Protein AF-A0AAD2CCS3-F1 (afdb_monomer)

Mean predicted aligned error: 13.21 Å

Foldseek 3Di:
DDDDDDDDDDDDDDDDDDDDDDDDDFDPDPPPPPQDFDDLPAFPQRRFADPDPDADDPLSVVSVVDDCVQGGHGDHLVNLLLVLLLCCQVVDDLQPPDQFFFPFAEAEEEAEFQQLCRVVQVVVCVVVCLQVFNAEGEQELVVQLQSDLCLLVNCVPPQACSCVSSVRVSVVSSSSSVVVCVVVNGHYYYYDLLPPLVVVVVVLVVCCVVPVRYAYEYEYRYEPPVSSVVSNVVCCVVVVHDDDPVSRVVSVVVRVVSCVSCVVRHPYYWYWYQYPVGIDTDPDDSVVSSVVNDTDTPDDPPPPDDDDPDDDPVVSVVVVVVVVVVVPPPQQRNDLVAAPQVNFADPDLDADDPLSVVSVVDDCVQHGHGDSSVNSSLVSLLVVLLVQAWDQAPVRFIDLAFPFAEEEEEAAFQQLCSVVQVVLCVVVLLAPCSQASEQDLVVLLVSNPCLSVNLSVAQQCSCVSHVRVSVVSSSSSVVVCVVVNGHYYYYDNLLDLVVVVVVLVVCCVVRVRYFYEYEYRGEDLVSSVVSQVVCCVVPVHHDDPVSRVSSNPRSVVSCVNCHVSGPYYWYWYDYPPDPHIDTPPPPPDDSVNSSVVNRTDHDHDPPCVVVSVVVVVVVVVSVVVPPPPDDDDDDDDDDDDDDD

Secondary structure (DSSP, 8-state):
--------------PPPPP-----PPP--------PPP-SSS-HHHHHEESS----STTHHHHTTS-TTTSPEE-HHHHHHHHHHHHHHHH--SS-SS---BSS-EEEEEE--TTS-HHHHHHHHHHTTSS--SSEEEEEHHHHHTTSTTHHHHHHH-TTTHHHHHHHHHHHHHHHHHHHHHHTT-EEEEE-----HHHHHHHHHHHHHH-TT-EEEEEEEE--HHHHHHHHHHHHHHHT----HHHHHHHHHHHHHHHHHHGGG-SEEEEEEEETTEEEEESS-HHHHHHHT---B---TTS---------HHHHHHHHHHHHHHTTS--PPP-TTS-HHHHHB-SS----STTHHHHTTS-TTTSPPB-HHHHHHHHHHHHHHHHT--EE-TT--EESSBSS-EEEEEE--TTS-HHHHHHHHHHTTSS-GGGEEEE-HHHHHHTSTTHHHHHHHHTTTHHHHTHHHHHHHHHHHHHHHHHTT-EEEE------HHHHHHHHHHHHHH-TT-EEEEEEEE--HHHHHHHHHHHHHHHS----HHHHHHHHHHHHHHHHHHGGGSSEEEEEE--SS-SS-EEEESTT--HHHHHHHT---B---GGGHHHHHHHHHHHTTTTTTTSS----------------

Organism: NCBI:txid2856

Structure (mmCIF, N/CA/C/O backbone):
data_AF-A0AAD2CCS3-F1
#
_entry.id   AF-A0AAD2CCS3-F1
#
loop_
_atom_site.group_PDB
_atom_site.id
_atom_site.type_symbol
_atom_site.label_atom_id
_atom_site.label_alt_id
_atom_site.label_comp_id
_atom_site.label_asym_id
_atom_site.label_entity_id
_atom_site.label_seq_id
_atom_site.pdbx_PDB_ins_code
_atom_site.Cartn_x
_atom_site.Cartn_y
_atom_site.Cartn_z
_atom_site.occupancy
_atom_site.B_iso_or_equiv
_atom_site.auth_seq_id
_atom_site.auth_comp_id
_atom_site.auth_asym_id
_atom_site.auth_atom_id
_atom_site.pdbx_PDB_model_num
ATOM 1 N N . MET A 1 1 ? -11.783 67.778 26.529 1.00 27.78 1 MET A N 1
ATOM 2 C CA . MET A 1 1 ? -10.781 68.841 26.749 1.00 27.78 1 MET A CA 1
ATOM 3 C C . MET A 1 1 ? -10.125 68.604 28.094 1.00 27.78 1 MET A C 1
ATOM 5 O O . MET A 1 1 ? -10.849 68.499 29.067 1.00 27.78 1 MET A O 1
ATOM 9 N N . VAL A 1 2 ? -8.789 68.573 28.091 1.00 26.02 2 VAL A N 1
ATOM 10 C CA . VAL A 1 2 ? -7.902 69.050 29.168 1.00 26.02 2 VAL A CA 1
ATOM 11 C C . VAL A 1 2 ? -7.857 68.248 30.484 1.00 26.02 2 VAL A C 1
ATOM 13 O O . VAL A 1 2 ? -8.748 68.350 31.313 1.00 26.02 2 VAL A O 1
ATOM 16 N N . PHE A 1 3 ? -6.720 67.546 30.626 1.00 23.75 3 PHE A N 1
ATOM 17 C CA . PHE A 1 3 ? -5.848 67.363 31.806 1.00 23.75 3 PHE A CA 1
ATOM 18 C C . PHE A 1 3 ? -6.456 66.784 33.100 1.00 23.75 3 PHE A C 1
ATOM 20 O O . PHE A 1 3 ? -7.376 67.328 33.691 1.00 23.75 3 PHE A O 1
ATOM 27 N N . ASP A 1 4 ? -6.012 65.592 33.516 1.00 27.92 4 ASP A N 1
ATOM 28 C CA . ASP A 1 4 ? -4.771 65.338 34.287 1.00 27.92 4 ASP A CA 1
ATOM 29 C C . ASP A 1 4 ? -4.898 65.829 35.733 1.00 27.92 4 ASP A C 1
ATOM 31 O O . ASP A 1 4 ? -5.044 67.019 35.994 1.00 27.92 4 ASP A O 1
ATOM 35 N N . THR A 1 5 ? -4.789 64.918 36.696 1.00 25.09 5 THR A N 1
ATOM 36 C CA . THR A 1 5 ? -3.601 64.846 37.560 1.00 25.09 5 THR A CA 1
ATOM 37 C C . THR A 1 5 ? -3.782 63.811 38.663 1.00 25.09 5 THR A C 1
ATOM 39 O O . THR A 1 5 ? -4.655 63.946 39.505 1.00 25.09 5 THR A O 1
ATOM 42 N N . LYS A 1 6 ? -2.855 62.836 38.660 1.00 25.84 6 LYS A N 1
ATOM 43 C CA . LYS A 1 6 ? -2.025 62.395 39.805 1.00 25.84 6 LYS A CA 1
ATOM 44 C C . LYS A 1 6 ? -2.807 61.933 41.059 1.00 25.84 6 LYS A C 1
ATOM 46 O O . LYS A 1 6 ? -3.579 62.674 41.639 1.00 25.84 6 LYS A O 1
ATOM 51 N N . LYS A 1 7 ? -2.507 60.794 41.691 1.00 27.53 7 LYS A N 1
ATOM 52 C CA . LYS A 1 7 ? -1.239 60.511 42.397 1.00 27.53 7 LYS A CA 1
ATOM 53 C C . LYS A 1 7 ? -1.412 59.233 43.253 1.00 27.53 7 LYS A C 1
ATOM 55 O O . LYS A 1 7 ? -2.505 59.016 43.755 1.00 27.53 7 LYS A O 1
ATOM 60 N N . PHE A 1 8 ? -0.289 58.561 43.558 1.00 25.22 8 PHE A N 1
ATOM 61 C CA . PHE A 1 8 ? -0.045 57.696 44.740 1.00 25.22 8 PHE A CA 1
ATOM 62 C C . PHE A 1 8 ? -0.770 56.327 44.805 1.00 25.22 8 PHE A C 1
ATOM 64 O O . PHE A 1 8 ? -1.910 56.213 44.405 1.00 25.22 8 PHE A O 1
ATOM 71 N N . PHE A 1 9 ? -0.210 55.218 45.310 1.00 26.47 9 PHE A N 1
ATOM 72 C CA . PHE A 1 9 ? 1.055 54.916 45.992 1.00 26.47 9 PHE A CA 1
ATOM 73 C C . PHE A 1 9 ? 1.313 53.384 45.917 1.00 26.47 9 PHE A C 1
ATOM 75 O O . PHE A 1 9 ? 0.383 52.600 46.030 1.00 26.47 9 PHE A O 1
ATOM 82 N N . ARG A 1 10 ? 2.599 53.013 45.817 1.00 28.19 10 ARG A N 1
ATOM 83 C CA . ARG A 1 10 ? 3.311 51.861 46.427 1.00 28.19 10 ARG A CA 1
ATOM 84 C C . ARG A 1 10 ? 2.839 50.401 46.245 1.00 28.19 10 ARG A C 1
ATOM 86 O O . ARG A 1 10 ? 1.794 49.969 46.707 1.00 28.19 10 ARG A O 1
ATOM 93 N N . ARG A 1 11 ? 3.805 49.633 45.723 1.00 29.78 11 ARG A N 1
ATOM 94 C CA . ARG A 1 11 ? 3.998 48.178 45.799 1.00 29.78 11 ARG A CA 1
ATOM 95 C C . ARG A 1 11 ? 4.156 47.673 47.241 1.00 29.78 11 ARG A C 1
ATOM 97 O O . ARG A 1 11 ? 4.836 48.321 48.038 1.00 29.78 11 ARG A O 1
ATOM 104 N N . SER A 1 12 ? 3.690 46.449 47.477 1.00 26.36 12 SER A N 1
ATOM 105 C CA . SER A 1 12 ? 4.281 45.490 48.414 1.00 26.36 12 SER A CA 1
ATOM 106 C C . SER A 1 12 ? 4.504 44.151 47.699 1.00 26.36 12 SER A C 1
ATOM 108 O O . SER A 1 12 ? 3.702 43.717 46.873 1.00 26.36 12 SER A O 1
ATOM 110 N N . GLU A 1 13 ? 5.664 43.564 47.969 1.00 36.75 13 GLU A N 1
ATOM 111 C CA . GLU A 1 13 ? 6.181 42.300 47.447 1.00 36.75 13 GLU A CA 1
ATOM 112 C C . GLU A 1 13 ? 5.541 41.097 48.159 1.00 36.75 13 GLU A C 1
ATOM 114 O O . GLU A 1 13 ? 5.237 41.181 49.349 1.00 36.75 13 GLU A O 1
ATOM 119 N N . ALA A 1 14 ? 5.415 39.956 47.470 1.00 29.08 14 ALA A N 1
ATOM 120 C CA . ALA A 1 14 ? 5.261 38.654 48.120 1.00 29.08 14 ALA A CA 1
ATOM 121 C C . ALA A 1 14 ? 5.781 37.496 47.244 1.00 29.08 14 ALA A C 1
ATOM 123 O O . ALA A 1 14 ? 5.632 37.485 46.024 1.00 29.08 14 ALA A O 1
ATOM 124 N N . GLN A 1 15 ? 6.420 36.552 47.934 1.00 31.67 15 GLN A N 1
ATOM 125 C CA . GLN A 1 15 ? 7.234 35.406 47.507 1.00 31.67 15 GLN A CA 1
ATOM 126 C C . GLN A 1 15 ? 6.461 34.246 46.834 1.00 31.67 15 GLN A C 1
ATOM 128 O O . GLN A 1 15 ? 5.241 34.161 46.974 1.00 31.67 15 GLN A O 1
ATOM 133 N N . PRO A 1 16 ? 7.153 33.297 46.160 1.00 33.16 16 PRO A N 1
ATOM 134 C CA . PRO A 1 16 ? 6.516 32.166 45.485 1.00 33.16 16 PRO A CA 1
ATOM 135 C C . PRO A 1 16 ? 6.366 30.936 46.404 1.00 33.16 16 PRO A C 1
ATOM 137 O O . PRO A 1 16 ? 7.231 30.709 47.255 1.00 33.16 16 PRO A O 1
ATOM 140 N N . PRO A 1 17 ? 5.346 30.074 46.208 1.00 33.62 17 PRO A N 1
ATOM 141 C CA . PRO A 1 17 ? 5.274 28.791 46.885 1.00 33.62 17 PRO A CA 1
ATOM 142 C C . PRO A 1 17 ? 5.803 27.627 46.033 1.00 33.62 17 PRO A C 1
ATOM 144 O O . PRO A 1 17 ? 6.084 27.717 44.839 1.00 33.62 17 PRO A O 1
ATOM 147 N N . SER A 1 18 ? 5.970 26.528 46.752 1.00 31.41 18 SER A N 1
ATOM 148 C CA . SER A 1 18 ? 6.831 25.377 46.547 1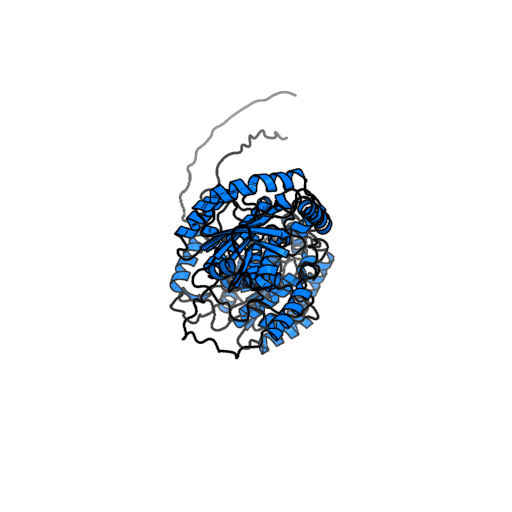.00 31.41 18 SER A CA 1
ATOM 149 C C . SER A 1 18 ? 6.299 24.283 45.611 1.00 31.41 18 SER A C 1
ATOM 151 O O . SER A 1 18 ? 5.122 24.187 45.270 1.00 31.41 18 SER A O 1
ATOM 153 N N . LYS A 1 19 ? 7.249 23.426 45.218 1.00 35.84 19 LYS A N 1
ATOM 154 C CA . LYS A 1 19 ? 7.142 22.267 44.324 1.00 35.84 19 LYS A CA 1
ATOM 155 C C . LYS A 1 19 ? 6.185 21.188 44.856 1.00 35.84 19 LYS A C 1
ATOM 157 O O . LYS A 1 19 ? 6.353 20.724 45.980 1.00 35.84 19 LYS A O 1
ATOM 162 N N . SER A 1 20 ? 5.300 20.684 43.993 1.00 29.77 20 SER A N 1
ATOM 163 C CA . SER A 1 20 ? 4.650 19.374 44.146 1.00 29.77 20 SER A CA 1
ATOM 164 C C . SER A 1 20 ? 4.849 18.518 42.889 1.00 29.77 20 SER A C 1
ATOM 166 O O . SER A 1 20 ? 4.808 18.994 41.752 1.00 29.77 20 SER A O 1
ATOM 168 N N . SER A 1 21 ? 5.157 17.243 43.113 1.00 34.06 21 SER A N 1
ATOM 169 C CA . SER A 1 21 ? 5.528 16.234 42.123 1.00 34.06 21 SER A CA 1
ATOM 170 C C . SER A 1 21 ? 4.305 15.710 41.364 1.00 34.06 21 SER A C 1
ATOM 172 O O . SER A 1 21 ? 3.445 15.034 41.922 1.00 34.06 21 SER A O 1
ATOM 174 N N . LYS A 1 22 ? 4.240 15.979 40.054 1.00 30.20 22 LYS A N 1
ATOM 175 C CA . LYS A 1 22 ? 3.242 15.398 39.143 1.00 30.20 22 LYS A CA 1
ATOM 176 C C . LYS A 1 22 ? 3.871 14.268 38.326 1.00 30.20 22 LYS A C 1
ATOM 178 O O . LYS A 1 22 ? 4.759 14.512 37.514 1.00 30.20 22 LYS A O 1
ATOM 183 N N . LYS A 1 23 ? 3.376 13.038 38.511 1.00 33.81 23 LYS A N 1
ATOM 184 C CA . LYS A 1 23 ? 3.539 11.946 37.538 1.00 33.81 23 LYS A CA 1
ATOM 185 C C . LYS A 1 23 ? 2.789 12.346 36.261 1.00 33.81 23 LYS A C 1
ATOM 187 O O . LYS A 1 23 ? 1.587 12.592 36.315 1.00 33.81 23 LYS A O 1
ATOM 192 N N . ARG A 1 24 ? 3.507 12.473 35.142 1.00 30.11 24 ARG A N 1
ATOM 193 C CA . ARG A 1 24 ? 2.941 12.786 33.822 1.00 30.11 24 ARG A CA 1
ATOM 194 C C . ARG A 1 24 ? 2.599 11.481 33.099 1.00 30.11 24 ARG A C 1
ATOM 196 O O . ARG A 1 24 ? 3.499 10.706 32.790 1.00 30.11 24 ARG A O 1
ATOM 203 N N . ASN A 1 25 ? 1.311 11.266 32.836 1.00 31.33 25 ASN A N 1
ATOM 204 C CA . ASN A 1 25 ? 0.832 10.298 31.850 1.00 31.33 25 ASN A CA 1
ATOM 205 C C . ASN A 1 25 ? 0.989 10.912 30.454 1.00 31.33 25 ASN A C 1
ATOM 207 O O . ASN A 1 25 ? 0.709 12.095 30.255 1.00 31.33 25 ASN A O 1
ATOM 211 N N . ILE A 1 26 ? 1.506 10.120 29.518 1.00 31.86 26 ILE A N 1
ATOM 212 C CA . ILE A 1 26 ? 2.006 10.590 28.226 1.00 31.86 26 ILE A CA 1
ATOM 213 C C . ILE A 1 26 ? 0.972 10.307 27.145 1.00 31.86 26 ILE A C 1
ATOM 215 O O . ILE A 1 26 ? 0.501 9.187 26.982 1.00 31.86 26 ILE A O 1
ATOM 219 N N . ILE A 1 27 ? 0.624 11.383 26.448 1.00 36.44 27 ILE A N 1
ATOM 220 C CA . ILE A 1 27 ? -0.432 11.511 25.450 1.00 36.44 27 ILE A CA 1
ATOM 221 C C . ILE A 1 27 ? 0.054 10.924 24.119 1.00 36.44 27 ILE A C 1
ATOM 223 O O . ILE A 1 27 ? 1.043 11.397 23.561 1.00 36.44 27 ILE A O 1
ATOM 227 N N . PHE A 1 28 ? -0.676 9.961 23.554 1.00 32.06 28 PHE A N 1
ATOM 228 C CA . PHE A 1 28 ? -0.529 9.577 22.148 1.00 32.06 28 PHE A CA 1
ATOM 229 C C . PHE A 1 28 ? -1.432 10.459 21.281 1.00 32.06 28 PHE A C 1
ATOM 231 O O . PHE A 1 28 ? -2.556 10.098 20.950 1.00 32.06 28 PHE A O 1
ATOM 238 N N . ARG A 1 29 ? -0.937 11.633 20.879 1.00 34.06 29 ARG A N 1
ATOM 239 C CA . ARG A 1 29 ? -1.519 12.367 19.748 1.00 34.06 29 ARG A CA 1
ATOM 240 C C . ARG A 1 29 ? -0.923 11.787 18.468 1.00 34.06 29 ARG A C 1
ATOM 242 O O . ARG A 1 29 ? 0.229 12.067 18.149 1.00 34.06 29 ARG A O 1
ATOM 249 N N . ARG A 1 30 ? -1.701 11.014 17.703 1.00 38.31 30 ARG A N 1
ATOM 250 C CA . ARG A 1 30 ? -1.418 10.855 16.268 1.00 38.31 30 ARG A CA 1
ATOM 251 C C . ARG A 1 30 ? -1.505 12.263 15.666 1.00 38.31 30 ARG A C 1
ATOM 253 O O . ARG A 1 30 ? -2.586 12.850 15.669 1.00 38.31 30 ARG A O 1
ATOM 260 N N . LYS A 1 31 ? -0.372 12.841 15.236 1.00 35.69 31 LYS A N 1
ATOM 261 C CA . LYS A 1 31 ? -0.379 14.068 14.422 1.00 35.69 31 LYS A CA 1
ATOM 262 C C . LYS A 1 31 ? -1.334 13.799 13.259 1.00 35.69 31 LYS A C 1
ATOM 264 O O . LYS A 1 31 ? -1.187 12.772 12.595 1.00 35.69 31 LYS A O 1
ATOM 269 N N . SER A 1 32 ? -2.328 14.662 13.047 1.00 39.47 32 SER A N 1
ATOM 270 C CA . SER A 1 32 ? -3.077 14.615 11.795 1.00 39.47 32 SER A CA 1
ATOM 271 C C . SER A 1 32 ? -2.041 14.744 10.688 1.00 39.47 32 SER A C 1
ATOM 273 O O . SER A 1 32 ? -1.272 15.706 10.692 1.00 39.47 32 SER A O 1
ATOM 275 N N . LEU A 1 33 ? -1.950 13.738 9.819 1.00 46.22 33 LEU A N 1
ATOM 276 C CA . LEU A 1 33 ? -1.114 13.817 8.631 1.00 46.22 33 LEU A CA 1
ATOM 277 C C . LEU A 1 33 ? -1.570 15.064 7.879 1.00 46.22 33 LEU A C 1
ATOM 279 O O . LEU A 1 33 ? -2.712 15.124 7.424 1.00 46.22 33 LEU A O 1
ATOM 283 N N . ASP A 1 34 ? -0.713 16.081 7.842 1.00 47.78 34 ASP A N 1
ATOM 284 C CA . ASP A 1 34 ? -0.967 17.299 7.090 1.00 47.78 34 ASP A CA 1
ATOM 285 C C . ASP A 1 34 ? -0.856 16.906 5.616 1.00 47.78 34 ASP A C 1
ATOM 287 O O . ASP A 1 34 ? 0.227 16.794 5.035 1.00 47.78 34 ASP A O 1
ATOM 291 N N . HIS A 1 35 ? -1.984 16.474 5.058 1.00 52.47 35 HIS A N 1
ATOM 292 C CA . HIS A 1 35 ? -2.035 15.968 3.703 1.00 52.47 35 HIS A CA 1
ATOM 293 C C . HIS A 1 35 ? -1.822 17.162 2.774 1.00 52.47 35 HIS A C 1
ATOM 295 O O . HIS A 1 35 ? -2.712 17.997 2.613 1.00 52.47 35 HIS A O 1
ATOM 301 N N . LYS A 1 36 ? -0.633 17.238 2.156 1.00 61.44 36 LYS A N 1
ATOM 302 C CA . LYS A 1 36 ? -0.366 18.185 1.066 1.00 61.44 36 LYS A CA 1
ATOM 303 C C . LYS A 1 36 ? -1.512 18.093 0.051 1.00 61.44 36 LYS A C 1
ATOM 305 O O . LYS A 1 36 ? -2.014 17.005 -0.223 1.00 61.44 36 LYS A O 1
ATOM 310 N N . LYS A 1 37 ? -1.947 19.221 -0.509 1.00 63.69 37 LYS A N 1
ATOM 311 C CA . LYS A 1 37 ? -2.908 19.186 -1.617 1.00 63.69 37 LYS A CA 1
ATOM 312 C C . LYS A 1 37 ? -2.216 18.638 -2.861 1.00 63.69 37 LYS A C 1
ATOM 314 O O . LYS A 1 37 ? -1.112 19.086 -3.174 1.00 63.69 37 LYS A O 1
ATOM 319 N N . PHE A 1 38 ? -2.840 17.676 -3.544 1.00 74.50 38 PHE A N 1
ATOM 320 C CA . PHE A 1 38 ? -2.354 17.140 -4.811 1.00 74.50 38 PHE A CA 1
ATOM 321 C C . PHE A 1 38 ? -2.103 18.306 -5.758 1.00 74.50 38 PHE A C 1
ATOM 323 O O . PHE A 1 38 ? -2.939 19.198 -5.902 1.00 74.50 38 PHE A O 1
ATOM 330 N N . SER A 1 39 ? -0.930 18.295 -6.374 1.00 76.69 39 SER A N 1
ATOM 331 C CA . SER A 1 39 ? -0.510 19.317 -7.309 1.00 76.69 39 SER A CA 1
ATOM 332 C C . SER A 1 39 ? -0.054 18.629 -8.577 1.00 76.69 39 SER A C 1
ATOM 334 O O . SER A 1 39 ? 0.851 17.798 -8.552 1.00 76.69 39 SER A O 1
ATOM 336 N N . ASP A 1 40 ? -0.657 19.017 -9.693 1.00 80.12 40 ASP A N 1
ATOM 337 C CA . ASP A 1 40 ? -0.217 18.608 -11.022 1.00 80.12 40 ASP A CA 1
ATOM 338 C C . ASP A 1 40 ? 1.101 19.299 -11.442 1.00 80.12 40 ASP A C 1
ATOM 340 O O . ASP A 1 40 ? 1.641 19.022 -12.513 1.00 80.12 40 ASP A O 1
ATOM 344 N N . VAL A 1 41 ? 1.615 20.200 -10.594 1.00 84.06 41 VAL A N 1
ATOM 345 C CA . VAL A 1 41 ? 2.869 20.944 -10.761 1.00 84.06 41 VAL A CA 1
ATOM 346 C C . VAL A 1 41 ? 4.029 20.267 -10.043 1.00 84.06 41 VAL A C 1
ATOM 348 O O . VAL A 1 41 ? 5.142 20.268 -10.564 1.00 84.06 41 VAL A O 1
ATOM 351 N N . LEU A 1 42 ? 3.777 19.723 -8.851 1.00 90.44 42 LEU A N 1
ATOM 352 C CA . LEU A 1 42 ? 4.791 19.036 -8.056 1.00 90.44 42 LEU A CA 1
ATOM 353 C C . LEU A 1 42 ? 5.051 17.647 -8.632 1.00 90.44 42 LEU A C 1
ATOM 355 O O . LEU A 1 42 ? 4.124 16.960 -9.058 1.00 90.44 42 LEU A O 1
ATOM 359 N N . SER A 1 43 ? 6.307 17.218 -8.609 1.00 93.06 43 SER A N 1
ATOM 360 C CA . SER A 1 43 ? 6.680 15.837 -8.915 1.00 93.06 43 SER A CA 1
ATOM 361 C C . SER A 1 43 ? 6.128 14.860 -7.871 1.00 93.06 43 SER A C 1
ATOM 363 O O . SER A 1 43 ? 5.837 15.238 -6.730 1.00 93.06 43 SER A O 1
ATOM 365 N N . THR A 1 44 ? 6.036 13.573 -8.223 1.00 92.50 44 THR A N 1
ATOM 366 C CA . THR A 1 44 ? 5.611 12.544 -7.260 1.00 92.50 44 THR A CA 1
ATOM 367 C C . THR A 1 44 ? 6.548 12.464 -6.058 1.00 92.50 44 THR A C 1
ATOM 369 O O . THR A 1 44 ? 6.086 12.181 -4.952 1.00 92.50 44 THR A O 1
ATOM 372 N N . GLU A 1 45 ? 7.837 12.758 -6.259 1.00 94.06 45 GLU A N 1
ATOM 373 C CA . GLU A 1 45 ? 8.838 12.867 -5.201 1.00 94.06 45 GLU A CA 1
ATOM 374 C C . GLU A 1 45 ? 8.522 14.030 -4.255 1.00 94.06 45 GLU A C 1
ATOM 376 O O . GLU A 1 45 ? 8.295 13.796 -3.074 1.00 94.06 45 GLU A O 1
ATOM 381 N N . GLU A 1 46 ? 8.441 15.269 -4.748 1.00 92.38 46 GLU A N 1
ATOM 382 C CA . GLU A 1 46 ? 8.174 16.458 -3.913 1.00 92.38 46 GLU A CA 1
ATOM 383 C C . GLU A 1 46 ? 6.860 16.341 -3.135 1.00 92.38 46 GLU A C 1
ATOM 385 O O . GLU A 1 46 ? 6.735 16.789 -1.985 1.00 92.38 46 GLU A O 1
ATOM 390 N N . TYR A 1 47 ? 5.876 15.716 -3.774 1.00 89.62 47 TYR A N 1
ATOM 391 C CA . TYR A 1 47 ? 4.558 15.534 -3.215 1.00 89.62 47 TYR A CA 1
ATOM 392 C C . TYR A 1 47 ? 4.523 14.464 -2.111 1.00 89.62 47 TYR A C 1
ATOM 394 O O . TYR A 1 47 ? 3.949 14.695 -1.046 1.00 89.62 47 TYR A O 1
ATOM 402 N N . ASN A 1 48 ? 5.163 13.310 -2.327 1.00 91.81 48 ASN A N 1
ATOM 403 C CA . ASN A 1 48 ? 5.129 12.187 -1.385 1.00 91.81 48 ASN A CA 1
ATOM 404 C C . ASN A 1 48 ? 6.320 12.143 -0.409 1.00 91.81 48 ASN A C 1
ATOM 406 O O . ASN A 1 48 ? 6.342 11.270 0.468 1.00 91.81 48 ASN A O 1
ATOM 410 N N . ALA A 1 49 ? 7.296 13.043 -0.553 1.00 92.25 49 ALA A N 1
ATOM 411 C CA . ALA A 1 49 ? 8.479 13.081 0.292 1.00 92.25 49 ALA A CA 1
ATOM 412 C C . ALA A 1 49 ? 8.176 13.531 1.727 1.00 92.25 49 ALA A C 1
ATOM 414 O O . ALA A 1 49 ? 7.345 14.414 1.967 1.00 92.25 49 ALA A O 1
ATOM 415 N N . VAL A 1 50 ? 8.915 12.936 2.662 1.00 92.69 50 VAL A N 1
ATOM 416 C CA . VAL A 1 50 ? 8.978 13.281 4.084 1.00 92.69 50 VAL A CA 1
ATOM 417 C C . VAL A 1 50 ? 10.431 13.550 4.473 1.00 92.69 50 VAL A C 1
ATOM 419 O O . VAL A 1 50 ? 11.345 12.960 3.900 1.00 92.69 50 VAL A O 1
ATOM 422 N N . ASP A 1 51 ? 10.648 14.437 5.443 1.00 90.25 51 ASP A N 1
ATOM 423 C CA . ASP A 1 51 ? 12.006 14.796 5.877 1.00 90.25 51 ASP A CA 1
ATOM 424 C C . ASP A 1 51 ? 12.624 13.733 6.795 1.00 90.25 51 ASP A C 1
ATOM 426 O O . ASP A 1 51 ? 13.841 13.554 6.825 1.00 90.25 51 ASP A O 1
ATOM 430 N N . GLU A 1 52 ? 11.793 12.991 7.531 1.00 89.69 52 GLU A N 1
ATOM 431 C CA . GLU A 1 52 ? 12.269 11.976 8.465 1.00 89.69 52 GLU A CA 1
ATOM 432 C C . GLU A 1 52 ? 12.599 10.648 7.757 1.00 89.69 52 GLU A C 1
ATOM 434 O O . GLU A 1 52 ? 11.737 10.080 7.075 1.00 89.69 52 GLU A O 1
ATOM 439 N N . PRO A 1 53 ? 13.806 10.083 7.968 1.00 91.19 53 PRO A N 1
ATOM 440 C CA . PRO A 1 53 ? 14.206 8.807 7.388 1.00 91.19 53 PRO A CA 1
ATOM 441 C C . PRO A 1 53 ? 13.467 7.650 8.065 1.00 91.19 53 PRO A C 1
ATOM 443 O O . PRO A 1 53 ? 13.931 7.056 9.042 1.00 91.19 53 PRO A O 1
ATOM 446 N N . GLN A 1 54 ? 12.298 7.312 7.529 1.00 92.81 54 GLN A N 1
ATOM 447 C CA . GLN A 1 54 ? 11.505 6.166 7.955 1.00 92.81 54 GLN A CA 1
ATOM 448 C C . GLN A 1 54 ? 11.361 5.177 6.795 1.00 92.81 54 GLN A C 1
ATOM 450 O O . GLN A 1 54 ? 11.078 5.558 5.661 1.00 92.81 54 GLN A O 1
ATOM 455 N N . TYR A 1 55 ? 11.567 3.890 7.078 1.00 94.12 55 TYR A N 1
ATOM 456 C CA . TYR A 1 55 ? 11.564 2.824 6.075 1.00 94.12 55 TYR A CA 1
ATOM 457 C C . TYR A 1 55 ? 10.549 1.758 6.463 1.00 94.12 55 TYR A C 1
ATOM 459 O O . TYR A 1 55 ? 10.629 1.189 7.556 1.00 94.12 55 TYR A O 1
ATOM 467 N N . PHE A 1 56 ? 9.615 1.485 5.563 1.00 91.38 56 PHE A N 1
ATOM 468 C CA . PHE A 1 56 ? 8.480 0.602 5.776 1.00 91.38 56 PHE A CA 1
ATOM 469 C C . PHE A 1 56 ? 8.443 -0.504 4.721 1.00 91.38 56 PHE A C 1
ATOM 471 O O . PHE A 1 56 ? 9.045 -0.387 3.653 1.00 91.38 56 PHE A O 1
ATOM 478 N N . GLY A 1 57 ? 7.724 -1.580 5.051 1.00 87.88 57 GLY A N 1
ATOM 479 C CA . GLY A 1 57 ? 7.452 -2.674 4.123 1.00 87.88 57 GLY A CA 1
ATOM 480 C C . GLY A 1 57 ? 8.563 -3.724 3.983 1.00 87.88 57 GLY A C 1
ATOM 481 O O . GLY A 1 57 ? 9.583 -3.637 4.674 1.00 87.88 57 GLY A O 1
ATOM 482 N N . PRO A 1 58 ? 8.352 -4.752 3.135 1.00 85.38 58 PRO A N 1
ATOM 483 C CA . PRO A 1 58 ? 9.304 -5.846 2.912 1.00 85.38 58 PRO A CA 1
ATOM 484 C C . PRO A 1 58 ? 10.667 -5.375 2.395 1.00 85.38 58 PRO A C 1
ATOM 486 O O . PRO A 1 58 ? 11.676 -5.988 2.721 1.00 85.38 58 PRO A O 1
ATOM 489 N N . TYR A 1 59 ? 10.717 -4.252 1.675 1.00 95.00 59 TYR A N 1
ATOM 490 C CA . TYR A 1 59 ? 11.953 -3.694 1.119 1.00 95.00 59 TYR A CA 1
ATOM 491 C C . TYR A 1 59 ? 12.571 -2.586 1.984 1.00 95.00 59 TYR A C 1
ATOM 493 O O . TYR A 1 59 ? 13.446 -1.845 1.531 1.00 95.00 59 TYR A O 1
ATOM 501 N N . ALA A 1 60 ? 12.156 -2.459 3.251 1.00 93.94 60 ALA A N 1
ATOM 502 C CA . ALA A 1 60 ? 12.703 -1.463 4.172 1.00 93.94 60 ALA A CA 1
ATOM 503 C C . ALA A 1 60 ? 14.219 -1.615 4.393 1.00 93.94 60 ALA A C 1
ATOM 505 O O . ALA A 1 60 ? 14.904 -0.617 4.619 1.00 93.94 60 ALA A O 1
ATOM 506 N N . HIS A 1 61 ? 14.759 -2.840 4.358 1.00 94.38 61 HIS A N 1
ATOM 507 C CA . HIS A 1 61 ? 16.203 -3.079 4.475 1.00 94.38 61 HIS A CA 1
ATOM 508 C C . HIS A 1 61 ? 16.963 -2.617 3.233 1.00 94.38 61 HIS A C 1
ATOM 510 O O . HIS A 1 61 ? 18.007 -1.996 3.395 1.00 94.38 61 HIS A O 1
ATOM 516 N N . ILE A 1 62 ? 16.414 -2.832 2.033 1.00 95.81 62 ILE A N 1
ATOM 517 C CA . ILE A 1 62 ? 16.989 -2.317 0.781 1.00 95.81 62 ILE A CA 1
ATOM 518 C C . ILE A 1 62 ? 16.967 -0.794 0.797 1.00 95.81 62 ILE A C 1
ATOM 520 O O . ILE A 1 62 ? 18.000 -0.162 0.601 1.00 95.81 62 ILE A O 1
ATOM 524 N N . ARG A 1 63 ? 15.817 -0.187 1.127 1.00 96.81 63 ARG A N 1
ATOM 525 C CA . ARG A 1 63 ? 15.687 1.273 1.216 1.00 96.81 63 ARG A CA 1
ATOM 526 C C . ARG A 1 63 ? 16.729 1.897 2.138 1.00 96.81 63 ARG A C 1
ATOM 528 O O . ARG A 1 63 ? 17.221 2.961 1.800 1.00 96.81 63 ARG A O 1
ATOM 535 N N . LYS A 1 64 ? 17.096 1.261 3.256 1.00 95.44 64 LYS A N 1
ATOM 536 C CA . LYS A 1 64 ? 18.137 1.762 4.180 1.00 95.44 64 LYS A CA 1
ATOM 537 C C . LYS A 1 64 ? 19.538 1.840 3.571 1.00 95.44 64 LYS A C 1
ATOM 539 O O . LYS A 1 64 ? 20.373 2.552 4.116 1.00 95.44 64 LYS A O 1
ATOM 544 N N . GLN A 1 65 ? 19.801 1.084 2.510 1.00 92.81 65 GLN A N 1
ATOM 545 C CA . GLN A 1 65 ? 21.110 0.981 1.859 1.00 92.81 65 GLN A CA 1
ATOM 546 C C . GLN A 1 65 ? 21.245 1.919 0.649 1.00 92.81 65 GLN A C 1
ATOM 548 O O . GLN A 1 65 ? 22.316 1.995 0.046 1.00 92.81 65 GLN A O 1
ATOM 553 N N . LEU A 1 66 ? 20.166 2.608 0.264 1.00 92.19 66 LEU A N 1
ATOM 554 C CA . LEU A 1 66 ? 20.151 3.487 -0.903 1.00 92.19 66 LEU A CA 1
ATOM 555 C C . LEU A 1 66 ? 20.775 4.854 -0.619 1.00 92.19 66 LEU A C 1
ATOM 557 O O . LEU A 1 66 ? 20.817 5.324 0.518 1.00 92.19 66 LEU A O 1
ATOM 561 N N . ASP A 1 67 ? 21.215 5.509 -1.691 1.00 89.31 67 ASP A N 1
ATOM 562 C CA . ASP A 1 67 ? 21.784 6.852 -1.648 1.00 89.31 67 ASP A CA 1
ATOM 563 C C . ASP A 1 67 ? 20.689 7.939 -1.676 1.00 89.31 67 ASP A C 1
ATOM 565 O O . ASP A 1 67 ? 20.120 8.272 -2.721 1.00 89.31 67 ASP A O 1
ATOM 569 N N . TYR A 1 68 ? 20.415 8.530 -0.510 1.00 91.44 68 TYR A N 1
ATOM 570 C CA . TYR A 1 68 ? 19.456 9.633 -0.351 1.00 91.44 68 TYR A CA 1
ATOM 571 C C . TYR A 1 68 ? 20.047 11.024 -0.623 1.00 91.44 68 TYR A C 1
ATOM 573 O O . TYR A 1 68 ? 19.368 12.029 -0.427 1.00 91.44 68 TYR A O 1
ATOM 581 N N . THR A 1 69 ? 21.286 11.124 -1.120 1.00 88.00 69 THR A N 1
ATOM 582 C CA . THR A 1 69 ? 21.733 12.376 -1.758 1.00 88.00 69 THR A CA 1
ATOM 583 C C . THR A 1 69 ? 21.023 12.587 -3.096 1.00 88.00 69 THR A C 1
ATOM 585 O O . THR A 1 69 ? 20.820 13.722 -3.531 1.00 88.00 69 THR A O 1
ATOM 588 N N . TYR A 1 70 ? 20.593 11.492 -3.733 1.00 85.25 70 TYR A N 1
ATOM 589 C CA . TYR A 1 70 ? 19.844 11.512 -4.981 1.00 85.25 70 TYR A CA 1
ATOM 590 C C . TYR A 1 70 ? 18.338 11.284 -4.793 1.00 85.25 70 TYR A C 1
ATOM 592 O O . TYR A 1 70 ? 17.553 11.911 -5.515 1.00 85.25 70 TYR A O 1
ATOM 600 N N . HIS A 1 71 ? 17.947 10.400 -3.871 1.00 92.06 71 HIS A N 1
ATOM 601 C CA . HIS A 1 71 ? 16.550 10.041 -3.590 1.00 92.06 71 HIS A CA 1
ATOM 602 C C . HIS A 1 71 ? 15.992 10.772 -2.363 1.00 92.06 71 HIS A C 1
ATOM 604 O O . HIS A 1 71 ? 16.737 11.162 -1.470 1.00 92.06 71 HIS A O 1
ATOM 610 N N . ARG A 1 72 ? 14.666 10.895 -2.261 1.00 94.88 72 ARG A N 1
ATOM 611 C CA . ARG A 1 72 ? 13.976 11.329 -1.029 1.00 94.88 72 ARG A CA 1
ATOM 612 C C . ARG A 1 72 ? 13.397 10.158 -0.233 1.00 94.88 72 ARG A C 1
ATOM 614 O O . ARG A 1 72 ? 13.150 9.082 -0.774 1.00 94.88 72 ARG A O 1
ATOM 621 N N . HIS A 1 73 ? 13.133 10.379 1.055 1.00 95.25 73 HIS A N 1
ATOM 622 C CA . HIS A 1 73 ? 12.309 9.471 1.856 1.00 95.25 73 HIS A CA 1
ATOM 623 C C . HIS A 1 73 ? 10.836 9.702 1.535 1.00 95.25 73 HIS A C 1
ATOM 625 O O . HIS A 1 73 ? 10.401 10.842 1.434 1.00 95.25 73 HIS A O 1
ATOM 631 N N . TYR A 1 74 ? 10.066 8.628 1.385 1.00 95.19 74 TYR A N 1
ATOM 632 C CA . TYR A 1 74 ? 8.646 8.690 1.033 1.00 95.19 74 TYR A CA 1
ATOM 633 C C . TYR A 1 74 ? 7.778 8.346 2.241 1.00 95.19 74 TYR A C 1
ATOM 635 O O . TYR A 1 74 ? 8.180 7.544 3.086 1.00 95.19 74 TYR A O 1
ATOM 643 N N . ARG A 1 75 ? 6.565 8.899 2.315 1.00 92.31 75 ARG A N 1
ATOM 644 C CA . ARG A 1 75 ? 5.578 8.499 3.334 1.00 92.31 75 ARG A CA 1
ATOM 645 C C . ARG A 1 75 ? 5.240 7.004 3.268 1.00 92.31 75 ARG A C 1
ATOM 647 O O . ARG A 1 75 ? 5.383 6.361 2.225 1.00 92.31 75 ARG A O 1
ATOM 654 N N . LYS A 1 76 ? 4.762 6.462 4.388 1.00 89.62 76 LYS A N 1
ATOM 655 C CA . LYS A 1 76 ? 4.502 5.029 4.599 1.00 89.62 76 LYS A CA 1
ATOM 656 C C . LYS A 1 76 ? 3.602 4.415 3.523 1.00 89.62 76 LYS A C 1
ATOM 658 O O . LYS A 1 76 ? 3.964 3.404 2.929 1.00 89.62 76 LYS A O 1
ATOM 663 N N . GLU A 1 77 ? 2.486 5.066 3.218 1.00 87.69 77 GLU A N 1
ATOM 664 C CA . GLU A 1 77 ? 1.495 4.614 2.233 1.00 87.69 77 GLU A CA 1
ATOM 665 C C . GLU A 1 77 ? 2.102 4.557 0.828 1.00 87.69 77 GLU A C 1
ATOM 667 O O . GLU A 1 77 ? 1.815 3.659 0.035 1.00 87.69 77 GLU A O 1
ATOM 672 N N . ARG A 1 78 ? 3.001 5.503 0.523 1.00 93.62 78 ARG A N 1
ATOM 673 C CA . ARG A 1 78 ? 3.681 5.543 -0.768 1.00 93.62 78 ARG A CA 1
ATOM 674 C C . ARG A 1 78 ? 4.729 4.443 -0.892 1.00 93.62 78 ARG A C 1
ATOM 676 O O . ARG A 1 78 ? 4.822 3.832 -1.951 1.00 93.62 78 ARG A O 1
ATOM 683 N N . GLN A 1 79 ? 5.460 4.136 0.181 1.00 95.31 79 GLN A N 1
ATOM 684 C CA . GLN A 1 79 ? 6.370 2.986 0.195 1.00 95.31 79 GLN A CA 1
ATOM 685 C C . GLN A 1 79 ? 5.619 1.666 -0.029 1.00 95.31 79 GLN A C 1
ATOM 687 O O . GLN A 1 79 ? 6.114 0.817 -0.759 1.00 95.31 79 GLN A O 1
ATOM 692 N N . TRP A 1 80 ? 4.401 1.509 0.497 1.00 90.00 80 TRP A N 1
ATOM 693 C CA . TRP A 1 80 ? 3.585 0.316 0.232 1.00 90.00 80 TRP A CA 1
ATOM 694 C C . TRP A 1 80 ? 3.143 0.174 -1.217 1.00 90.00 80 TRP A C 1
ATOM 696 O O . TRP A 1 80 ? 3.156 -0.934 -1.745 1.00 90.00 80 TRP A O 1
ATOM 706 N N . LEU A 1 81 ? 2.780 1.277 -1.874 1.00 91.81 81 LEU A N 1
ATOM 707 C CA . LEU A 1 81 ? 2.513 1.255 -3.311 1.00 91.81 81 LEU A CA 1
ATOM 708 C C . LEU A 1 81 ? 3.760 0.821 -4.092 1.00 91.81 81 LEU A C 1
ATOM 710 O O . LEU A 1 81 ? 3.663 -0.025 -4.976 1.00 91.81 81 LEU A O 1
ATOM 714 N N . GLN A 1 82 ? 4.924 1.387 -3.761 1.00 95.12 82 GLN A N 1
ATOM 715 C CA . GLN A 1 82 ? 6.192 1.003 -4.384 1.00 95.12 82 GLN A CA 1
ATOM 716 C C . GLN A 1 82 ? 6.468 -0.494 -4.186 1.00 95.12 82 GLN A C 1
ATOM 718 O O . GLN A 1 82 ? 6.824 -1.169 -5.144 1.00 95.12 82 GLN A O 1
ATOM 723 N N . ASP A 1 83 ? 6.251 -1.016 -2.975 1.00 92.69 83 ASP A N 1
ATOM 724 C CA . ASP A 1 83 ? 6.422 -2.439 -2.670 1.00 92.69 83 ASP A CA 1
ATOM 725 C C . ASP A 1 83 ? 5.462 -3.308 -3.485 1.00 92.69 83 ASP A C 1
ATOM 727 O O . ASP A 1 83 ? 5.900 -4.280 -4.078 1.00 92.69 83 ASP A O 1
ATOM 731 N N . SER A 1 84 ? 4.183 -2.932 -3.589 1.00 87.19 84 SER A N 1
ATOM 732 C CA . SER A 1 84 ? 3.198 -3.637 -4.425 1.00 87.19 84 SER A CA 1
ATOM 733 C C . SER A 1 84 ? 3.616 -3.675 -5.902 1.00 87.19 84 SER A C 1
ATOM 735 O O . SER A 1 84 ? 3.504 -4.716 -6.545 1.00 87.19 84 SER A O 1
ATOM 737 N N . ILE A 1 85 ? 4.166 -2.576 -6.434 1.00 88.69 85 ILE A N 1
ATOM 738 C CA . ILE A 1 85 ? 4.706 -2.532 -7.801 1.00 88.69 85 ILE A CA 1
ATOM 739 C C . ILE A 1 85 ? 5.899 -3.483 -7.965 1.00 88.69 85 ILE A C 1
ATOM 741 O O . ILE A 1 85 ? 6.035 -4.108 -9.016 1.00 88.69 85 ILE A O 1
ATOM 745 N N . ILE A 1 86 ? 6.774 -3.557 -6.960 1.00 92.19 86 ILE A N 1
ATOM 746 C CA . ILE A 1 86 ? 7.961 -4.419 -6.972 1.00 92.19 86 ILE A CA 1
ATOM 747 C C . ILE A 1 86 ? 7.548 -5.886 -6.905 1.00 92.19 86 ILE A C 1
ATOM 749 O O . ILE A 1 86 ? 7.966 -6.648 -7.770 1.00 92.19 86 ILE A O 1
ATOM 753 N N . GLU A 1 87 ? 6.698 -6.256 -5.942 1.00 88.12 87 GLU A N 1
ATOM 754 C CA . GLU A 1 87 ? 6.164 -7.618 -5.812 1.00 88.12 87 GLU A CA 1
ATOM 755 C C . GLU A 1 87 ? 5.469 -8.046 -7.101 1.00 88.12 87 GLU A C 1
ATOM 757 O O . GLU A 1 87 ? 5.754 -9.117 -7.609 1.00 88.12 87 GLU A O 1
ATOM 762 N N . ASP A 1 88 ? 4.650 -7.182 -7.712 1.00 83.94 88 ASP A N 1
ATOM 763 C CA . ASP A 1 88 ? 4.013 -7.507 -8.989 1.00 83.94 88 ASP A CA 1
ATOM 764 C C . ASP A 1 88 ? 5.009 -7.849 -10.086 1.00 83.94 88 ASP A C 1
ATOM 766 O O . ASP A 1 88 ? 4.738 -8.744 -10.869 1.00 83.94 88 ASP A O 1
ATOM 770 N N . ILE A 1 89 ? 6.157 -7.177 -10.152 1.00 87.25 89 ILE A N 1
ATOM 771 C CA . ILE A 1 89 ? 7.163 -7.459 -11.181 1.00 87.25 89 ILE A CA 1
ATOM 772 C C . ILE A 1 89 ? 8.019 -8.678 -10.821 1.00 87.25 89 ILE A C 1
ATOM 774 O O . ILE A 1 89 ? 8.512 -9.347 -11.723 1.00 87.25 89 ILE A O 1
ATOM 778 N N . LEU A 1 90 ? 8.208 -8.967 -9.534 1.00 86.25 90 LEU A N 1
ATOM 779 C CA . LEU A 1 90 ? 8.926 -10.159 -9.086 1.00 86.25 90 LEU A CA 1
ATOM 780 C C . LEU A 1 90 ? 8.072 -11.430 -9.180 1.00 86.25 90 LEU A C 1
ATOM 782 O O . LEU A 1 90 ? 8.632 -12.496 -9.434 1.00 86.25 90 LEU A O 1
ATOM 786 N N . ASP A 1 91 ? 6.756 -11.303 -8.990 1.00 79.12 91 ASP A N 1
ATOM 787 C CA . ASP A 1 91 ? 5.775 -12.390 -9.020 1.00 79.12 91 ASP A CA 1
ATOM 788 C C . ASP A 1 91 ? 5.155 -12.589 -10.414 1.00 79.12 91 ASP A C 1
ATOM 790 O O . ASP A 1 91 ? 4.728 -13.701 -10.743 1.00 79.12 91 ASP A O 1
ATOM 794 N N . HIS A 1 92 ? 5.087 -11.546 -11.256 1.00 69.94 92 HIS A N 1
ATOM 795 C CA . HIS A 1 92 ? 4.708 -11.709 -12.660 1.00 69.94 92 HIS A CA 1
ATOM 796 C C . HIS A 1 92 ? 5.828 -12.400 -13.404 1.00 69.94 92 HIS A C 1
ATOM 798 O O . HIS A 1 92 ? 6.694 -11.731 -13.962 1.00 69.94 92 HIS A O 1
ATOM 804 N N . ASP A 1 93 ? 5.735 -13.717 -13.546 1.00 51.62 93 ASP A N 1
ATOM 805 C CA . ASP A 1 93 ? 6.575 -14.381 -14.516 1.00 51.62 93 ASP A CA 1
ATOM 806 C C . ASP A 1 93 ? 5.901 -15.525 -15.258 1.00 51.62 93 ASP A C 1
ATOM 808 O O . ASP A 1 93 ? 5.302 -16.446 -14.712 1.00 51.62 93 ASP A O 1
ATOM 812 N N . GLY A 1 94 ? 6.134 -15.499 -16.569 1.00 50.53 94 GLY A N 1
ATOM 813 C CA . GLY A 1 94 ? 6.175 -16.689 -17.406 1.00 50.53 94 GLY A CA 1
ATOM 814 C C . GLY A 1 94 ? 7.405 -17.567 -17.129 1.00 50.53 94 GLY A C 1
ATOM 815 O O . GLY A 1 94 ? 7.839 -18.270 -18.049 1.00 50.53 94 GLY A O 1
ATOM 816 N N . ASP A 1 95 ? 7.949 -17.495 -15.915 1.00 48.47 95 ASP A N 1
ATOM 817 C CA . ASP A 1 95 ? 8.792 -18.483 -15.262 1.00 48.47 95 ASP A CA 1
ATOM 818 C C . ASP A 1 95 ? 7.805 -19.517 -14.710 1.00 48.47 95 ASP A C 1
ATOM 820 O O . ASP A 1 95 ? 6.767 -19.175 -14.149 1.00 48.47 95 ASP A O 1
ATOM 824 N N . GLY A 1 96 ? 8.029 -20.801 -14.970 1.00 51.66 96 GLY A N 1
ATOM 825 C CA . GLY A 1 96 ? 7.117 -21.836 -14.484 1.00 51.66 96 GLY A CA 1
ATOM 826 C C . GLY A 1 96 ? 6.941 -21.785 -12.959 1.00 51.66 96 GLY A C 1
ATOM 827 O O . GLY A 1 96 ? 7.620 -21.054 -12.254 1.00 51.66 96 GLY A O 1
ATOM 828 N N . VAL A 1 97 ? 6.066 -22.646 -12.438 1.00 50.31 97 VAL A N 1
ATOM 829 C CA . VAL A 1 97 ? 5.713 -22.785 -11.005 1.00 50.31 97 VAL A CA 1
ATOM 830 C C . VAL A 1 97 ? 6.927 -22.967 -10.053 1.00 50.31 97 VAL A C 1
ATOM 832 O O . VAL A 1 97 ? 6.758 -22.959 -8.839 1.00 50.31 97 VAL A O 1
ATOM 835 N N . GLU A 1 98 ? 8.152 -23.095 -10.569 1.00 58.88 98 GLU A N 1
ATOM 836 C CA . GLU A 1 98 ? 9.396 -23.153 -9.804 1.00 58.88 98 GLU A CA 1
ATOM 837 C C . GLU A 1 98 ? 10.389 -22.096 -10.322 1.00 58.88 98 GLU A C 1
ATOM 839 O O . GLU A 1 98 ? 10.903 -22.201 -11.438 1.00 58.88 98 GLU A O 1
ATOM 844 N N . CYS A 1 99 ? 10.672 -21.079 -9.501 1.00 62.22 99 CYS A N 1
ATOM 845 C CA . CYS A 1 99 ? 11.746 -20.119 -9.753 1.00 62.22 99 CYS A CA 1
ATOM 846 C C . CYS A 1 99 ? 13.094 -20.846 -9.655 1.00 62.22 99 CYS A C 1
ATOM 848 O O . CYS A 1 99 ? 13.510 -21.274 -8.575 1.00 62.22 99 CYS A O 1
ATOM 850 N N . VAL A 1 100 ? 13.768 -21.014 -10.792 1.00 73.94 100 VAL A N 1
ATOM 851 C CA . VAL A 1 100 ? 15.099 -21.620 -10.852 1.00 73.94 100 VAL A CA 1
ATOM 852 C C . VAL A 1 100 ? 16.145 -20.511 -10.770 1.00 73.94 100 VAL A C 1
ATOM 854 O O . VAL A 1 100 ? 16.270 -19.692 -11.683 1.00 73.94 100 VAL A O 1
ATOM 857 N N . THR A 1 101 ? 16.918 -20.490 -9.688 1.00 82.12 101 THR A N 1
ATOM 858 C CA . THR A 1 101 ? 17.986 -19.503 -9.500 1.00 82.12 101 THR A CA 1
ATOM 859 C C . THR A 1 101 ? 19.292 -19.976 -10.154 1.00 82.12 101 THR A C 1
ATOM 861 O O . THR A 1 101 ? 19.689 -21.134 -9.968 1.00 82.12 101 THR A O 1
ATOM 864 N N . PRO A 1 102 ? 19.972 -19.136 -10.956 1.00 87.62 102 PRO A N 1
ATOM 865 C CA . PRO A 1 102 ? 21.311 -19.431 -11.459 1.00 87.62 102 PRO A CA 1
ATOM 866 C C . PRO A 1 102 ? 22.373 -19.407 -10.351 1.00 87.62 102 PRO A C 1
ATOM 868 O O . PRO A 1 102 ? 22.279 -18.643 -9.394 1.00 87.62 102 PRO A O 1
ATOM 871 N N . THR A 1 103 ? 23.439 -20.195 -10.512 1.00 87.25 103 THR A N 1
ATOM 872 C CA . THR A 1 103 ? 24.635 -20.115 -9.647 1.00 87.25 103 THR A CA 1
ATOM 873 C C . THR A 1 103 ? 25.409 -18.807 -9.823 1.00 87.25 103 THR A C 1
ATOM 875 O O . THR A 1 103 ? 26.051 -18.341 -8.885 1.00 87.25 103 THR A O 1
ATOM 878 N N . GLN A 1 104 ? 25.347 -18.217 -11.019 1.00 92.06 104 GLN A N 1
ATOM 879 C CA . GLN A 1 104 ? 25.954 -16.934 -11.372 1.00 92.06 104 GLN A CA 1
ATOM 880 C C . GLN A 1 104 ? 24.904 -16.071 -12.087 1.00 92.06 104 GLN A C 1
ATOM 882 O O . GLN A 1 104 ? 24.723 -16.210 -13.304 1.00 92.06 104 GLN A O 1
ATOM 887 N N . PRO A 1 105 ? 24.142 -15.245 -11.346 1.00 95.44 105 PRO A N 1
ATOM 888 C CA . PRO A 1 105 ? 23.179 -14.339 -11.952 1.00 95.44 105 PRO A CA 1
ATOM 889 C C . PRO A 1 105 ? 23.888 -13.253 -12.769 1.00 95.44 105 PRO A C 1
ATOM 891 O O . PRO A 1 105 ? 25.019 -12.867 -12.476 1.00 95.44 105 PRO A O 1
ATOM 894 N N . TRP A 1 106 ? 23.194 -12.736 -13.775 1.00 97.62 106 TRP A N 1
ATOM 895 C CA . TRP A 1 106 ? 23.620 -11.624 -14.614 1.00 97.62 106 TRP A CA 1
ATOM 896 C C . TRP A 1 106 ? 22.804 -10.373 -14.312 1.00 97.62 106 TRP A C 1
ATOM 898 O O . TRP A 1 106 ? 21.577 -10.433 -14.263 1.00 97.62 106 TRP A O 1
ATOM 908 N N . LEU A 1 107 ? 23.472 -9.227 -14.213 1.00 97.69 107 LEU A N 1
ATOM 909 C CA . LEU A 1 107 ? 22.877 -7.906 -14.369 1.00 97.69 107 LEU A CA 1
ATOM 910 C C . LEU A 1 107 ? 23.272 -7.352 -15.740 1.00 97.69 107 LEU A C 1
ATOM 912 O O . LEU A 1 107 ? 24.432 -7.027 -15.988 1.00 97.69 107 LEU A O 1
ATOM 916 N N . ILE A 1 108 ? 22.303 -7.263 -16.645 1.00 97.62 108 ILE A N 1
ATOM 917 C CA . ILE A 1 108 ? 22.505 -6.865 -18.038 1.00 97.62 108 ILE A CA 1
ATOM 918 C C . ILE A 1 108 ? 21.921 -5.472 -18.251 1.00 97.62 108 ILE A C 1
ATOM 920 O O . ILE A 1 108 ? 20.711 -5.273 -18.155 1.00 97.62 108 ILE A O 1
ATOM 924 N N . PHE A 1 109 ? 22.768 -4.507 -18.594 1.00 97.25 109 PHE A N 1
ATOM 925 C CA . PHE A 1 109 ? 22.341 -3.189 -19.044 1.00 97.25 109 PHE A CA 1
ATOM 926 C C . PHE A 1 109 ? 21.986 -3.248 -20.526 1.00 97.25 109 PHE A C 1
ATOM 928 O O . PHE A 1 109 ? 22.841 -3.530 -21.366 1.00 97.25 109 PHE A O 1
ATOM 935 N N . THR A 1 110 ? 20.743 -2.933 -20.877 1.00 96.00 110 THR A N 1
ATOM 936 C CA . THR A 1 110 ? 20.349 -2.796 -22.285 1.00 96.00 110 THR A CA 1
ATOM 937 C C . THR A 1 110 ? 20.363 -1.332 -22.656 1.00 96.00 110 THR A C 1
ATOM 939 O O . THR A 1 110 ? 19.640 -0.524 -22.069 1.00 96.00 110 THR A O 1
ATOM 942 N N . VAL A 1 111 ? 21.196 -0.994 -23.631 1.00 94.88 111 VAL A N 1
ATOM 943 C CA . VAL A 1 111 ? 21.570 0.384 -23.941 1.00 94.88 111 VAL A CA 1
ATOM 944 C C . VAL A 1 111 ? 21.375 0.622 -25.427 1.00 94.88 111 VAL A C 1
ATOM 946 O O . VAL A 1 111 ? 21.319 -0.311 -26.220 1.00 94.88 111 VAL A O 1
ATOM 949 N N . GLY A 1 112 ? 21.126 1.866 -25.808 1.00 91.88 112 GLY A N 1
ATOM 950 C CA . GLY A 1 112 ? 20.805 2.205 -27.191 1.00 91.88 112 GLY A CA 1
ATOM 951 C C . GLY A 1 112 ? 19.831 3.377 -27.289 1.00 91.88 112 GLY A C 1
ATOM 952 O O . GLY A 1 112 ? 19.070 3.648 -26.345 1.00 91.88 112 GLY A O 1
ATOM 953 N N . PRO A 1 113 ? 19.812 4.078 -28.433 1.00 89.38 113 PRO A N 1
ATOM 954 C CA . PRO A 1 113 ? 18.984 5.259 -28.619 1.00 89.38 113 PRO A CA 1
ATOM 955 C C . PRO A 1 113 ? 17.490 4.931 -28.490 1.00 89.38 113 PRO A C 1
ATOM 957 O O . PRO A 1 113 ? 17.026 3.810 -28.743 1.00 89.38 113 PRO A O 1
ATOM 960 N N . ARG A 1 114 ? 16.692 5.927 -28.088 1.00 86.56 114 ARG A N 1
ATOM 961 C CA . ARG A 1 114 ? 15.227 5.788 -28.035 1.00 86.56 114 ARG A CA 1
ATOM 962 C C . ARG A 1 114 ? 14.704 5.421 -29.424 1.00 86.56 114 ARG A C 1
ATOM 964 O O . ARG A 1 114 ? 14.943 6.141 -30.383 1.00 86.56 114 ARG A O 1
ATOM 971 N N . GLY A 1 115 ? 13.986 4.302 -29.525 1.00 86.25 115 GLY A N 1
ATOM 972 C CA . GLY A 1 115 ? 13.503 3.766 -30.803 1.00 86.25 115 GLY A CA 1
ATOM 973 C C . GLY A 1 115 ? 14.363 2.652 -31.416 1.00 86.25 115 GLY A C 1
ATOM 974 O O . GLY A 1 115 ? 13.924 2.057 -32.396 1.00 86.25 115 GLY A O 1
ATOM 975 N N . ALA A 1 116 ? 15.514 2.297 -30.827 1.00 90.69 116 ALA A N 1
ATOM 976 C CA . ALA A 1 116 ? 16.338 1.164 -31.282 1.00 90.69 116 ALA A CA 1
ATOM 977 C C . ALA A 1 116 ? 15.663 -0.212 -31.108 1.00 90.69 116 ALA A C 1
ATOM 979 O O . ALA A 1 116 ? 16.039 -1.185 -31.754 1.00 90.69 116 ALA A O 1
ATOM 980 N N . GLY A 1 117 ? 14.629 -0.297 -30.263 1.00 89.62 117 GLY A N 1
ATOM 981 C CA . GLY A 1 117 ? 13.875 -1.531 -30.035 1.00 89.62 117 GLY A CA 1
ATOM 982 C C . GLY A 1 117 ? 14.463 -2.448 -28.961 1.00 89.62 117 GLY A C 1
ATOM 983 O O . GLY A 1 117 ? 14.186 -3.636 -29.009 1.00 89.62 117 GLY A O 1
ATOM 984 N N . LYS A 1 118 ? 15.213 -1.909 -27.990 1.00 91.56 118 LYS A N 1
ATOM 985 C CA . LYS A 1 118 ? 15.857 -2.641 -26.879 1.00 91.56 118 LYS A CA 1
ATOM 986 C C . LYS A 1 118 ? 14.994 -3.754 -26.283 1.00 91.56 118 LYS A C 1
ATOM 988 O O . LYS A 1 118 ? 15.298 -4.927 -26.458 1.00 91.56 118 LYS A O 1
ATOM 993 N N . ARG A 1 119 ? 13.851 -3.389 -25.695 1.00 88.44 119 ARG A N 1
ATOM 994 C CA . ARG A 1 119 ? 12.908 -4.344 -25.095 1.00 88.44 119 ARG A CA 1
ATOM 995 C C . ARG A 1 119 ? 12.434 -5.433 -26.068 1.00 88.44 119 ARG A C 1
ATOM 997 O O . ARG A 1 119 ? 12.276 -6.581 -25.673 1.00 88.44 119 ARG A O 1
ATOM 1004 N N . GLN A 1 120 ? 12.214 -5.075 -27.335 1.00 89.81 120 GLN A N 1
ATOM 1005 C CA . GLN A 1 120 ? 11.804 -6.028 -28.370 1.00 89.81 120 GLN A CA 1
ATOM 1006 C C . GLN A 1 120 ? 12.921 -7.027 -28.679 1.00 89.81 120 GLN A C 1
ATOM 1008 O O . GLN A 1 120 ? 12.645 -8.212 -28.780 1.00 89.81 120 GLN A O 1
ATOM 1013 N N . VAL A 1 121 ? 14.163 -6.549 -28.805 1.00 93.69 121 VAL A N 1
ATOM 1014 C CA . VAL A 1 121 ? 15.334 -7.396 -29.065 1.00 93.69 121 VAL A CA 1
ATOM 1015 C C . VAL A 1 121 ? 15.501 -8.417 -27.949 1.00 93.69 121 VAL A C 1
ATOM 1017 O O . VAL A 1 121 ? 15.554 -9.604 -28.235 1.00 93.69 121 VAL A O 1
ATOM 1020 N N . ILE A 1 122 ? 15.508 -7.980 -26.686 1.00 93.31 122 ILE A N 1
ATOM 1021 C CA . ILE A 1 122 ? 15.650 -8.893 -25.543 1.00 93.31 122 ILE A CA 1
ATOM 1022 C C . ILE A 1 122 ? 14.559 -9.949 -25.535 1.00 93.31 122 ILE A C 1
ATOM 1024 O O . ILE A 1 122 ? 14.862 -11.133 -25.436 1.00 93.31 122 ILE A O 1
ATOM 1028 N N . ARG A 1 123 ? 13.298 -9.528 -25.684 1.00 89.12 123 ARG A N 1
ATOM 1029 C CA . ARG A 1 123 ? 12.173 -10.460 -25.710 1.00 89.12 123 ARG A CA 1
ATOM 1030 C C . ARG A 1 123 ? 12.362 -11.516 -26.793 1.00 89.12 123 ARG A C 1
ATOM 1032 O O . ARG A 1 123 ? 12.250 -12.701 -26.505 1.00 89.12 123 ARG A O 1
ATOM 1039 N N . ASP A 1 124 ? 12.678 -11.089 -28.008 1.00 91.81 124 ASP A N 1
ATOM 1040 C CA . ASP A 1 124 ? 12.779 -11.994 -29.146 1.00 91.81 124 ASP A CA 1
ATOM 1041 C C . ASP A 1 124 ? 13.998 -12.925 -29.009 1.00 91.81 124 ASP A C 1
ATOM 1043 O O . ASP A 1 124 ? 13.907 -14.097 -29.370 1.00 91.81 124 ASP A O 1
ATOM 1047 N N . LEU A 1 125 ? 15.113 -12.461 -28.425 1.00 92.56 125 LEU A N 1
ATOM 1048 C CA . LEU A 1 125 ? 16.264 -13.315 -28.108 1.00 92.56 125 LEU A CA 1
ATOM 1049 C C . LEU A 1 125 ? 15.929 -14.362 -27.041 1.00 92.56 125 LEU A C 1
ATOM 1051 O O . LEU A 1 125 ? 16.303 -15.525 -27.196 1.00 92.56 125 LEU A O 1
ATOM 1055 N N . THR A 1 126 ? 15.198 -13.985 -25.994 1.00 89.19 126 THR A N 1
ATOM 1056 C CA . THR A 1 126 ? 14.742 -14.919 -24.958 1.00 89.19 126 THR A CA 1
ATOM 1057 C C . THR A 1 126 ? 13.743 -15.933 -25.529 1.00 89.19 126 THR A C 1
ATOM 1059 O O . THR A 1 126 ? 13.881 -17.134 -25.306 1.00 89.19 126 THR A O 1
ATOM 1062 N N . GLU A 1 127 ? 12.763 -15.490 -26.323 1.00 85.88 127 GLU A N 1
ATOM 1063 C CA . GLU A 1 127 ? 11.753 -16.359 -26.951 1.00 85.88 127 GLU A CA 1
ATOM 1064 C C . GLU A 1 127 ? 12.365 -17.352 -27.948 1.00 85.88 127 GLU A C 1
ATOM 1066 O O . GLU A 1 127 ? 11.939 -18.507 -28.022 1.00 85.88 127 GLU A O 1
ATOM 1071 N N . GLN A 1 128 ? 13.396 -16.929 -28.683 1.00 89.00 128 GLN A N 1
ATOM 1072 C CA . GLN A 1 128 ? 14.143 -17.782 -29.610 1.00 89.00 128 GLN A CA 1
ATOM 1073 C C . GLN A 1 128 ? 15.156 -18.698 -28.904 1.00 89.00 128 GLN A C 1
ATOM 1075 O O . GLN A 1 128 ? 15.779 -19.527 -29.565 1.00 89.00 128 GLN A O 1
ATOM 1080 N N . GLY A 1 129 ? 15.335 -18.571 -27.584 1.00 86.19 129 GLY A N 1
ATOM 1081 C CA . GLY A 1 129 ? 16.339 -19.319 -26.822 1.00 86.19 129 GLY A CA 1
ATOM 1082 C C . GLY A 1 129 ? 17.783 -18.907 -27.130 1.00 86.19 129 GLY A C 1
ATOM 1083 O O . GLY A 1 129 ? 18.706 -19.668 -26.857 1.00 86.19 129 GLY A O 1
ATOM 1084 N N . ARG A 1 130 ? 17.987 -17.722 -27.719 1.00 90.44 130 ARG A N 1
ATOM 1085 C CA . ARG A 1 130 ? 19.313 -17.138 -27.982 1.00 90.44 130 ARG A CA 1
ATOM 1086 C C . ARG A 1 130 ? 19.919 -16.485 -26.747 1.00 90.44 130 ARG A C 1
ATOM 1088 O O . ARG A 1 130 ? 21.132 -16.438 -26.628 1.00 90.44 130 ARG A O 1
ATOM 1095 N N . LEU A 1 131 ? 19.085 -16.010 -25.825 1.00 91.94 131 LEU A N 1
ATOM 1096 C CA . LEU A 1 131 ? 19.505 -15.513 -24.517 1.00 91.94 131 LEU A CA 1
ATOM 1097 C C . LEU A 1 131 ? 19.058 -16.514 -23.441 1.00 91.94 131 LEU A C 1
ATOM 1099 O O . LEU A 1 131 ? 17.910 -16.489 -23.000 1.00 91.94 131 LEU A O 1
ATOM 1103 N N . GLY A 1 132 ? 19.952 -17.438 -23.081 1.00 85.00 132 GLY A N 1
ATOM 1104 C CA . GLY A 1 132 ? 19.680 -18.629 -22.261 1.00 85.00 132 GLY A CA 1
ATOM 1105 C C . GLY A 1 132 ? 19.531 -18.396 -20.753 1.00 85.00 132 GLY A C 1
ATOM 1106 O O . GLY A 1 132 ? 20.021 -19.202 -19.967 1.00 85.00 132 GLY A O 1
ATOM 1107 N N . LEU A 1 133 ? 18.874 -17.312 -20.333 1.00 87.62 133 LEU A N 1
ATOM 1108 C CA . LEU A 1 133 ? 18.689 -17.000 -18.912 1.00 87.62 133 LEU A CA 1
ATOM 1109 C C . LEU A 1 133 ? 17.643 -17.927 -18.274 1.00 87.62 133 LEU A C 1
ATOM 1111 O O . LEU A 1 133 ? 16.545 -18.073 -18.811 1.00 87.62 133 LEU A O 1
ATOM 1115 N N . LEU A 1 134 ? 17.959 -18.514 -17.112 1.00 84.00 134 LEU A N 1
ATOM 1116 C CA . LEU A 1 134 ? 17.035 -19.408 -16.391 1.00 84.00 134 LEU A CA 1
ATOM 1117 C C . LEU A 1 134 ? 15.765 -18.680 -15.926 1.00 84.00 134 LEU A C 1
ATOM 1119 O O . LEU A 1 134 ? 14.662 -19.155 -16.174 1.00 84.00 134 LEU A O 1
ATOM 1123 N N . THR A 1 135 ? 15.937 -17.534 -15.265 1.00 86.88 135 THR A N 1
ATOM 1124 C CA . THR A 1 135 ? 14.880 -16.617 -14.798 1.00 86.88 135 THR A CA 1
ATOM 1125 C C . THR A 1 135 ? 15.403 -15.187 -14.881 1.00 86.88 135 THR A C 1
ATOM 1127 O O . THR A 1 135 ? 16.597 -14.969 -14.668 1.00 86.88 135 THR A O 1
ATOM 1130 N N . HIS A 1 136 ? 14.576 -14.192 -15.207 1.00 91.25 136 HIS A N 1
ATOM 1131 C CA . HIS A 1 136 ? 15.052 -12.804 -15.250 1.00 91.25 136 HIS A CA 1
ATOM 1132 C C . HIS A 1 136 ? 13.963 -11.779 -14.949 1.00 91.25 136 HIS A C 1
ATOM 1134 O O . HIS A 1 136 ? 12.819 -11.941 -15.348 1.00 91.25 136 HIS A O 1
ATOM 1140 N N . VAL A 1 137 ? 14.365 -10.676 -14.320 1.00 92.56 137 VAL A N 1
ATOM 1141 C CA . VAL A 1 137 ? 13.505 -9.529 -14.026 1.00 92.56 137 VAL A CA 1
ATOM 1142 C C . VAL A 1 137 ? 13.846 -8.383 -14.969 1.00 92.56 137 VAL A C 1
ATOM 1144 O O . VAL A 1 137 ? 14.973 -7.882 -14.979 1.00 92.56 137 VAL A O 1
ATOM 1147 N N . GLY A 1 138 ? 12.870 -7.949 -15.766 1.00 93.25 138 GLY A N 1
ATOM 1148 C CA . GLY A 1 138 ? 12.993 -6.760 -16.607 1.00 93.25 138 GLY A CA 1
ATOM 1149 C C . GLY A 1 138 ? 12.715 -5.480 -15.816 1.00 93.25 138 GLY A C 1
ATOM 1150 O O . GLY A 1 138 ? 11.585 -5.244 -15.392 1.00 93.25 138 GLY A O 1
ATOM 1151 N N . VAL A 1 139 ? 13.720 -4.619 -15.667 1.00 93.75 139 VAL A N 1
ATOM 1152 C CA . VAL A 1 139 ? 13.620 -3.337 -14.960 1.00 93.75 139 VAL A CA 1
ATOM 1153 C C . VAL A 1 139 ? 13.645 -2.197 -15.971 1.00 93.75 139 VAL A C 1
ATOM 1155 O O . VAL A 1 139 ? 14.666 -1.905 -16.589 1.00 93.75 139 VAL A O 1
ATOM 1158 N N . ASP A 1 140 ? 12.505 -1.529 -16.137 1.00 90.19 140 ASP A N 1
ATOM 1159 C CA . ASP A 1 140 ? 12.339 -0.436 -17.093 1.00 90.19 140 ASP A CA 1
ATOM 1160 C C . ASP A 1 140 ? 11.629 0.752 -16.430 1.00 90.19 140 ASP A C 1
ATOM 1162 O O . ASP A 1 140 ? 10.456 0.677 -16.052 1.00 90.19 140 ASP A O 1
ATOM 1166 N N . SER A 1 141 ? 12.336 1.880 -16.326 1.00 88.75 141 SER A N 1
ATOM 1167 C CA . SER A 1 141 ? 11.827 3.097 -15.680 1.00 88.75 141 SER A CA 1
ATOM 1168 C C . SER A 1 141 ? 10.596 3.693 -16.382 1.00 88.75 141 SER A C 1
ATOM 1170 O O . SER A 1 141 ? 9.736 4.294 -15.729 1.00 88.75 141 SER A O 1
ATOM 1172 N N . ASP A 1 142 ? 10.475 3.537 -17.705 1.00 85.56 142 ASP A N 1
ATOM 1173 C CA . ASP A 1 142 ? 9.303 3.979 -18.466 1.00 85.56 142 ASP A CA 1
ATOM 1174 C C . ASP A 1 142 ? 8.095 3.069 -18.228 1.00 85.56 142 ASP A C 1
ATOM 1176 O O . ASP A 1 142 ? 6.960 3.555 -18.253 1.00 85.56 142 ASP A O 1
ATOM 1180 N N . ALA A 1 143 ? 8.312 1.768 -18.007 1.00 87.31 143 ALA A N 1
ATOM 1181 C CA . ALA A 1 143 ? 7.251 0.848 -17.598 1.00 87.31 143 ALA A CA 1
ATOM 1182 C C . ALA A 1 143 ? 6.800 1.121 -16.158 1.00 87.31 143 ALA A C 1
ATOM 1184 O O . ALA A 1 143 ? 5.600 1.197 -15.897 1.00 87.31 143 ALA A O 1
ATOM 1185 N N . LEU A 1 144 ? 7.758 1.315 -15.249 1.00 91.06 144 LEU A N 1
ATOM 1186 C CA . LEU A 1 144 ? 7.514 1.536 -13.827 1.00 91.06 144 LEU A CA 1
ATOM 1187 C C . LEU A 1 144 ? 6.734 2.819 -13.558 1.00 91.06 144 LEU A C 1
ATOM 1189 O O . LEU A 1 144 ? 5.744 2.783 -12.835 1.00 91.06 144 LEU A O 1
ATOM 1193 N N . ARG A 1 145 ? 7.089 3.942 -14.195 1.00 90.38 145 ARG A N 1
ATOM 1194 C CA . ARG A 1 145 ? 6.356 5.202 -13.975 1.00 90.38 145 ARG A CA 1
ATOM 1195 C C . ARG A 1 145 ? 4.881 5.133 -14.368 1.00 90.38 145 ARG A C 1
ATOM 1197 O O . ARG A 1 145 ? 4.070 5.803 -13.750 1.00 90.38 145 ARG A O 1
ATOM 1204 N N . ARG A 1 146 ? 4.512 4.296 -15.348 1.00 88.56 146 ARG A N 1
ATOM 1205 C CA . ARG A 1 146 ? 3.105 4.087 -15.750 1.00 88.56 146 ARG A CA 1
ATOM 1206 C C . ARG A 1 146 ? 2.287 3.338 -14.697 1.00 88.56 146 ARG A C 1
ATOM 1208 O O . ARG A 1 146 ? 1.077 3.232 -14.848 1.00 88.56 146 ARG A O 1
ATOM 1215 N N . ARG A 1 147 ? 2.939 2.780 -13.674 1.00 88.06 147 ARG A N 1
ATOM 1216 C CA . ARG A 1 147 ? 2.291 2.147 -12.520 1.00 88.06 147 ARG A CA 1
ATOM 1217 C C . ARG A 1 147 ? 2.033 3.137 -11.378 1.00 88.06 147 ARG A C 1
ATOM 1219 O O . ARG A 1 147 ? 1.423 2.753 -10.388 1.00 88.06 147 ARG A O 1
ATOM 1226 N N . LEU A 1 148 ? 2.482 4.390 -11.497 1.00 89.12 148 LEU A N 1
ATOM 1227 C CA . LEU A 1 148 ? 2.199 5.430 -10.508 1.00 89.12 148 LEU A CA 1
ATOM 1228 C C . LEU A 1 148 ? 0.795 6.023 -10.753 1.00 89.12 148 LEU A C 1
ATOM 1230 O O . LEU A 1 148 ? 0.516 6.413 -11.890 1.00 89.12 148 LEU A O 1
ATOM 1234 N N . PRO A 1 149 ? -0.064 6.152 -9.722 1.00 87.44 149 PRO A N 1
ATOM 1235 C CA . PRO A 1 149 ? -1.414 6.712 -9.842 1.00 87.44 149 PRO A CA 1
ATOM 1236 C C . PRO A 1 149 ? -1.458 8.097 -10.498 1.00 87.44 149 PRO A C 1
ATOM 1238 O O . PRO A 1 149 ? -2.362 8.404 -11.270 1.00 87.44 149 PRO A O 1
ATOM 1241 N N . GLU A 1 150 ? -0.453 8.932 -10.232 1.00 89.25 150 GLU A N 1
ATOM 1242 C CA . GLU A 1 150 ? -0.376 10.308 -10.723 1.00 89.25 150 GLU A CA 1
ATOM 1243 C C . GLU A 1 150 ? 0.013 10.405 -12.209 1.00 89.25 150 GLU A C 1
ATOM 1245 O O . GLU A 1 150 ? -0.192 11.449 -12.831 1.00 89.25 150 GLU A O 1
ATOM 1250 N N . TYR A 1 151 ? 0.572 9.336 -12.795 1.00 88.25 151 TYR A N 1
ATOM 1251 C CA . TYR A 1 151 ? 1.169 9.359 -14.135 1.00 88.25 151 TYR A CA 1
ATOM 1252 C C . TYR A 1 151 ? 0.192 9.843 -15.210 1.00 88.25 151 TYR A C 1
ATOM 1254 O O . TYR A 1 151 ? 0.539 10.686 -16.035 1.00 88.25 151 TYR A O 1
ATOM 1262 N N . GLU A 1 152 ? -1.039 9.335 -15.190 1.00 82.75 152 GLU A N 1
ATOM 1263 C CA . GLU A 1 152 ? -2.070 9.696 -16.168 1.00 82.75 152 GLU A CA 1
ATOM 1264 C C . GLU A 1 152 ? -2.537 11.144 -16.008 1.00 82.75 152 GLU A C 1
ATOM 1266 O O . GLU A 1 152 ? -2.766 11.836 -17.002 1.00 82.75 152 GLU A O 1
ATOM 1271 N N . THR A 1 153 ? -2.644 11.626 -14.769 1.00 83.12 153 THR A N 1
ATOM 1272 C CA . THR A 1 153 ? -2.997 13.021 -14.494 1.00 83.12 153 THR A CA 1
ATOM 1273 C C . THR A 1 153 ? -1.939 13.955 -15.065 1.00 83.12 153 THR A C 1
ATOM 1275 O O . THR A 1 153 ? -2.280 14.855 -15.830 1.00 83.12 153 THR A O 1
ATOM 1278 N N . TYR A 1 154 ? -0.658 13.684 -14.803 1.00 88.38 154 TYR A N 1
ATOM 1279 C CA . TYR A 1 154 ? 0.438 14.451 -15.395 1.00 88.38 154 TYR A CA 1
ATOM 1280 C C . TYR A 1 154 ? 0.503 14.319 -16.916 1.00 88.38 154 TYR A C 1
ATOM 1282 O O . TYR A 1 154 ? 0.821 15.290 -17.592 1.00 88.38 154 TYR A O 1
ATOM 1290 N N . LEU A 1 155 ? 0.199 13.147 -17.482 1.00 86.00 155 LEU A N 1
ATOM 1291 C CA . LEU A 1 155 ? 0.176 12.965 -18.934 1.00 86.00 155 LEU A CA 1
ATOM 1292 C C . LEU A 1 155 ? -0.893 13.849 -19.592 1.00 86.00 155 LEU A C 1
ATOM 1294 O O . LEU A 1 155 ? -0.655 14.388 -20.670 1.00 86.00 155 LEU A O 1
ATOM 1298 N N . LYS A 1 156 ? -2.054 14.013 -18.949 1.00 83.88 156 LYS A N 1
ATOM 1299 C CA . LYS A 1 156 ? -3.138 14.874 -19.441 1.00 83.88 156 LYS A CA 1
ATOM 1300 C C . LYS A 1 156 ? -2.835 16.358 -19.247 1.00 83.88 156 LYS A C 1
ATOM 1302 O O . LYS A 1 156 ? -3.042 17.132 -20.175 1.00 83.88 156 LYS A O 1
ATOM 1307 N N . SER A 1 157 ? -2.383 16.757 -18.057 1.00 85.69 157 SER A N 1
ATOM 1308 C CA . SER A 1 157 ? -2.177 18.174 -17.732 1.00 85.69 157 SER A CA 1
ATOM 1309 C C . SER A 1 157 ? -0.862 18.725 -18.282 1.00 85.69 157 SER A C 1
ATOM 1311 O O . SER A 1 157 ? -0.796 19.884 -18.688 1.00 85.69 157 SER A O 1
ATOM 1313 N N . ARG A 1 158 ? 0.197 17.906 -18.304 1.00 88.19 158 ARG A N 1
ATOM 1314 C CA . ARG A 1 158 ? 1.572 18.298 -18.649 1.00 88.19 158 ARG A CA 1
ATOM 1315 C C . ARG A 1 158 ? 2.311 17.187 -19.411 1.00 88.19 158 ARG A C 1
ATOM 1317 O O . ARG A 1 158 ? 3.327 16.674 -18.924 1.00 88.19 158 ARG A O 1
ATOM 1324 N N . PRO A 1 159 ? 1.869 16.835 -20.632 1.00 86.44 159 PRO A N 1
ATOM 1325 C CA . PRO A 1 159 ? 2.461 15.745 -21.416 1.00 86.44 159 PRO A CA 1
ATOM 1326 C C . PRO A 1 159 ? 3.972 15.897 -21.659 1.00 86.44 159 PRO A C 1
ATOM 1328 O O . PRO A 1 159 ? 4.685 14.896 -21.717 1.00 86.44 159 PRO A O 1
ATOM 1331 N N . ASP A 1 160 ? 4.485 17.128 -21.736 1.00 84.69 160 ASP A N 1
ATOM 1332 C CA . ASP A 1 160 ? 5.917 17.402 -21.928 1.00 84.69 160 ASP A CA 1
ATOM 1333 C C . ASP A 1 160 ? 6.754 17.261 -20.639 1.00 84.69 160 ASP A C 1
ATOM 1335 O O . ASP A 1 160 ? 7.979 17.153 -20.704 1.00 84.69 160 ASP A O 1
ATOM 1339 N N . GLN A 1 161 ? 6.122 17.250 -19.457 1.00 89.12 161 GLN A N 1
ATOM 1340 C CA . GLN A 1 161 ? 6.809 17.179 -18.157 1.00 89.12 161 GLN A CA 1
ATOM 1341 C C . GLN A 1 161 ? 6.579 15.869 -17.403 1.00 89.12 161 GLN A C 1
ATOM 1343 O O . GLN A 1 161 ? 7.314 15.605 -16.454 1.00 89.12 161 GLN A O 1
ATOM 1348 N N . VAL A 1 162 ? 5.624 15.029 -17.818 1.00 89.62 162 VAL A N 1
ATOM 1349 C CA . VAL A 1 162 ? 5.275 13.773 -17.126 1.00 89.62 162 VAL A CA 1
ATOM 1350 C C . VAL A 1 162 ? 6.491 12.894 -16.812 1.00 89.62 162 VAL A C 1
ATOM 1352 O O . VAL A 1 162 ? 6.589 12.327 -15.722 1.00 89.62 162 VAL A O 1
ATOM 1355 N N . ASP A 1 163 ? 7.453 12.817 -17.735 1.00 89.00 163 ASP A N 1
ATOM 1356 C CA . ASP A 1 163 ? 8.684 12.057 -17.534 1.00 89.00 163 ASP A CA 1
ATOM 1357 C C . ASP A 1 163 ? 9.509 12.646 -16.384 1.00 89.00 163 ASP A C 1
ATOM 1359 O O . ASP A 1 163 ? 9.947 11.895 -15.523 1.00 89.00 163 ASP A O 1
ATOM 1363 N N . ASN A 1 164 ? 9.669 13.971 -16.315 1.00 91.06 164 ASN A N 1
ATOM 1364 C CA . ASN A 1 164 ? 10.411 14.641 -15.243 1.00 91.06 164 ASN A CA 1
ATOM 1365 C C . ASN A 1 164 ? 9.679 14.561 -13.897 1.00 91.06 164 ASN A C 1
ATOM 1367 O O . ASN A 1 164 ? 10.318 14.277 -12.886 1.00 91.06 164 ASN A O 1
ATOM 1371 N N . LEU A 1 165 ? 8.353 14.735 -13.896 1.00 93.81 165 LEU A N 1
ATOM 1372 C CA . LEU A 1 165 ? 7.510 14.706 -12.693 1.00 93.81 165 LEU A CA 1
ATOM 1373 C C . LEU A 1 165 ? 7.465 13.325 -12.024 1.00 93.81 165 LEU A C 1
ATOM 1375 O O . LEU A 1 165 ? 7.177 13.232 -10.837 1.00 93.81 165 LEU A O 1
ATOM 1379 N N . THR A 1 166 ? 7.777 12.256 -12.760 1.00 94.06 166 THR A N 1
ATOM 1380 C CA . THR A 1 166 ? 7.771 10.873 -12.246 1.00 94.06 166 THR A CA 1
ATOM 1381 C C . THR A 1 166 ? 9.157 10.222 -12.205 1.00 94.06 166 THR A C 1
ATOM 1383 O O . THR A 1 166 ? 9.316 9.134 -11.649 1.00 94.06 166 THR A O 1
ATOM 1386 N N . LYS A 1 167 ? 10.185 10.877 -12.768 1.00 92.50 167 LYS A N 1
ATOM 1387 C CA . LYS A 1 167 ? 11.533 10.317 -12.976 1.00 92.50 167 LYS A CA 1
ATOM 1388 C C . LYS A 1 167 ? 12.174 9.804 -11.695 1.00 92.50 167 LYS A C 1
ATOM 1390 O O . LYS A 1 167 ? 12.738 8.714 -11.695 1.00 92.50 167 LYS A O 1
ATOM 1395 N N . LYS A 1 168 ? 12.146 10.621 -10.642 1.00 94.31 168 LYS A N 1
ATOM 1396 C CA . LYS A 1 168 ? 12.873 10.368 -9.395 1.00 94.31 168 LYS A CA 1
ATOM 1397 C C . LYS A 1 168 ? 12.324 9.154 -8.664 1.00 94.31 168 LYS A C 1
ATOM 1399 O O . LYS A 1 168 ? 13.072 8.225 -8.383 1.00 94.31 168 LYS A O 1
ATOM 1404 N N . GLU A 1 169 ? 11.011 9.105 -8.478 1.00 96.12 169 GLU A N 1
ATOM 1405 C CA . GLU A 1 169 ? 10.371 7.957 -7.848 1.00 96.12 169 GLU A CA 1
ATOM 1406 C C . GLU A 1 169 ? 10.477 6.686 -8.694 1.00 96.12 169 GLU A C 1
ATOM 1408 O O . GLU A 1 169 ? 10.791 5.624 -8.165 1.00 96.12 169 GLU A O 1
ATOM 1413 N N . ALA A 1 170 ? 10.283 6.774 -10.013 1.00 95.25 170 ALA A N 1
ATOM 1414 C CA . ALA A 1 170 ? 10.477 5.614 -10.879 1.00 95.25 170 ALA A CA 1
ATOM 1415 C C . ALA A 1 170 ? 11.925 5.098 -10.817 1.00 95.25 170 ALA A C 1
ATOM 1417 O O . ALA A 1 170 ? 12.139 3.891 -10.846 1.00 95.25 170 ALA A O 1
ATOM 1418 N N . GLY A 1 171 ? 12.909 5.997 -10.704 1.00 94.00 171 GLY A N 1
ATOM 1419 C CA . GLY A 1 171 ? 14.313 5.654 -10.483 1.00 94.00 171 GLY A CA 1
ATOM 1420 C C . GLY A 1 171 ? 14.554 4.954 -9.144 1.00 94.00 171 GLY A C 1
ATOM 1421 O O . GLY A 1 171 ? 15.254 3.945 -9.117 1.00 94.00 171 GLY A O 1
ATOM 1422 N N . LEU A 1 172 ? 13.930 5.430 -8.061 1.00 95.75 172 LEU A N 1
ATOM 1423 C CA . LEU A 1 172 ? 13.962 4.756 -6.759 1.00 95.75 172 LEU A CA 1
ATOM 1424 C C . LEU A 1 172 ? 13.399 3.332 -6.860 1.00 95.75 172 LEU A C 1
ATOM 1426 O O . LEU A 1 172 ? 14.039 2.386 -6.409 1.00 95.75 172 LEU A O 1
ATOM 1430 N N . ILE A 1 173 ? 12.229 3.166 -7.486 1.00 96.94 173 ILE A N 1
ATOM 1431 C CA . ILE A 1 173 ? 11.607 1.846 -7.657 1.00 96.94 173 ILE A CA 1
ATOM 1432 C C . ILE A 1 173 ? 12.496 0.932 -8.511 1.00 96.94 173 ILE A C 1
ATOM 1434 O O . ILE A 1 173 ? 12.653 -0.234 -8.159 1.00 96.94 173 ILE A O 1
ATOM 1438 N N . CYS A 1 174 ? 13.122 1.441 -9.584 1.00 95.44 174 CYS A N 1
ATOM 1439 C CA . CYS A 1 174 ? 14.090 0.670 -10.376 1.00 95.44 174 CYS A CA 1
ATOM 1440 C C . CYS A 1 174 ? 15.227 0.123 -9.508 1.00 95.44 174 CYS A C 1
ATOM 1442 O O . CYS A 1 174 ? 15.593 -1.043 -9.648 1.00 95.44 174 CYS A O 1
ATOM 1444 N N . GLU A 1 175 ? 15.806 0.959 -8.643 1.00 95.25 175 GLU A N 1
ATOM 1445 C CA . GLU A 1 175 ? 16.943 0.561 -7.810 1.00 95.25 175 GLU A CA 1
ATOM 1446 C C . GLU A 1 175 ? 16.528 -0.475 -6.759 1.00 95.25 175 GLU A C 1
ATOM 1448 O O . GLU A 1 175 ? 17.206 -1.493 -6.613 1.00 95.25 175 GLU A O 1
ATOM 1453 N N . ILE A 1 176 ? 15.374 -0.287 -6.102 1.00 97.06 176 ILE A N 1
ATOM 1454 C CA . ILE A 1 176 ? 14.850 -1.271 -5.143 1.00 97.06 176 ILE A CA 1
ATOM 1455 C C . ILE A 1 176 ? 14.539 -2.597 -5.847 1.00 97.06 176 ILE A C 1
ATOM 1457 O O . ILE A 1 176 ? 14.964 -3.642 -5.364 1.00 97.06 176 ILE A O 1
ATOM 1461 N N . LEU A 1 177 ? 13.848 -2.567 -6.992 1.00 96.62 177 LEU A N 1
ATOM 1462 C CA . LEU A 1 177 ? 13.509 -3.764 -7.767 1.00 96.62 177 LEU A CA 1
ATOM 1463 C C . LEU A 1 177 ? 14.763 -4.515 -8.233 1.00 96.62 177 LEU A C 1
ATOM 1465 O O . LEU A 1 177 ? 14.812 -5.738 -8.153 1.00 96.62 177 LEU A O 1
ATOM 1469 N N . THR A 1 178 ? 15.789 -3.785 -8.679 1.00 96.06 178 THR A N 1
ATOM 1470 C CA . THR A 1 178 ? 17.078 -4.364 -9.089 1.00 96.06 178 THR A CA 1
ATOM 1471 C C . THR A 1 178 ? 17.721 -5.118 -7.929 1.00 96.06 178 THR A C 1
ATOM 1473 O O . THR A 1 178 ? 18.069 -6.287 -8.071 1.00 96.06 178 THR A O 1
ATOM 1476 N N . LEU A 1 179 ? 17.836 -4.480 -6.761 1.00 96.00 179 LEU A N 1
ATOM 1477 C CA . LEU A 1 179 ? 18.432 -5.100 -5.577 1.00 96.00 179 LEU A CA 1
ATOM 1478 C C . LEU A 1 179 ? 17.589 -6.267 -5.053 1.00 96.00 179 LEU A C 1
ATOM 1480 O O . LEU A 1 179 ? 18.145 -7.299 -4.688 1.00 96.00 179 LEU A O 1
ATOM 1484 N N . ALA A 1 180 ? 16.262 -6.140 -5.062 1.00 95.06 180 ALA A N 1
ATOM 1485 C CA . ALA A 1 180 ? 15.352 -7.204 -4.654 1.00 95.06 180 ALA A CA 1
ATOM 1486 C C . ALA A 1 180 ? 15.494 -8.444 -5.551 1.00 95.06 180 ALA A C 1
ATOM 1488 O O . ALA A 1 180 ? 15.609 -9.560 -5.046 1.00 95.06 180 ALA A O 1
ATOM 1489 N N . ALA A 1 181 ? 15.571 -8.253 -6.871 1.00 93.88 181 ALA A N 1
ATOM 1490 C CA . ALA A 1 181 ? 15.777 -9.335 -7.828 1.00 93.88 181 ALA A CA 1
ATOM 1491 C C . ALA A 1 181 ? 17.142 -10.027 -7.651 1.00 93.88 181 ALA A C 1
ATOM 1493 O O . ALA A 1 181 ? 17.210 -11.257 -7.673 1.00 93.88 181 ALA A O 1
ATOM 1494 N N . ILE A 1 182 ? 18.215 -9.260 -7.407 1.00 93.75 182 ILE A N 1
ATOM 1495 C CA . ILE A 1 182 ? 19.550 -9.812 -7.112 1.00 93.75 182 ILE A CA 1
ATOM 1496 C C . ILE A 1 182 ? 19.532 -10.608 -5.800 1.00 93.75 182 ILE A C 1
ATOM 1498 O O . ILE A 1 182 ? 20.061 -11.716 -5.753 1.00 93.75 182 ILE A O 1
ATOM 1502 N N . GLN A 1 183 ? 18.900 -10.084 -4.742 1.00 92.25 183 GLN A N 1
ATOM 1503 C CA . GLN A 1 183 ? 18.759 -10.785 -3.457 1.00 92.25 183 GLN A CA 1
ATOM 1504 C C . GLN A 1 183 ? 17.936 -12.073 -3.584 1.00 92.25 183 GLN A C 1
ATOM 1506 O O . GLN A 1 183 ? 18.208 -13.044 -2.881 1.00 92.25 183 GLN A O 1
ATOM 1511 N N . ALA A 1 184 ? 16.981 -12.109 -4.516 1.00 89.19 184 ALA A N 1
ATOM 1512 C CA . ALA A 1 184 ? 16.245 -13.313 -4.894 1.00 89.19 184 ALA A CA 1
ATOM 1513 C C . ALA A 1 184 ? 17.053 -14.272 -5.798 1.00 89.19 184 ALA A C 1
ATOM 1515 O O . ALA A 1 184 ? 16.542 -15.318 -6.196 1.00 89.19 184 ALA A O 1
ATOM 1516 N N . GLY A 1 185 ? 18.304 -13.937 -6.131 1.00 89.44 185 GLY A N 1
ATOM 1517 C CA . GLY A 1 185 ? 19.192 -14.749 -6.961 1.00 89.44 185 GLY A CA 1
ATOM 1518 C C . GLY A 1 185 ? 18.810 -14.779 -8.439 1.00 89.44 185 GLY A C 1
ATOM 1519 O O . GLY A 1 185 ? 19.199 -15.712 -9.133 1.00 89.44 185 GLY A O 1
ATOM 1520 N N . ARG A 1 186 ? 18.030 -13.808 -8.927 1.00 91.94 186 ARG A N 1
ATOM 1521 C CA . ARG A 1 186 ? 17.534 -13.761 -10.311 1.00 91.94 186 ARG A CA 1
ATOM 1522 C C . ARG A 1 186 ? 18.471 -12.960 -11.212 1.00 91.94 186 ARG A C 1
ATOM 1524 O O . ARG A 1 186 ? 19.196 -12.080 -10.748 1.00 91.94 186 ARG A O 1
ATOM 1531 N N . ASN A 1 187 ? 18.421 -13.225 -12.519 1.00 95.00 187 ASN A N 1
ATOM 1532 C CA . ASN A 1 187 ? 19.030 -12.310 -13.483 1.00 95.00 187 ASN A CA 1
ATOM 1533 C C . ASN A 1 187 ? 18.226 -11.005 -13.543 1.00 95.00 187 ASN A C 1
ATOM 1535 O O . ASN A 1 187 ? 17.008 -11.007 -13.363 1.00 95.00 187 ASN A O 1
ATOM 1539 N N . VAL A 1 188 ? 18.883 -9.896 -13.856 1.00 96.25 188 VAL A N 1
ATOM 1540 C CA . VAL A 1 188 ? 18.255 -8.584 -14.008 1.00 96.25 188 VAL A CA 1
ATOM 1541 C C . VAL A 1 188 ? 18.598 -8.020 -15.376 1.00 96.25 188 VAL A C 1
ATOM 1543 O O . VAL A 1 188 ? 19.761 -7.990 -15.763 1.00 96.25 188 VAL A O 1
ATOM 1546 N N . ILE A 1 189 ? 17.591 -7.536 -16.099 1.00 95.81 189 ILE A N 1
ATOM 1547 C CA . ILE A 1 189 ? 17.772 -6.798 -17.350 1.00 95.81 189 ILE A CA 1
ATOM 1548 C C . ILE A 1 189 ? 17.324 -5.360 -17.112 1.00 95.81 189 ILE A C 1
ATOM 1550 O O . ILE A 1 189 ? 16.130 -5.094 -16.996 1.00 95.81 189 ILE A O 1
ATOM 1554 N N . LEU A 1 190 ? 18.278 -4.435 -17.029 1.00 94.88 190 LEU A N 1
ATOM 1555 C CA . LEU A 1 190 ? 18.037 -3.024 -16.744 1.00 94.88 190 LEU A CA 1
ATOM 1556 C C . LEU A 1 190 ? 18.036 -2.204 -18.044 1.00 94.88 190 LEU A C 1
ATOM 1558 O O . LEU A 1 190 ? 19.078 -2.031 -18.682 1.00 94.88 190 LEU A O 1
ATOM 1562 N N . ASP A 1 191 ? 16.873 -1.675 -18.434 1.00 90.62 191 ASP A N 1
ATOM 1563 C CA . ASP A 1 191 ? 16.747 -0.763 -19.578 1.00 90.62 191 ASP A CA 1
ATOM 1564 C C . ASP A 1 191 ? 17.131 0.666 -19.162 1.00 90.62 191 ASP A C 1
ATOM 1566 O O . ASP A 1 191 ? 16.524 1.268 -18.269 1.00 90.62 191 ASP A O 1
ATOM 1570 N N . GLY A 1 192 ? 18.162 1.215 -19.810 1.00 82.44 192 GLY A N 1
ATOM 1571 C CA . GLY A 1 192 ? 18.703 2.525 -19.481 1.00 82.44 192 GLY A CA 1
ATOM 1572 C C . GLY A 1 192 ? 19.389 3.226 -20.651 1.00 82.44 192 GLY A C 1
ATOM 1573 O O . GLY A 1 192 ? 19.629 2.670 -21.722 1.00 82.44 192 GLY A O 1
ATOM 1574 N N . SER A 1 193 ? 19.704 4.505 -20.445 1.00 77.81 193 SER A N 1
ATOM 1575 C CA . SER A 1 193 ? 20.432 5.341 -21.409 1.00 77.81 193 SER A CA 1
ATOM 1576 C C . SER A 1 193 ? 21.938 5.424 -21.150 1.00 77.81 193 SER A C 1
ATOM 1578 O O . SER A 1 193 ? 22.618 6.087 -21.924 1.00 77.81 193 SER A O 1
ATOM 1580 N N . LEU A 1 194 ? 22.443 4.849 -20.048 1.00 85.19 194 LEU A N 1
ATOM 1581 C CA . LEU A 1 194 ? 23.809 5.053 -19.524 1.00 85.19 194 LEU A CA 1
ATOM 1582 C C . LEU A 1 194 ? 24.252 6.524 -19.419 1.00 85.19 194 LEU A C 1
ATOM 1584 O O . LEU A 1 194 ? 25.437 6.826 -19.354 1.00 85.19 194 LEU A O 1
ATOM 1588 N N . SER A 1 195 ? 23.316 7.473 -19.349 1.00 84.44 195 SER A N 1
ATOM 1589 C CA . SER A 1 195 ? 23.642 8.905 -19.435 1.00 84.44 195 SER A CA 1
ATOM 1590 C C . SER A 1 195 ? 24.468 9.444 -18.259 1.00 84.44 195 SER A C 1
ATOM 1592 O O . SER A 1 195 ? 24.919 10.581 -18.309 1.00 84.44 195 SER A O 1
ATOM 1594 N N . ASN A 1 196 ? 24.628 8.668 -17.185 1.00 89.38 196 ASN A N 1
ATOM 1595 C CA . ASN A 1 196 ? 25.491 8.994 -16.054 1.00 89.38 196 ASN A CA 1
ATOM 1596 C C . ASN A 1 196 ? 26.471 7.838 -15.819 1.00 89.38 196 ASN A C 1
ATOM 1598 O O . ASN A 1 196 ? 26.188 6.935 -15.030 1.00 89.38 196 ASN A O 1
ATOM 1602 N N . VAL A 1 197 ? 27.598 7.856 -16.531 1.00 93.75 197 VAL A N 1
ATOM 1603 C CA . VAL A 1 197 ? 28.638 6.816 -16.464 1.00 93.75 197 VAL A CA 1
ATOM 1604 C C . VAL A 1 197 ? 29.147 6.632 -15.036 1.00 93.75 197 VAL A C 1
ATOM 1606 O O . VAL A 1 197 ? 29.236 5.502 -14.567 1.00 93.75 197 VAL A O 1
ATOM 1609 N N . GLN A 1 198 ? 29.393 7.726 -14.307 1.00 92.88 198 GLN A N 1
ATOM 1610 C CA . GLN A 1 198 ? 29.918 7.660 -12.942 1.00 92.88 198 GLN A CA 1
ATOM 1611 C C . GLN A 1 198 ? 28.969 6.930 -11.987 1.00 92.88 198 GLN A C 1
ATOM 1613 O O . GLN A 1 198 ? 29.410 6.127 -11.169 1.00 92.88 198 GLN A O 1
ATOM 1618 N N . TRP A 1 199 ? 27.662 7.170 -12.105 1.00 90.62 199 TRP A N 1
ATOM 1619 C CA . TRP A 1 199 ? 26.676 6.446 -11.303 1.00 90.62 199 TRP A CA 1
ATOM 1620 C C . TRP A 1 199 ? 26.693 4.941 -11.605 1.00 90.62 199 TRP A C 1
ATOM 1622 O O . TRP A 1 199 ? 26.651 4.140 -10.677 1.00 90.62 199 TRP A O 1
ATOM 1632 N N . HIS A 1 200 ? 26.827 4.549 -12.879 1.00 93.31 200 HIS A N 1
ATOM 1633 C CA . HIS A 1 200 ? 26.911 3.134 -13.262 1.00 93.31 200 HIS A CA 1
ATOM 1634 C C . HIS A 1 200 ? 28.216 2.489 -12.779 1.00 93.31 200 HIS A C 1
ATOM 1636 O O . HIS A 1 200 ? 28.166 1.381 -12.256 1.00 93.31 200 HIS A O 1
ATOM 1642 N N . LEU A 1 201 ? 29.355 3.186 -12.872 1.00 95.25 201 LEU A N 1
ATOM 1643 C CA . LEU A 1 201 ? 30.628 2.734 -12.297 1.00 95.25 201 LEU A CA 1
ATOM 1644 C C . LEU A 1 201 ? 30.484 2.460 -10.796 1.00 95.25 201 LEU A C 1
ATOM 1646 O O . LEU A 1 201 ? 30.836 1.382 -10.322 1.00 95.25 201 LEU A O 1
ATOM 1650 N N . ASN A 1 202 ? 29.913 3.413 -10.056 1.00 93.19 202 ASN A N 1
ATOM 1651 C CA . ASN A 1 202 ? 29.703 3.278 -8.616 1.00 93.19 202 ASN A CA 1
ATOM 1652 C C . ASN A 1 202 ? 28.757 2.112 -8.291 1.00 93.19 202 ASN A C 1
ATOM 1654 O O . ASN A 1 202 ? 29.036 1.336 -7.379 1.00 93.19 202 ASN A O 1
ATOM 1658 N N . LEU A 1 203 ? 27.664 1.963 -9.050 1.00 91.81 203 LEU A N 1
ATOM 1659 C CA . LEU A 1 203 ? 26.717 0.863 -8.884 1.00 91.81 203 LEU A CA 1
ATOM 1660 C C . LEU A 1 203 ? 27.385 -0.496 -9.126 1.00 91.81 203 LEU A C 1
ATOM 1662 O O . LEU A 1 203 ? 27.252 -1.383 -8.287 1.00 91.81 203 LEU A O 1
ATOM 1666 N N . ILE A 1 204 ? 28.099 -0.656 -10.244 1.00 96.12 204 ILE A N 1
ATOM 1667 C CA . ILE A 1 204 ? 28.764 -1.913 -10.616 1.00 96.12 204 ILE A CA 1
ATOM 1668 C C . ILE A 1 204 ? 29.805 -2.286 -9.563 1.00 96.12 204 ILE A C 1
ATOM 1670 O O . ILE A 1 204 ? 29.790 -3.412 -9.074 1.00 96.12 204 ILE A O 1
ATOM 1674 N N . ASN A 1 205 ? 30.659 -1.344 -9.158 1.00 96.00 205 ASN A N 1
ATOM 1675 C CA . ASN A 1 205 ? 31.695 -1.602 -8.158 1.00 96.00 205 ASN A CA 1
ATOM 1676 C C . ASN A 1 205 ? 31.090 -2.011 -6.809 1.00 96.00 205 ASN A C 1
ATOM 1678 O O . ASN A 1 205 ? 31.472 -3.044 -6.261 1.00 96.00 205 ASN A O 1
ATOM 1682 N N . ARG A 1 206 ? 30.078 -1.273 -6.324 1.00 94.56 206 ARG A N 1
ATOM 1683 C CA . ARG A 1 206 ? 29.345 -1.624 -5.096 1.00 94.56 206 ARG A CA 1
ATOM 1684 C C . ARG A 1 206 ? 28.759 -3.035 -5.180 1.00 94.56 206 ARG A C 1
ATOM 1686 O O . ARG A 1 206 ? 28.915 -3.830 -4.258 1.00 94.56 206 ARG A O 1
ATOM 1693 N N . LEU A 1 207 ? 28.098 -3.364 -6.289 1.00 95.50 207 LEU A N 1
ATOM 1694 C CA . LEU A 1 207 ? 27.451 -4.664 -6.454 1.00 95.50 207 LEU A CA 1
ATOM 1695 C C . LEU A 1 207 ? 28.454 -5.812 -6.637 1.00 95.50 207 LEU A C 1
ATOM 1697 O O . LEU A 1 207 ? 28.198 -6.893 -6.121 1.00 95.50 207 LEU A O 1
ATOM 1701 N N . LYS A 1 208 ? 29.605 -5.603 -7.293 1.00 95.69 208 LYS A N 1
ATOM 1702 C CA . LYS A 1 208 ? 30.699 -6.596 -7.340 1.00 95.69 208 LYS A CA 1
ATOM 1703 C C . LYS A 1 208 ? 31.296 -6.850 -5.956 1.00 95.69 208 LYS A C 1
ATOM 1705 O O . LYS A 1 208 ? 31.739 -7.960 -5.649 1.00 95.69 208 LYS A O 1
ATOM 1710 N N . GLU A 1 209 ? 31.330 -5.831 -5.102 1.00 95.12 209 GLU A N 1
ATOM 1711 C CA . GLU A 1 209 ? 31.775 -5.987 -3.721 1.00 95.12 209 GLU A CA 1
ATOM 1712 C C . GLU A 1 209 ? 30.796 -6.830 -2.899 1.00 95.12 209 GLU A C 1
ATOM 1714 O O . GLU A 1 209 ? 31.237 -7.772 -2.237 1.00 95.12 209 GLU A O 1
ATOM 1719 N N . GLU A 1 210 ? 29.499 -6.533 -2.996 1.00 94.50 210 GLU A N 1
ATOM 1720 C CA . GLU A 1 210 ? 28.430 -7.163 -2.212 1.00 94.50 210 GLU A CA 1
ATOM 1721 C C . GLU A 1 210 ? 28.030 -8.559 -2.734 1.00 94.50 210 GLU A C 1
ATOM 1723 O O . GLU A 1 210 ? 27.818 -9.480 -1.944 1.00 94.50 210 GLU A O 1
ATOM 1728 N N . TYR A 1 211 ? 28.001 -8.757 -4.055 1.00 95.25 211 TYR A N 1
ATOM 1729 C CA . TYR A 1 211 ? 27.525 -9.973 -4.723 1.00 95.25 211 TYR A CA 1
ATOM 1730 C C . TYR A 1 211 ? 28.626 -10.588 -5.599 1.00 95.25 211 TYR A C 1
ATOM 1732 O O . TYR A 1 211 ? 28.664 -10.412 -6.813 1.00 95.25 211 TYR A O 1
ATOM 1740 N N . LYS A 1 212 ? 29.521 -11.372 -4.983 1.00 95.31 212 LYS A N 1
ATOM 1741 C CA . LYS A 1 212 ? 30.729 -11.932 -5.634 1.00 95.31 212 LYS A CA 1
ATOM 1742 C C . LYS A 1 212 ? 30.482 -12.801 -6.871 1.00 95.31 212 LYS A C 1
ATOM 1744 O O . LYS A 1 212 ? 31.393 -12.971 -7.671 1.00 95.31 212 LYS A O 1
ATOM 1749 N N . LEU A 1 213 ? 29.291 -13.384 -6.994 1.00 94.69 213 LEU A N 1
ATOM 1750 C CA . LEU A 1 213 ? 28.913 -14.262 -8.109 1.00 94.69 213 LEU A CA 1
ATOM 1751 C C . LEU A 1 213 ? 28.097 -13.543 -9.194 1.00 94.69 213 LEU A C 1
ATOM 1753 O O . LEU A 1 213 ? 27.755 -14.169 -10.195 1.00 94.69 213 LEU A O 1
ATOM 1757 N N . LEU A 1 214 ? 27.758 -12.265 -8.990 1.00 97.19 214 LEU A N 1
ATOM 1758 C CA . LEU A 1 214 ? 26.985 -11.477 -9.944 1.00 97.19 214 LEU A CA 1
ATOM 1759 C C . LEU A 1 214 ? 27.883 -11.051 -11.110 1.00 97.19 214 LEU A C 1
ATOM 1761 O O . LEU A 1 214 ? 28.893 -10.377 -10.905 1.00 97.19 214 LEU A O 1
ATOM 1765 N N . LYS A 1 215 ? 27.488 -11.427 -12.326 1.00 97.94 215 LYS A N 1
ATOM 1766 C CA . LYS A 1 215 ? 28.118 -10.993 -13.574 1.00 97.94 215 LYS A CA 1
ATOM 1767 C C . LYS A 1 215 ? 27.419 -9.761 -14.150 1.00 97.94 215 LYS A C 1
ATOM 1769 O O . LYS A 1 215 ? 26.228 -9.552 -13.928 1.00 97.94 215 LYS A O 1
ATOM 1774 N N . PHE A 1 216 ? 28.138 -8.973 -14.939 1.00 98.12 216 PHE A N 1
ATOM 1775 C CA . PHE A 1 216 ? 27.677 -7.719 -15.528 1.00 98.12 216 PHE A CA 1
ATOM 1776 C C . PHE A 1 216 ? 27.817 -7.744 -17.046 1.00 98.12 216 PHE A C 1
ATOM 1778 O O . PHE A 1 216 ? 28.908 -7.960 -17.570 1.00 98.12 216 PHE A O 1
ATOM 1785 N N . GLY A 1 217 ? 26.718 -7.475 -17.748 1.00 97.69 217 GLY A N 1
ATOM 1786 C CA . GLY A 1 217 ? 26.673 -7.411 -19.208 1.00 97.69 217 GLY A CA 1
ATOM 1787 C C . GLY A 1 217 ? 26.207 -6.048 -19.717 1.00 97.69 217 GLY A C 1
ATOM 1788 O O . GLY A 1 217 ? 25.364 -5.411 -19.088 1.00 97.69 217 GLY A O 1
ATOM 1789 N N . ILE A 1 218 ? 26.696 -5.607 -20.876 1.00 97.75 218 ILE A N 1
ATOM 1790 C CA . ILE A 1 218 ? 26.152 -4.455 -21.612 1.00 97.75 218 ILE A CA 1
ATOM 1791 C C . ILE A 1 218 ? 25.739 -4.897 -23.013 1.00 97.75 218 ILE A C 1
ATOM 1793 O O . ILE A 1 218 ? 26.571 -5.323 -23.811 1.00 97.75 218 ILE A O 1
ATOM 1797 N N . PHE A 1 219 ? 24.452 -4.753 -23.330 1.00 97.31 219 PHE A N 1
ATOM 1798 C CA . PHE A 1 219 ? 23.897 -5.018 -24.656 1.00 97.31 219 PHE A CA 1
ATOM 1799 C C . PHE A 1 219 ? 23.596 -3.697 -25.356 1.00 97.31 219 PHE A C 1
ATOM 1801 O O . PHE A 1 219 ? 22.585 -3.047 -25.072 1.00 97.31 219 PHE A O 1
ATOM 1808 N N . ASN A 1 220 ? 24.467 -3.304 -26.283 1.00 96.69 220 ASN A N 1
ATOM 1809 C CA . ASN A 1 220 ? 24.281 -2.124 -27.116 1.00 96.69 220 ASN A CA 1
ATOM 1810 C C . ASN A 1 220 ? 23.389 -2.447 -28.314 1.00 96.69 220 ASN A C 1
ATOM 1812 O O . ASN A 1 220 ? 23.812 -3.093 -29.265 1.00 96.69 220 ASN A O 1
ATOM 1816 N N . VAL A 1 221 ? 22.140 -1.999 -28.281 1.00 95.62 221 VAL A N 1
ATOM 1817 C CA . VAL A 1 221 ? 21.188 -2.206 -29.370 1.00 95.62 221 VAL A CA 1
ATOM 1818 C C . VAL A 1 221 ? 21.205 -1.002 -30.301 1.00 95.62 221 VAL A C 1
ATOM 1820 O O . VAL A 1 221 ? 20.722 0.084 -29.959 1.00 95.62 221 VAL A O 1
ATOM 1823 N N . THR A 1 222 ? 21.689 -1.221 -31.519 1.00 95.06 222 THR A N 1
ATOM 1824 C CA . THR A 1 222 ? 21.765 -0.204 -32.570 1.00 95.06 222 THR A CA 1
ATOM 1825 C C . THR A 1 222 ? 20.762 -0.497 -33.685 1.00 95.06 222 THR A C 1
ATOM 1827 O O . THR A 1 222 ? 20.218 -1.594 -33.813 1.00 95.06 222 THR A O 1
ATOM 1830 N N . ALA A 1 223 ? 20.415 0.521 -34.471 1.00 93.88 223 ALA A N 1
ATOM 1831 C CA . ALA A 1 223 ? 19.509 0.383 -35.608 1.00 93.88 223 ALA A CA 1
ATOM 1832 C C . ALA A 1 223 ? 19.764 1.505 -36.625 1.00 93.88 223 ALA A C 1
ATOM 1834 O O . ALA A 1 223 ? 20.245 2.575 -36.245 1.00 93.88 223 ALA A O 1
ATOM 1835 N N . PRO A 1 224 ? 19.367 1.342 -37.901 1.00 93.69 224 PRO A N 1
ATOM 1836 C CA . PRO A 1 224 ? 19.473 2.421 -38.877 1.00 93.69 224 PRO A CA 1
ATOM 1837 C C . PRO A 1 224 ? 18.747 3.692 -38.406 1.00 93.69 224 PRO A C 1
ATOM 1839 O O . PRO A 1 224 ? 17.584 3.631 -37.999 1.00 93.69 224 PRO A O 1
ATOM 1842 N N . GLN A 1 225 ? 19.385 4.860 -38.535 1.00 92.31 225 GLN A N 1
ATOM 1843 C CA . GLN A 1 225 ? 18.874 6.158 -38.054 1.00 92.31 225 GLN A CA 1
ATOM 1844 C C . GLN A 1 225 ? 17.423 6.438 -38.484 1.00 92.31 225 GLN A C 1
ATOM 1846 O O . GLN A 1 225 ? 16.579 6.820 -37.671 1.00 92.31 225 GLN A O 1
ATOM 1851 N N . LYS A 1 226 ? 17.086 6.165 -39.754 1.00 90.81 226 LYS A N 1
ATOM 1852 C CA . LYS A 1 226 ? 15.716 6.318 -40.285 1.00 90.81 226 LYS A CA 1
ATOM 1853 C C . LYS A 1 226 ? 14.691 5.473 -39.515 1.00 90.81 226 LYS A C 1
ATOM 1855 O O . LYS A 1 226 ? 13.551 5.900 -39.334 1.00 90.81 226 LYS A O 1
ATOM 1860 N N . ARG A 1 227 ? 15.078 4.275 -39.064 1.00 89.81 227 ARG A N 1
ATOM 1861 C CA . ARG A 1 227 ? 14.226 3.376 -38.273 1.00 89.81 227 ARG A CA 1
ATOM 1862 C C . ARG A 1 227 ? 14.067 3.888 -36.846 1.00 89.81 227 ARG A C 1
ATOM 1864 O O . ARG A 1 227 ? 12.933 3.919 -36.378 1.00 89.81 227 ARG A O 1
ATOM 1871 N N . ILE A 1 228 ? 15.157 4.325 -36.211 1.00 90.75 228 ILE A N 1
ATOM 1872 C CA . ILE A 1 228 ? 15.148 4.909 -34.859 1.00 90.75 228 ILE A CA 1
ATOM 1873 C C . ILE A 1 228 ? 14.154 6.071 -34.804 1.00 90.75 228 ILE A C 1
ATOM 1875 O O . ILE A 1 228 ? 13.221 6.042 -34.004 1.00 90.75 228 ILE A O 1
ATOM 1879 N N . VAL A 1 229 ? 14.284 7.041 -35.717 1.00 89.50 229 VAL A N 1
ATOM 1880 C CA . VAL A 1 229 ? 13.402 8.219 -35.768 1.00 89.50 229 VAL A CA 1
ATOM 1881 C C . VAL A 1 229 ? 11.946 7.812 -36.009 1.00 89.50 229 VAL A C 1
ATOM 1883 O O . VAL A 1 229 ? 11.059 8.261 -35.286 1.00 89.50 229 VAL A O 1
ATOM 1886 N N . LYS A 1 230 ? 11.681 6.912 -36.968 1.00 89.56 230 LYS A N 1
ATOM 1887 C CA . LYS A 1 230 ? 10.318 6.434 -37.257 1.00 89.56 230 LYS A CA 1
ATOM 1888 C C . LYS A 1 230 ? 9.687 5.714 -36.059 1.00 89.56 230 LYS A C 1
ATOM 1890 O O . LYS A 1 230 ? 8.509 5.914 -35.771 1.00 89.56 230 LYS A O 1
ATOM 1895 N N . HIS A 1 231 ? 10.448 4.870 -35.363 1.00 87.50 231 HIS A N 1
ATOM 1896 C CA . HIS A 1 231 ? 9.973 4.169 -34.169 1.00 87.50 231 HIS A CA 1
ATOM 1897 C C . HIS A 1 231 ? 9.731 5.131 -33.008 1.00 87.50 231 HIS A C 1
ATOM 1899 O O . HIS A 1 231 ? 8.695 5.029 -32.356 1.00 87.50 231 HIS A O 1
ATOM 1905 N N . ALA A 1 232 ? 10.636 6.084 -32.782 1.00 86.31 232 ALA A N 1
ATOM 1906 C CA . ALA A 1 232 ? 10.470 7.106 -31.758 1.00 86.31 232 ALA A CA 1
ATOM 1907 C C . ALA A 1 232 ? 9.212 7.954 -32.008 1.00 86.31 232 ALA A C 1
ATOM 1909 O O . ALA A 1 232 ? 8.431 8.158 -31.087 1.00 86.31 232 ALA A O 1
ATOM 1910 N N . GLN A 1 233 ? 8.949 8.350 -33.259 1.00 85.75 233 GLN A N 1
ATOM 1911 C CA . GLN A 1 233 ? 7.725 9.064 -33.644 1.00 85.75 233 GLN A CA 1
ATOM 1912 C C . GLN A 1 233 ? 6.463 8.216 -33.447 1.00 85.75 233 GLN A C 1
ATOM 1914 O O . GLN A 1 233 ? 5.475 8.690 -32.893 1.00 85.75 233 GLN A O 1
ATOM 1919 N N . LYS A 1 234 ? 6.487 6.938 -33.848 1.00 86.00 234 LYS A N 1
ATOM 1920 C CA . LYS A 1 234 ? 5.359 6.025 -33.609 1.00 86.00 234 LYS A CA 1
ATOM 1921 C C . LYS A 1 234 ? 5.079 5.865 -32.111 1.00 86.00 234 LYS A C 1
ATOM 1923 O O . LYS A 1 234 ? 3.921 5.793 -31.711 1.00 86.00 234 LYS A O 1
ATOM 1928 N N . MET A 1 235 ? 6.128 5.818 -31.289 1.00 81.12 235 MET A N 1
ATOM 1929 C CA . MET A 1 235 ? 5.993 5.733 -29.837 1.00 81.12 235 MET A CA 1
ATOM 1930 C C . MET A 1 235 ? 5.523 7.038 -29.211 1.00 81.12 235 MET A C 1
ATOM 1932 O O . MET A 1 235 ? 4.688 6.976 -28.317 1.00 81.12 235 MET A O 1
ATOM 1936 N N . ALA A 1 236 ? 5.973 8.191 -29.706 1.00 81.38 236 ALA A N 1
ATOM 1937 C CA . ALA A 1 236 ? 5.454 9.496 -29.308 1.00 81.38 236 ALA A CA 1
ATOM 1938 C C . ALA A 1 236 ? 3.929 9.549 -29.483 1.00 81.38 236 ALA A C 1
ATOM 1940 O O . ALA A 1 236 ? 3.202 9.777 -28.523 1.00 81.38 236 ALA A O 1
ATOM 1941 N N . ILE A 1 237 ? 3.441 9.183 -30.675 1.00 81.38 237 ILE A N 1
ATOM 1942 C CA . ILE A 1 237 ? 2.003 9.144 -30.986 1.00 81.38 237 ILE A CA 1
ATOM 1943 C C . ILE A 1 237 ? 1.263 8.158 -30.074 1.00 81.38 237 ILE A C 1
ATOM 1945 O O . ILE A 1 237 ? 0.241 8.502 -29.493 1.00 81.38 237 ILE A O 1
ATOM 1949 N N . ALA A 1 238 ? 1.776 6.933 -29.926 1.00 78.00 238 ALA A N 1
ATOM 1950 C CA . ALA A 1 238 ? 1.104 5.900 -29.137 1.00 78.00 238 ALA A CA 1
ATOM 1951 C C . ALA A 1 238 ? 1.077 6.197 -27.628 1.00 78.00 238 ALA A C 1
ATOM 1953 O O . ALA A 1 238 ? 0.182 5.730 -26.931 1.00 78.00 238 ALA A O 1
ATOM 1954 N N . THR A 1 239 ? 2.067 6.933 -27.118 1.00 74.81 239 THR A N 1
ATOM 1955 C CA . THR A 1 239 ? 2.195 7.239 -25.684 1.00 74.81 239 THR A CA 1
ATOM 1956 C C . THR A 1 239 ? 1.714 8.640 -25.315 1.00 74.81 239 THR A C 1
ATOM 1958 O O . THR A 1 239 ? 1.639 8.941 -24.130 1.00 74.81 239 THR A O 1
ATOM 1961 N N . GLY A 1 240 ? 1.415 9.495 -26.298 1.00 75.75 240 GLY A N 1
ATOM 1962 C CA . GLY A 1 240 ? 1.120 10.913 -26.078 1.00 75.75 240 GLY A CA 1
ATOM 1963 C C . GLY A 1 240 ? 2.326 11.744 -25.621 1.00 75.75 240 GLY A C 1
ATOM 1964 O O . GLY A 1 240 ? 2.156 12.904 -25.268 1.00 75.75 240 GLY A O 1
ATOM 1965 N N . ARG A 1 241 ? 3.538 11.170 -25.608 1.00 75.06 241 ARG A N 1
ATOM 1966 C CA . ARG A 1 241 ? 4.769 11.859 -25.194 1.00 75.06 241 ARG A CA 1
ATOM 1967 C C . ARG A 1 241 ? 5.413 12.574 -26.375 1.00 75.06 241 ARG A C 1
ATOM 1969 O O . ARG A 1 241 ? 5.436 12.037 -27.480 1.00 75.06 241 ARG A O 1
ATOM 1976 N N . ASN A 1 242 ? 6.024 13.727 -26.128 1.00 74.50 242 ASN A N 1
ATOM 1977 C CA . ASN A 1 242 ? 6.808 14.438 -27.131 1.00 74.50 242 ASN A CA 1
ATOM 1978 C C . ASN A 1 242 ? 8.305 14.111 -26.991 1.00 74.50 242 ASN A C 1
ATOM 1980 O O . ASN A 1 242 ? 8.851 14.103 -25.888 1.00 74.50 242 ASN A O 1
ATOM 1984 N N . PHE A 1 243 ? 8.986 13.832 -28.105 1.00 75.75 243 PHE A N 1
ATOM 1985 C CA . PHE A 1 243 ? 10.427 13.563 -28.114 1.00 75.75 243 PHE A CA 1
ATOM 1986 C C . PHE A 1 243 ? 11.115 14.456 -29.139 1.00 75.75 243 PHE A C 1
ATOM 1988 O O . PHE A 1 243 ? 10.834 14.364 -30.336 1.00 75.75 243 PHE A O 1
ATOM 1995 N N . SER A 1 244 ? 12.062 15.277 -28.681 1.00 83.12 244 SER A N 1
ATOM 1996 C CA . SER A 1 244 ? 12.861 16.096 -29.587 1.00 83.12 244 SER A CA 1
ATOM 1997 C C . SER A 1 244 ? 13.859 15.232 -30.363 1.00 83.12 244 SER A C 1
ATOM 1999 O O . SER A 1 244 ? 14.421 14.262 -29.837 1.00 83.12 244 SER A O 1
ATOM 2001 N N . ARG A 1 245 ? 14.095 15.574 -31.634 1.00 84.81 245 ARG A N 1
ATOM 2002 C CA . ARG A 1 245 ? 15.072 14.863 -32.475 1.00 84.81 245 ARG A CA 1
ATOM 2003 C C . ARG A 1 245 ? 16.479 14.996 -31.902 1.00 84.81 245 ARG A C 1
ATOM 2005 O O . ARG A 1 245 ? 17.237 14.033 -31.900 1.00 84.81 245 ARG A O 1
ATOM 2012 N N . GLU A 1 246 ? 16.779 16.151 -31.329 1.00 85.81 246 GLU A N 1
ATOM 2013 C CA . GLU A 1 246 ? 18.041 16.478 -30.674 1.00 85.81 246 GLU A CA 1
ATOM 2014 C C . GLU A 1 246 ? 18.298 15.555 -29.476 1.00 85.81 246 GLU A C 1
ATOM 2016 O O . GLU A 1 246 ? 19.434 15.165 -29.220 1.00 85.81 246 GLU A O 1
ATOM 2021 N N . SER A 1 247 ? 17.256 15.159 -28.734 1.00 82.94 247 SER A N 1
ATOM 2022 C CA . SER A 1 247 ? 17.401 14.184 -27.647 1.00 82.94 247 SER A CA 1
ATOM 2023 C C . SER A 1 247 ? 17.726 12.781 -28.159 1.00 82.94 247 SER A C 1
ATOM 2025 O O . SER A 1 247 ? 18.411 12.036 -27.461 1.00 82.94 247 SER A O 1
ATOM 2027 N N . ILE A 1 248 ? 17.225 12.400 -29.338 1.00 85.38 248 ILE A N 1
ATOM 2028 C CA . ILE A 1 248 ? 17.513 11.094 -29.945 1.00 85.38 248 ILE A CA 1
ATOM 2029 C C . ILE A 1 248 ? 18.963 11.069 -30.436 1.00 85.38 248 ILE A C 1
ATOM 2031 O O . ILE A 1 248 ? 19.678 10.112 -30.145 1.00 85.38 248 ILE A O 1
ATOM 2035 N N . PHE A 1 249 ? 19.407 12.130 -31.117 1.00 88.69 249 PHE A N 1
ATOM 2036 C CA . PHE A 1 249 ? 20.765 12.226 -31.660 1.00 88.69 249 PHE A CA 1
ATOM 2037 C C . PHE A 1 249 ? 21.841 12.309 -30.586 1.00 88.69 249 PHE A C 1
ATOM 2039 O O . PHE A 1 249 ? 22.787 11.533 -30.644 1.00 88.69 249 PHE A O 1
ATOM 2046 N N . ARG A 1 250 ? 21.639 13.120 -29.538 1.00 86.50 250 ARG A N 1
ATOM 2047 C CA . ARG A 1 250 ? 22.559 13.136 -28.387 1.00 86.50 250 ARG A CA 1
ATOM 2048 C C . ARG A 1 250 ? 22.740 11.752 -27.766 1.00 86.50 250 ARG A C 1
ATOM 2050 O O . ARG A 1 250 ? 23.832 11.407 -27.338 1.00 86.50 250 ARG A O 1
ATOM 2057 N N . GLY A 1 251 ? 21.677 10.945 -27.737 1.00 84.19 251 GLY A N 1
ATOM 2058 C CA . GLY A 1 251 ? 21.768 9.557 -27.289 1.00 84.19 251 GLY A CA 1
ATOM 2059 C C . GLY A 1 251 ? 22.610 8.682 -28.220 1.00 84.19 251 GLY A C 1
ATOM 2060 O O . GLY A 1 251 ? 23.353 7.842 -27.740 1.00 84.19 251 GLY A O 1
ATOM 2061 N N . MET A 1 252 ? 22.521 8.872 -29.538 1.00 87.69 252 MET A N 1
ATOM 2062 C CA . MET A 1 252 ? 23.336 8.114 -30.498 1.00 87.69 252 MET A CA 1
ATOM 2063 C C . MET A 1 252 ? 24.831 8.428 -30.370 1.00 87.69 252 MET A C 1
ATOM 2065 O O . MET A 1 252 ? 25.639 7.520 -30.519 1.00 87.69 252 MET A O 1
ATOM 2069 N N . GLU A 1 253 ? 25.177 9.682 -30.077 1.00 88.81 253 GLU A N 1
ATOM 2070 C CA . GLU A 1 253 ? 26.567 10.137 -29.947 1.00 88.81 253 GLU A CA 1
ATOM 2071 C C . GLU A 1 253 ? 27.190 9.761 -28.597 1.00 88.81 253 GLU A C 1
ATOM 2073 O O . GLU A 1 253 ? 28.331 9.326 -28.559 1.00 88.81 253 GLU A O 1
ATOM 2078 N N . ALA A 1 254 ? 26.445 9.878 -27.490 1.00 90.50 254 ALA A N 1
ATOM 2079 C CA . ALA A 1 254 ? 27.007 9.692 -26.148 1.00 90.50 254 ALA A CA 1
ATOM 2080 C C . ALA A 1 254 ? 27.133 8.224 -25.695 1.00 90.50 254 ALA A C 1
ATOM 2082 O O . ALA A 1 254 ? 27.877 7.926 -24.763 1.00 90.50 254 ALA A O 1
ATOM 2083 N N . ILE A 1 255 ? 26.371 7.300 -26.292 1.00 92.81 255 ILE A N 1
ATOM 2084 C CA . ILE A 1 255 ? 26.336 5.892 -25.857 1.00 92.81 255 ILE A CA 1
ATOM 2085 C C . ILE A 1 255 ? 27.665 5.154 -26.099 1.00 92.81 255 ILE A C 1
ATOM 2087 O O . ILE A 1 255 ? 28.094 4.464 -25.175 1.00 92.81 255 ILE A O 1
ATOM 2091 N N . PRO A 1 256 ? 28.334 5.275 -27.265 1.00 93.81 256 PRO A N 1
ATOM 2092 C CA . PRO A 1 256 ? 29.626 4.625 -27.496 1.00 93.81 256 PRO A CA 1
ATOM 2093 C C . PRO A 1 256 ? 30.681 4.982 -26.442 1.00 93.81 256 PRO A C 1
ATOM 2095 O O . PRO A 1 256 ? 31.265 4.081 -25.843 1.00 93.81 256 PRO A O 1
ATOM 2098 N N . ASP A 1 257 ? 30.847 6.273 -26.138 1.00 94.06 257 ASP A N 1
ATOM 2099 C CA . ASP A 1 257 ? 31.805 6.745 -25.129 1.00 94.06 257 ASP A CA 1
ATOM 2100 C C . ASP A 1 257 ? 31.471 6.204 -23.730 1.00 94.06 257 ASP A C 1
ATOM 2102 O O . ASP A 1 257 ? 32.354 5.796 -22.973 1.00 94.06 257 ASP A O 1
ATOM 2106 N N . ALA A 1 258 ? 30.178 6.150 -23.388 1.00 95.38 258 ALA A N 1
ATOM 2107 C CA . ALA A 1 258 ? 29.717 5.594 -22.120 1.00 95.38 258 ALA A CA 1
ATOM 2108 C C . ALA A 1 258 ? 29.993 4.088 -21.999 1.00 95.38 258 ALA A C 1
ATOM 2110 O O . ALA A 1 258 ? 30.369 3.620 -20.925 1.00 95.38 258 ALA A O 1
ATOM 2111 N N . ILE A 1 259 ? 29.813 3.327 -23.084 1.00 96.00 259 ILE A N 1
ATOM 2112 C CA . ILE A 1 259 ? 30.131 1.894 -23.117 1.00 96.00 259 ILE A CA 1
ATOM 2113 C C . ILE A 1 259 ? 31.630 1.693 -22.940 1.00 96.00 259 ILE A C 1
ATOM 2115 O O . ILE A 1 259 ? 32.028 0.852 -22.139 1.00 96.00 259 ILE A O 1
ATOM 2119 N N . GLU A 1 260 ? 32.455 2.472 -23.639 1.00 96.31 260 GLU A N 1
ATOM 2120 C CA . GLU A 1 260 ? 33.907 2.330 -23.558 1.00 96.31 260 GLU A CA 1
ATOM 2121 C C . GLU A 1 260 ? 34.433 2.641 -22.155 1.00 96.31 260 GLU A C 1
ATOM 2123 O O . GLU A 1 260 ? 35.265 1.910 -21.624 1.00 96.31 260 GLU A O 1
ATOM 2128 N N . ALA A 1 261 ? 33.864 3.647 -21.488 1.00 96.62 261 ALA A N 1
ATOM 2129 C CA . ALA A 1 261 ? 34.196 3.953 -20.101 1.00 96.62 261 ALA A CA 1
ATOM 2130 C C . ALA A 1 261 ? 33.779 2.849 -19.105 1.00 96.62 261 ALA A C 1
ATOM 2132 O O . ALA A 1 261 ? 34.424 2.686 -18.069 1.00 96.62 261 ALA A O 1
ATOM 2133 N N . LEU A 1 262 ? 32.711 2.093 -19.390 1.00 97.12 262 LEU A N 1
ATOM 2134 C CA . LEU A 1 262 ? 32.234 0.994 -18.535 1.00 97.12 262 LEU A CA 1
ATOM 2135 C C . LEU A 1 262 ? 32.853 -0.364 -18.882 1.00 97.12 262 LEU A C 1
ATOM 2137 O O . LEU A 1 262 ? 32.846 -1.260 -18.037 1.00 97.12 262 LEU A O 1
ATOM 2141 N N . ARG A 1 263 ? 33.406 -0.524 -20.089 1.00 97.38 263 ARG A N 1
ATOM 2142 C CA . ARG A 1 263 ? 34.004 -1.773 -20.580 1.00 97.38 263 ARG A CA 1
ATOM 2143 C C . ARG A 1 263 ? 34.994 -2.408 -19.590 1.00 97.38 263 ARG A C 1
ATOM 2145 O O . ARG A 1 263 ? 34.896 -3.616 -19.404 1.00 97.38 263 ARG A O 1
ATOM 2152 N N . PRO A 1 264 ? 35.882 -1.662 -18.896 1.00 98.06 264 PRO A N 1
ATOM 2153 C CA . PRO A 1 264 ? 36.844 -2.265 -17.970 1.00 98.06 264 PRO A CA 1
ATOM 2154 C C . PRO A 1 264 ? 36.228 -2.871 -16.703 1.00 98.06 264 PRO A C 1
ATOM 2156 O O . PRO A 1 264 ? 36.895 -3.644 -16.019 1.00 98.06 264 PRO A O 1
ATOM 2159 N N . VAL A 1 265 ? 34.993 -2.497 -16.345 1.00 97.44 265 VAL A N 1
ATOM 2160 C CA . VAL A 1 265 ? 34.349 -2.933 -15.093 1.00 97.44 265 VAL A CA 1
ATOM 2161 C C . VAL A 1 265 ? 33.227 -3.944 -15.304 1.00 97.44 265 VAL A C 1
ATOM 2163 O O . VAL A 1 265 ? 32.695 -4.464 -14.325 1.00 97.44 265 VAL A O 1
ATOM 2166 N N . VAL A 1 266 ? 32.856 -4.254 -16.544 1.00 97.75 266 VAL A N 1
ATOM 2167 C CA . VAL A 1 266 ? 31.831 -5.258 -16.862 1.00 97.75 266 VAL A CA 1
ATOM 2168 C C . VAL A 1 266 ? 32.466 -6.542 -17.375 1.00 97.75 266 VAL A C 1
ATOM 2170 O O . VAL A 1 266 ? 33.594 -6.538 -17.853 1.00 97.75 266 VAL A O 1
ATOM 2173 N N . ASP A 1 267 ? 31.743 -7.648 -17.246 1.00 97.94 267 ASP A N 1
ATOM 2174 C CA . ASP A 1 267 ? 32.249 -8.970 -17.617 1.00 97.94 267 ASP A CA 1
ATOM 2175 C C . ASP A 1 267 ? 31.962 -9.282 -19.095 1.00 97.94 267 ASP A C 1
ATOM 2177 O O . ASP A 1 267 ? 32.675 -10.071 -19.708 1.00 97.94 267 ASP A O 1
ATOM 2181 N N . PHE A 1 268 ? 30.953 -8.632 -19.688 1.00 97.69 268 PHE A N 1
ATOM 2182 C CA . PHE A 1 268 ? 30.582 -8.831 -21.086 1.00 97.69 268 PHE A CA 1
ATOM 2183 C C . PHE A 1 268 ? 30.031 -7.561 -21.747 1.00 97.69 268 PHE A C 1
ATOM 2185 O O . PHE A 1 268 ? 29.242 -6.821 -21.155 1.00 97.69 268 PHE A O 1
ATOM 2192 N N . VAL A 1 269 ? 30.393 -7.326 -23.011 1.00 97.56 269 VAL A N 1
ATOM 2193 C CA . VAL A 1 269 ? 29.831 -6.258 -23.853 1.00 97.56 269 VAL A CA 1
ATOM 2194 C C . VAL A 1 269 ? 29.571 -6.817 -25.244 1.00 97.56 269 VAL A C 1
ATOM 2196 O O . VAL A 1 269 ? 30.485 -7.362 -25.855 1.00 97.56 269 VAL A O 1
ATOM 2199 N N . CYS A 1 270 ? 28.365 -6.623 -25.777 1.00 96.75 270 CYS A N 1
ATOM 2200 C CA . CYS A 1 270 ? 28.064 -6.932 -27.174 1.00 96.75 270 CYS A CA 1
ATOM 2201 C C . CYS A 1 270 ? 27.256 -5.819 -27.841 1.00 96.75 270 CYS A C 1
ATOM 2203 O O . CYS A 1 270 ? 26.480 -5.108 -27.192 1.00 96.75 270 CYS A O 1
ATOM 2205 N N . GLU A 1 271 ? 27.377 -5.720 -29.162 1.00 97.12 271 GLU A N 1
ATOM 2206 C CA . GLU A 1 271 ? 26.529 -4.863 -29.983 1.00 97.12 271 GLU A CA 1
ATOM 2207 C C . GLU A 1 271 ? 25.580 -5.707 -30.845 1.00 97.12 271 GLU A C 1
ATOM 2209 O O . GLU A 1 271 ? 25.988 -6.655 -31.513 1.00 97.12 271 GLU A O 1
ATOM 2214 N N . ILE A 1 272 ? 24.290 -5.361 -30.811 1.00 96.88 272 ILE A N 1
ATOM 2215 C CA . ILE A 1 272 ? 23.208 -6.053 -31.512 1.00 96.88 272 ILE A CA 1
ATOM 2216 C C . ILE A 1 272 ? 22.561 -5.078 -32.498 1.00 96.88 272 ILE A C 1
ATOM 2218 O O . ILE A 1 272 ? 21.826 -4.162 -32.116 1.00 96.88 272 ILE A O 1
ATOM 2222 N N . HIS A 1 273 ? 22.787 -5.308 -33.790 1.00 95.75 273 HIS A N 1
ATOM 2223 C CA . HIS A 1 273 ? 22.205 -4.531 -34.883 1.00 95.75 273 HIS A CA 1
ATOM 2224 C C . HIS A 1 273 ? 20.782 -5.002 -35.174 1.00 95.75 273 HIS A C 1
ATOM 2226 O O . HIS A 1 273 ? 20.548 -6.105 -35.675 1.00 95.75 273 HIS A O 1
ATOM 2232 N N . ASN A 1 274 ? 19.803 -4.142 -34.902 1.00 94.50 274 ASN A N 1
ATOM 2233 C CA . ASN A 1 274 ? 18.395 -4.375 -35.202 1.00 94.50 274 ASN A CA 1
ATOM 2234 C C . ASN A 1 274 ? 18.052 -3.944 -36.639 1.00 94.50 274 ASN A C 1
ATOM 2236 O O . ASN A 1 274 ? 17.589 -2.822 -36.905 1.00 94.50 274 ASN A O 1
ATOM 2240 N N . ASN A 1 275 ? 18.223 -4.881 -37.571 1.00 91.00 275 ASN A N 1
ATOM 2241 C CA . ASN A 1 275 ? 17.988 -4.704 -39.001 1.00 91.00 275 ASN A CA 1
ATOM 2242 C C . ASN A 1 275 ? 16.591 -5.186 -39.429 1.00 91.00 275 ASN A C 1
ATOM 2244 O O . ASN A 1 275 ? 15.816 -5.729 -38.640 1.00 91.00 275 ASN A O 1
ATOM 2248 N N . ARG A 1 276 ? 16.202 -4.914 -40.685 1.00 83.75 276 ARG A N 1
ATOM 2249 C CA . ARG A 1 276 ? 14.900 -5.367 -41.220 1.00 83.75 276 ARG A CA 1
ATOM 2250 C C . ARG A 1 276 ? 14.831 -6.888 -41.379 1.00 83.75 276 ARG A C 1
ATOM 2252 O O . ARG A 1 276 ? 13.745 -7.441 -41.273 1.00 83.75 276 ARG A O 1
ATOM 2259 N N . SER A 1 277 ? 15.969 -7.522 -41.648 1.00 86.44 277 SER A N 1
ATOM 2260 C CA . SER A 1 277 ? 16.119 -8.964 -41.860 1.00 86.44 277 SER A CA 1
ATOM 2261 C C . SER A 1 277 ? 16.271 -9.768 -40.565 1.00 86.44 277 SER A C 1
ATOM 2263 O O . SER A 1 277 ? 16.283 -10.991 -40.627 1.00 86.44 277 SER A O 1
ATOM 2265 N N . GLY A 1 278 ? 16.384 -9.109 -39.406 1.00 91.25 278 GLY A N 1
ATOM 2266 C CA . GLY A 1 278 ? 16.597 -9.755 -38.111 1.00 91.25 278 GLY A CA 1
ATOM 2267 C C . GLY A 1 278 ? 17.662 -9.048 -37.275 1.00 91.25 278 GLY A C 1
ATOM 2268 O O . GLY A 1 278 ? 17.968 -7.873 -37.503 1.00 91.25 278 GLY A O 1
ATOM 2269 N N . TYR A 1 279 ? 18.212 -9.780 -36.308 1.00 94.81 279 TYR A N 1
ATOM 2270 C CA . TYR A 1 279 ? 19.280 -9.318 -35.423 1.00 94.81 279 TYR A CA 1
ATOM 2271 C C . TYR A 1 279 ? 20.628 -9.862 -35.878 1.00 94.81 279 TYR A C 1
ATOM 2273 O O . TYR A 1 279 ? 20.737 -11.043 -36.212 1.00 94.81 279 TYR A O 1
ATOM 2281 N N . GLN A 1 280 ? 21.645 -9.009 -35.847 1.00 95.56 280 GLN A N 1
ATOM 2282 C CA . GLN A 1 280 ? 23.028 -9.371 -36.138 1.00 95.56 280 GLN A CA 1
ATOM 2283 C C . GLN A 1 280 ? 23.914 -8.938 -34.971 1.00 95.56 280 GLN A C 1
ATOM 2285 O O . GLN A 1 280 ? 23.779 -7.813 -34.496 1.00 95.56 280 GLN A O 1
ATOM 2290 N N . LEU A 1 281 ? 24.788 -9.831 -34.513 1.00 94.69 281 LEU A N 1
ATOM 2291 C CA . LEU A 1 281 ? 25.838 -9.500 -33.555 1.00 94.69 281 LEU A CA 1
ATOM 2292 C C . LEU A 1 281 ? 27.024 -8.876 -34.292 1.00 94.69 281 LEU A C 1
ATOM 2294 O O . LEU A 1 281 ? 27.323 -9.247 -35.430 1.00 94.69 281 LEU A O 1
ATOM 2298 N N . VAL A 1 282 ? 27.665 -7.907 -33.649 1.00 93.06 282 VAL A N 1
ATOM 2299 C CA . VAL A 1 282 ? 28.934 -7.332 -34.104 1.00 93.06 282 VAL A CA 1
ATOM 2300 C C . VAL A 1 282 ? 30.058 -8.065 -33.378 1.00 93.06 282 VAL A C 1
ATOM 2302 O O . VAL A 1 282 ? 29.967 -8.274 -32.170 1.00 93.06 282 VAL A O 1
ATOM 2305 N N . ASP A 1 283 ? 31.085 -8.473 -34.121 1.00 91.44 283 ASP A N 1
ATOM 2306 C CA . ASP A 1 283 ? 32.318 -9.100 -33.614 1.00 91.44 283 ASP A CA 1
ATOM 2307 C C . ASP A 1 283 ? 32.180 -10.481 -32.940 1.00 91.44 283 ASP A C 1
ATOM 2309 O O . ASP A 1 283 ? 33.149 -10.983 -32.378 1.00 91.44 283 ASP A O 1
ATOM 2313 N N . MET A 1 284 ? 31.014 -11.132 -33.027 1.00 94.88 284 MET A N 1
ATOM 2314 C CA . MET A 1 284 ? 30.803 -12.514 -32.568 1.00 94.88 284 MET A CA 1
ATOM 2315 C C . MET A 1 284 ? 29.634 -13.185 -33.295 1.00 94.88 284 MET A C 1
ATOM 2317 O O . MET A 1 284 ? 28.780 -12.505 -33.874 1.00 94.88 284 MET A O 1
ATOM 2321 N N . ASP A 1 285 ? 29.581 -14.515 -33.252 1.00 95.38 285 ASP A N 1
ATOM 2322 C CA . ASP A 1 285 ? 28.430 -15.279 -33.723 1.00 95.38 285 ASP A CA 1
ATOM 2323 C C . ASP A 1 285 ? 27.436 -15.608 -32.591 1.00 95.38 285 ASP A C 1
ATOM 2325 O O . ASP A 1 285 ? 27.628 -15.271 -31.420 1.00 95.38 285 ASP A O 1
ATOM 2329 N N . TRP A 1 286 ? 26.295 -16.192 -32.966 1.00 93.62 286 TRP A N 1
ATOM 2330 C CA . TRP A 1 286 ? 25.230 -16.513 -32.014 1.00 93.62 286 TRP A CA 1
ATOM 2331 C C . TRP A 1 286 ? 25.554 -17.711 -31.121 1.00 93.62 286 TRP A C 1
ATOM 2333 O O . TRP A 1 286 ? 24.985 -17.783 -30.032 1.00 93.62 286 TRP A O 1
ATOM 2343 N N . ASP A 1 287 ? 26.425 -18.618 -31.564 1.00 92.50 287 ASP A N 1
ATOM 2344 C CA . ASP A 1 287 ? 26.775 -19.816 -30.805 1.00 92.50 287 ASP A CA 1
ATOM 2345 C C . ASP A 1 287 ? 27.685 -19.416 -29.636 1.00 92.50 287 ASP A C 1
ATOM 2347 O O . ASP A 1 287 ? 27.389 -19.751 -28.486 1.00 92.50 287 ASP A O 1
ATOM 2351 N N . ASP A 1 288 ? 28.697 -18.583 -29.897 1.00 92.50 288 ASP A N 1
ATOM 2352 C CA . ASP A 1 288 ? 29.562 -17.992 -28.869 1.00 92.50 288 ASP A CA 1
ATOM 2353 C C . ASP A 1 288 ? 28.756 -17.153 -27.866 1.00 92.50 288 ASP A C 1
ATOM 2355 O O . ASP A 1 288 ? 28.915 -17.286 -26.648 1.00 92.50 288 ASP A O 1
ATOM 2359 N N . PHE A 1 289 ? 27.826 -16.328 -28.364 1.00 94.44 289 PHE A N 1
ATOM 2360 C CA . PHE A 1 289 ? 26.926 -15.550 -27.511 1.00 94.44 289 PHE A CA 1
ATOM 2361 C C . PHE A 1 289 ? 26.084 -16.454 -26.605 1.00 94.44 289 PHE A C 1
ATOM 2363 O O . PHE A 1 289 ? 25.953 -16.191 -25.411 1.00 94.44 289 PHE A O 1
ATOM 2370 N N . GLN A 1 290 ? 25.507 -17.531 -27.144 1.00 92.25 290 GLN A N 1
ATOM 2371 C CA . GLN A 1 290 ? 24.702 -18.458 -26.353 1.00 92.25 290 GLN A CA 1
ATOM 2372 C C . GLN A 1 290 ? 25.527 -19.143 -25.266 1.00 92.25 290 GLN A C 1
ATOM 2374 O O . GLN A 1 290 ? 25.038 -19.256 -24.142 1.00 92.25 290 GLN A O 1
ATOM 2379 N N . VAL A 1 291 ? 26.755 -19.566 -25.586 1.00 90.19 291 VAL A N 1
ATOM 2380 C CA . VAL A 1 291 ? 27.662 -20.231 -24.642 1.00 90.19 291 VAL A CA 1
ATOM 2381 C C . VAL A 1 291 ? 27.958 -19.345 -23.430 1.00 90.19 291 VAL A C 1
ATOM 2383 O O . VAL A 1 291 ? 27.900 -19.845 -22.307 1.00 90.19 291 VAL A O 1
ATOM 2386 N N . GLU A 1 292 ? 28.180 -18.040 -23.618 1.00 93.44 292 GLU A N 1
ATOM 2387 C CA . GLU A 1 292 ? 28.448 -17.110 -22.506 1.00 93.44 292 GLU A CA 1
ATOM 2388 C C . GLU A 1 292 ? 27.273 -17.004 -21.515 1.00 93.44 292 GLU A C 1
ATOM 2390 O O . GLU A 1 292 ? 27.467 -16.866 -20.303 1.00 93.44 292 GLU A O 1
ATOM 2395 N N . PHE A 1 293 ? 26.037 -17.111 -22.014 1.00 92.75 293 PHE A N 1
ATOM 2396 C CA . PHE A 1 293 ? 24.821 -17.004 -21.203 1.00 92.75 293 PHE A CA 1
ATOM 2397 C C . PHE A 1 293 ? 24.244 -18.353 -20.759 1.00 92.75 293 PHE A C 1
ATOM 2399 O O . PHE A 1 293 ? 23.157 -18.378 -20.178 1.00 92.75 293 PHE A O 1
ATOM 2406 N N . LEU A 1 294 ? 24.944 -19.472 -20.976 1.00 87.31 294 LEU A N 1
ATOM 2407 C CA . LEU A 1 294 ? 24.537 -20.760 -20.414 1.00 87.31 294 LEU A CA 1
ATOM 2408 C C . LEU A 1 294 ? 24.651 -20.731 -18.886 1.00 87.31 294 LEU A C 1
ATOM 2410 O O . LEU A 1 294 ? 25.720 -20.506 -18.321 1.00 87.31 294 LEU A O 1
ATOM 2414 N N . GLN A 1 295 ? 23.538 -20.996 -18.201 1.00 85.75 295 GLN A N 1
ATOM 2415 C CA . GLN A 1 295 ? 23.476 -20.962 -16.742 1.00 85.75 295 GLN A CA 1
ATOM 2416 C C . GLN A 1 295 ? 23.226 -22.340 -16.141 1.00 85.75 295 GLN A C 1
ATOM 2418 O O . GLN A 1 295 ? 22.352 -23.093 -16.575 1.00 85.75 295 GLN A O 1
ATOM 2423 N N . MET A 1 296 ? 23.963 -22.637 -15.072 1.00 83.75 296 MET A N 1
ATOM 2424 C CA . MET A 1 296 ? 23.678 -23.770 -14.202 1.00 83.75 296 MET A CA 1
ATOM 2425 C C . MET A 1 296 ? 22.688 -23.352 -13.118 1.00 83.75 296 MET A C 1
ATOM 2427 O O . MET A 1 296 ? 22.807 -22.272 -12.536 1.00 83.75 296 MET A O 1
ATOM 2431 N N . SER A 1 297 ? 21.725 -24.222 -12.822 1.00 78.88 297 SER A N 1
ATOM 2432 C CA . SER A 1 297 ? 20.840 -24.033 -11.676 1.00 78.88 297 SER A CA 1
ATOM 2433 C C . SER A 1 297 ? 21.610 -24.236 -10.371 1.00 78.88 297 SER A C 1
ATOM 2435 O O . SER A 1 297 ? 22.401 -25.170 -10.253 1.00 78.88 297 SER A O 1
ATOM 2437 N N . ALA A 1 298 ? 21.341 -23.391 -9.378 1.00 69.75 298 ALA A N 1
ATOM 2438 C CA . ALA A 1 298 ? 21.838 -23.554 -8.015 1.00 69.75 298 ALA A CA 1
ATOM 2439 C C . ALA A 1 298 ? 21.132 -24.688 -7.242 1.00 69.75 298 ALA A C 1
ATOM 2441 O O . ALA A 1 298 ? 21.511 -24.993 -6.110 1.00 69.75 298 ALA A O 1
ATOM 2442 N N . TRP A 1 299 ? 20.112 -25.324 -7.828 1.00 66.12 299 TRP A N 1
ATOM 2443 C CA . TRP A 1 299 ? 19.364 -26.404 -7.192 1.00 66.12 299 TRP A CA 1
ATOM 2444 C C . TRP A 1 299 ? 20.212 -27.677 -7.045 1.00 66.12 299 TRP A C 1
ATOM 2446 O O . TRP A 1 299 ? 20.751 -28.198 -8.022 1.00 66.12 299 TRP A O 1
ATOM 2456 N N . GLN A 1 300 ? 20.295 -28.211 -5.821 1.00 48.62 300 GLN A N 1
ATOM 2457 C CA . GLN A 1 300 ? 20.939 -29.495 -5.532 1.00 48.62 300 GLN A CA 1
ATOM 2458 C C . GLN A 1 300 ? 19.893 -30.616 -5.357 1.00 48.62 300 GLN A C 1
ATOM 2460 O O . GLN A 1 300 ? 18.877 -30.398 -4.685 1.00 48.62 300 GLN A O 1
ATOM 2465 N N . PRO A 1 301 ? 20.136 -31.835 -5.885 1.00 42.91 301 PRO A N 1
ATOM 2466 C CA . PRO A 1 301 ? 19.256 -32.984 -5.671 1.00 42.91 301 PRO A CA 1
ATOM 2467 C C . PRO A 1 301 ? 19.097 -33.305 -4.177 1.00 42.91 301 PRO A C 1
ATOM 2469 O O . PRO A 1 301 ? 20.046 -33.737 -3.530 1.00 42.91 301 PRO A O 1
ATOM 2472 N N . GLY A 1 302 ? 17.895 -33.093 -3.626 1.00 47.19 302 GLY A N 1
ATOM 2473 C CA . GLY A 1 302 ? 17.581 -33.374 -2.215 1.00 47.19 302 GLY A CA 1
ATOM 2474 C C . GLY A 1 302 ? 16.638 -32.373 -1.539 1.00 47.19 302 GLY A C 1
ATOM 2475 O O . GLY A 1 302 ? 16.037 -32.699 -0.516 1.00 47.19 302 GLY A O 1
ATOM 2476 N N . MET A 1 303 ? 16.435 -31.184 -2.117 1.00 50.88 303 MET A N 1
ATOM 2477 C CA . MET A 1 303 ? 15.371 -30.275 -1.677 1.00 50.88 303 MET A CA 1
ATOM 2478 C C . MET A 1 303 ? 14.012 -30.815 -2.147 1.00 50.88 303 MET A C 1
ATOM 2480 O O . MET A 1 303 ? 13.767 -30.918 -3.347 1.00 50.88 303 MET A O 1
ATOM 2484 N N . GLN A 1 304 ? 13.146 -31.211 -1.206 1.00 38.28 304 GLN A N 1
ATOM 2485 C CA . GLN A 1 304 ? 11.839 -31.844 -1.446 1.00 38.28 304 GLN A CA 1
ATOM 2486 C C . GLN A 1 304 ? 10.834 -30.902 -2.151 1.00 38.28 304 GLN A C 1
ATOM 2488 O O . GLN A 1 304 ? 9.888 -30.411 -1.543 1.00 38.28 304 GLN A O 1
ATOM 2493 N N . GLY A 1 305 ? 11.017 -30.672 -3.450 1.00 43.56 305 GLY A N 1
ATOM 2494 C CA . GLY A 1 305 ? 9.995 -30.174 -4.372 1.00 43.56 305 GLY A CA 1
ATOM 2495 C C . GLY A 1 305 ? 9.460 -31.340 -5.202 1.00 43.56 305 GLY A C 1
ATOM 2496 O O . GLY A 1 305 ? 10.231 -32.146 -5.722 1.00 43.56 305 GLY A O 1
ATOM 2497 N N . LYS A 1 306 ? 8.135 -31.502 -5.277 1.00 38.66 306 LYS A N 1
ATOM 2498 C CA . LYS A 1 306 ? 7.487 -32.604 -6.006 1.00 38.66 306 LYS A CA 1
ATOM 2499 C C . LYS A 1 306 ? 7.833 -32.525 -7.499 1.00 38.66 306 LYS A C 1
ATOM 2501 O O . LYS A 1 306 ? 7.226 -31.737 -8.215 1.00 38.66 306 LYS A O 1
ATOM 2506 N N . GLN A 1 307 ? 8.720 -33.400 -7.980 1.00 37.19 307 GLN A N 1
ATOM 2507 C CA . GLN A 1 307 ? 8.972 -33.594 -9.412 1.00 37.19 307 GLN A CA 1
ATOM 2508 C C . GLN A 1 307 ? 7.650 -33.824 -10.163 1.00 37.19 307 GLN A C 1
ATOM 2510 O O . GLN A 1 307 ? 7.025 -34.881 -10.039 1.00 37.19 307 GLN A O 1
ATOM 2515 N N . LYS A 1 308 ? 7.229 -32.859 -10.987 1.00 39.75 308 LYS A N 1
ATOM 2516 C CA . LYS A 1 308 ? 6.250 -33.119 -12.046 1.00 39.75 308 LYS A CA 1
ATOM 2517 C C . LYS A 1 308 ? 6.983 -33.514 -13.320 1.00 39.75 308 LYS A C 1
ATOM 2519 O O . LYS A 1 308 ? 7.933 -32.864 -13.743 1.00 39.75 308 LYS A O 1
ATOM 2524 N N . ARG A 1 309 ? 6.497 -34.598 -13.931 1.00 39.69 309 ARG A N 1
ATOM 2525 C CA . ARG A 1 309 ? 6.893 -35.064 -15.263 1.00 39.69 309 ARG A CA 1
ATOM 2526 C C . ARG A 1 309 ? 6.870 -33.904 -16.258 1.00 39.69 309 ARG A C 1
ATOM 2528 O O . ARG A 1 309 ? 5.891 -33.166 -16.330 1.00 39.69 309 ARG A O 1
ATOM 2535 N N . THR A 1 310 ? 7.952 -33.803 -17.019 1.00 33.91 310 THR A N 1
ATOM 2536 C CA . THR A 1 310 ? 8.195 -32.889 -18.135 1.00 33.91 310 THR A CA 1
ATOM 2537 C C . THR A 1 310 ? 6.953 -32.718 -19.012 1.00 33.91 310 THR A C 1
ATOM 2539 O O . THR A 1 310 ? 6.588 -33.593 -19.797 1.00 33.91 310 THR A O 1
ATOM 2542 N N . VAL A 1 311 ? 6.289 -31.571 -18.871 1.00 40.00 311 VAL A N 1
ATOM 2543 C CA . VAL A 1 311 ? 5.215 -31.137 -19.768 1.00 40.00 311 VAL A CA 1
ATOM 2544 C C . VAL A 1 311 ? 5.867 -30.681 -21.074 1.00 40.00 311 VAL A C 1
ATOM 2546 O O . VAL A 1 311 ? 6.853 -29.945 -21.060 1.00 40.00 311 VAL A O 1
ATOM 2549 N N . SER A 1 312 ? 5.362 -31.157 -22.214 1.00 41.00 312 SER A N 1
ATOM 2550 C CA . SER A 1 312 ? 5.993 -30.902 -23.511 1.00 41.00 312 SER A CA 1
ATOM 2551 C C . SER A 1 312 ? 6.067 -29.400 -23.828 1.00 41.00 312 SER A C 1
ATOM 2553 O O . SER A 1 312 ? 5.112 -28.654 -23.604 1.00 41.00 312 SER A O 1
ATOM 2555 N N . ARG A 1 313 ? 7.183 -28.974 -24.436 1.00 44.38 313 ARG A N 1
ATOM 2556 C CA . ARG A 1 313 ? 7.499 -27.595 -24.869 1.00 44.38 313 ARG A CA 1
ATOM 2557 C C . ARG A 1 313 ? 6.390 -26.906 -25.689 1.00 44.38 313 ARG A C 1
ATOM 2559 O O . ARG A 1 313 ? 6.370 -25.688 -25.771 1.00 44.38 313 ARG A O 1
ATOM 2566 N N . ARG A 1 314 ? 5.453 -27.654 -26.288 1.00 41.25 314 ARG A N 1
ATOM 2567 C CA . ARG A 1 314 ? 4.297 -27.099 -27.022 1.00 41.25 314 ARG A CA 1
ATOM 2568 C C . ARG A 1 314 ? 3.173 -26.595 -26.113 1.00 41.25 314 ARG A C 1
ATOM 2570 O O . ARG A 1 314 ? 2.516 -25.621 -26.463 1.00 41.25 314 ARG A O 1
ATOM 2577 N N . GLN A 1 315 ? 2.961 -27.220 -24.956 1.00 41.38 315 GLN A N 1
ATOM 2578 C CA . GLN A 1 315 ? 1.884 -26.838 -24.034 1.00 41.38 315 GLN A CA 1
ATOM 2579 C C . GLN A 1 315 ? 2.232 -25.569 -23.240 1.00 41.38 315 GLN A C 1
ATOM 2581 O O . GLN A 1 315 ? 1.349 -24.761 -22.968 1.00 41.38 315 GLN A O 1
ATOM 2586 N N . SER A 1 316 ? 3.517 -25.334 -22.949 1.00 47.62 316 SER A N 1
ATOM 2587 C CA . SER A 1 316 ? 3.981 -24.085 -22.326 1.00 47.62 316 SER A CA 1
ATOM 2588 C C . SER A 1 316 ? 3.890 -22.878 -23.267 1.00 47.62 316 SER A C 1
ATOM 2590 O O . SER A 1 316 ? 3.593 -21.775 -22.814 1.00 47.62 316 SER A O 1
ATOM 2592 N N . ILE A 1 317 ? 4.080 -23.080 -24.576 1.00 44.62 317 ILE A N 1
ATOM 2593 C CA . ILE A 1 317 ? 3.935 -22.025 -25.594 1.00 44.62 317 ILE A CA 1
ATOM 2594 C C . ILE A 1 317 ? 2.465 -21.602 -25.740 1.00 44.62 317 ILE A C 1
ATOM 2596 O O . ILE A 1 317 ? 2.181 -20.409 -25.733 1.00 44.62 317 ILE A O 1
ATOM 2600 N N . GLN A 1 318 ? 1.519 -22.549 -25.784 1.00 40.31 318 GLN A N 1
ATOM 2601 C CA . GLN A 1 318 ? 0.084 -22.224 -25.854 1.00 40.31 318 GLN A CA 1
ATOM 2602 C C . GLN A 1 318 ? -0.435 -21.530 -24.584 1.00 40.31 318 GLN A C 1
ATOM 2604 O O . GLN A 1 318 ? -1.233 -20.598 -24.680 1.00 40.31 318 GLN A O 1
ATOM 2609 N N . ALA A 1 319 ? 0.052 -21.927 -23.401 1.00 41.66 319 ALA A N 1
ATOM 2610 C CA . ALA A 1 319 ? -0.251 -21.223 -22.154 1.00 41.66 319 ALA A CA 1
ATOM 2611 C C . ALA A 1 319 ? 0.310 -19.786 -22.161 1.00 41.66 319 ALA A C 1
ATOM 2613 O O . ALA A 1 319 ? -0.390 -18.852 -21.779 1.00 41.66 319 ALA A O 1
ATOM 2614 N N . ARG A 1 320 ? 1.530 -19.586 -22.683 1.00 41.91 320 ARG A N 1
ATOM 2615 C CA . ARG A 1 320 ? 2.144 -18.258 -22.862 1.00 41.91 320 ARG A CA 1
ATOM 2616 C C . ARG A 1 320 ? 1.379 -17.368 -23.843 1.00 41.91 320 ARG A C 1
ATOM 2618 O O . ARG A 1 320 ? 1.196 -16.188 -23.559 1.00 41.91 320 ARG A O 1
ATOM 2625 N N . GLU A 1 321 ? 0.899 -17.900 -24.966 1.00 38.56 321 GLU A N 1
ATOM 2626 C CA . GLU A 1 321 ? 0.111 -17.124 -25.939 1.00 38.56 321 GLU A CA 1
ATOM 2627 C C . GLU A 1 321 ? -1.231 -16.637 -25.362 1.00 38.56 321 GLU A C 1
ATOM 2629 O O . GLU A 1 321 ? -1.679 -15.535 -25.694 1.00 38.56 321 GLU A O 1
ATOM 2634 N N . ALA A 1 322 ? -1.848 -17.409 -24.460 1.00 37.94 322 ALA A N 1
ATOM 2635 C CA . ALA A 1 322 ? -3.051 -16.994 -23.738 1.00 37.94 322 ALA A CA 1
ATOM 2636 C C . ALA A 1 322 ? -2.763 -15.848 -22.745 1.00 37.94 322 ALA A C 1
ATOM 2638 O O . ALA A 1 322 ? -3.498 -14.858 -22.721 1.00 37.94 322 ALA A O 1
ATOM 2639 N N . THR A 1 323 ? -1.650 -15.915 -22.005 1.00 38.69 323 THR A N 1
ATOM 2640 C CA . THR A 1 323 ? -1.223 -14.861 -21.064 1.00 38.69 323 THR A CA 1
ATOM 2641 C C . THR A 1 323 ? -0.794 -13.571 -21.780 1.00 38.69 323 THR A C 1
ATOM 2643 O O . THR A 1 323 ? -1.112 -12.470 -21.339 1.00 38.69 323 THR A O 1
ATOM 2646 N N . ILE A 1 324 ? -0.144 -13.673 -22.945 1.00 38.53 324 ILE A N 1
ATOM 2647 C CA . ILE A 1 324 ? 0.290 -12.508 -23.742 1.00 38.53 324 ILE A CA 1
ATOM 2648 C C . ILE A 1 324 ? -0.897 -11.803 -24.425 1.00 38.53 324 ILE A C 1
ATOM 2650 O O . ILE A 1 324 ? -0.869 -10.588 -24.630 1.00 38.53 324 ILE A O 1
ATOM 2654 N N . ARG A 1 325 ? -1.988 -12.516 -24.746 1.00 36.19 325 ARG A N 1
ATOM 2655 C CA . ARG A 1 325 ? -3.237 -11.859 -25.178 1.00 36.19 325 ARG A CA 1
ATOM 2656 C C . ARG A 1 325 ? -3.902 -11.073 -24.041 1.00 36.19 325 ARG A C 1
ATOM 2658 O O . ARG A 1 325 ? -4.487 -10.029 -24.323 1.00 36.19 325 ARG A O 1
ATOM 2665 N N . SER A 1 326 ? -3.742 -11.506 -22.788 1.00 39.69 326 SER A N 1
ATOM 2666 C CA . SER A 1 326 ? -4.214 -10.784 -21.594 1.00 39.69 326 SER A CA 1
ATOM 2667 C C . SER A 1 326 ? -3.423 -9.489 -21.325 1.00 39.69 326 SER A C 1
ATOM 2669 O O . SER A 1 326 ? -3.998 -8.473 -20.950 1.00 39.69 326 SER A O 1
ATOM 2671 N N . SER A 1 327 ? -2.129 -9.416 -21.660 1.00 38.78 327 SER A N 1
ATOM 2672 C CA . SER A 1 327 ? -1.330 -8.192 -21.440 1.00 38.78 327 SER A CA 1
ATOM 2673 C C . SER A 1 327 ? -1.694 -7.004 -22.356 1.00 38.78 327 SER A C 1
ATOM 2675 O O . SER A 1 327 ? -1.065 -5.946 -22.284 1.00 38.78 327 SER A O 1
ATOM 2677 N N . ARG A 1 328 ? -2.675 -7.169 -23.257 1.00 39.59 328 ARG A N 1
ATOM 2678 C CA . ARG A 1 328 ? -3.310 -6.092 -24.037 1.00 39.59 328 ARG A CA 1
ATOM 2679 C C . ARG A 1 328 ? -4.590 -5.553 -23.396 1.00 39.59 328 ARG A C 1
ATOM 2681 O O . ARG A 1 328 ? -5.269 -4.753 -24.040 1.00 39.59 328 ARG A O 1
ATOM 2688 N N . VAL A 1 329 ? -4.915 -5.938 -22.160 1.00 42.53 329 VAL A N 1
ATOM 2689 C CA . VAL A 1 329 ? -5.911 -5.212 -21.369 1.00 42.53 329 VAL A CA 1
ATOM 2690 C C . VAL A 1 329 ? -5.455 -3.756 -21.330 1.00 42.53 329 VAL A C 1
ATOM 2692 O O . VAL A 1 329 ? -4.374 -3.435 -20.833 1.00 42.53 329 VAL A O 1
ATOM 2695 N N . MET A 1 330 ? -6.241 -2.882 -21.965 1.00 44.19 330 MET A N 1
ATOM 2696 C CA . MET A 1 330 ? -6.114 -1.436 -21.836 1.00 44.19 330 MET A CA 1
ATOM 2697 C C . MET A 1 330 ? -6.151 -1.147 -20.339 1.00 44.19 330 MET A C 1
ATOM 2699 O O . MET A 1 330 ? -7.228 -1.137 -19.749 1.00 44.19 330 MET A O 1
ATOM 2703 N N . ARG A 1 331 ? -4.977 -0.989 -19.711 1.00 52.16 331 ARG A N 1
ATOM 2704 C CA . ARG A 1 331 ? -4.883 -0.592 -18.307 1.00 52.16 331 ARG A CA 1
ATOM 2705 C C . ARG A 1 331 ? -5.737 0.660 -18.163 1.00 52.16 331 ARG A C 1
ATOM 2707 O O . ARG A 1 331 ? -5.480 1.660 -18.842 1.00 52.16 331 ARG A O 1
ATOM 2714 N N . ARG A 1 332 ? -6.812 0.548 -17.381 1.00 56.31 332 ARG A N 1
ATOM 2715 C CA . ARG A 1 332 ? -7.766 1.637 -17.190 1.00 56.31 332 ARG A CA 1
ATOM 2716 C C . ARG A 1 332 ? -6.987 2.819 -16.625 1.00 56.31 332 ARG A C 1
ATOM 2718 O O . ARG A 1 332 ? -6.192 2.671 -15.701 1.00 56.31 332 ARG A O 1
ATOM 2725 N N . ARG A 1 333 ? -7.138 3.978 -17.262 1.00 66.50 333 ARG A N 1
ATOM 2726 C CA . ARG A 1 333 ? -6.455 5.200 -16.835 1.00 66.50 333 ARG A CA 1
ATOM 2727 C C . ARG A 1 333 ? -7.023 5.611 -15.486 1.00 66.50 333 ARG A C 1
ATOM 2729 O O . ARG A 1 333 ? -8.242 5.734 -15.379 1.00 66.50 333 ARG A O 1
ATOM 2736 N N . PHE A 1 334 ? -6.153 5.866 -14.513 1.00 77.56 334 PHE A N 1
ATOM 2737 C CA . PHE A 1 334 ? -6.583 6.391 -13.223 1.00 77.56 334 PHE A CA 1
ATOM 2738 C C . PHE A 1 334 ? -7.361 7.706 -13.407 1.00 77.56 334 PHE A C 1
ATOM 2740 O O . PHE A 1 334 ? -6.993 8.561 -14.224 1.00 77.56 334 PHE A O 1
ATOM 2747 N N . SER A 1 335 ? -8.452 7.858 -12.661 1.00 82.44 335 SER A N 1
ATOM 2748 C CA . SER A 1 335 ? -9.314 9.034 -12.680 1.00 82.44 335 SER A CA 1
ATOM 2749 C C . SER A 1 335 ? -9.843 9.335 -11.282 1.00 82.44 335 SER A C 1
ATOM 2751 O O . SER A 1 335 ? -10.484 8.495 -10.661 1.00 82.44 335 SER A O 1
ATOM 2753 N N . VAL A 1 336 ? -9.651 10.571 -10.819 1.00 82.88 336 VAL A N 1
ATOM 2754 C CA . VAL A 1 336 ? -10.217 11.064 -9.548 1.00 82.88 336 VAL A CA 1
ATOM 2755 C C . VAL A 1 336 ? -11.740 11.245 -9.593 1.00 82.88 336 VAL A C 1
ATOM 2757 O O . VAL A 1 336 ? -12.359 11.490 -8.565 1.00 82.88 336 VAL A O 1
ATOM 2760 N N . LEU A 1 337 ? -12.345 11.126 -10.780 1.00 87.69 337 LEU A N 1
ATOM 2761 C CA . LEU A 1 337 ? -13.783 11.307 -11.002 1.00 87.69 337 LEU A CA 1
ATOM 2762 C C . LEU A 1 337 ? -14.594 10.011 -10.864 1.00 87.69 337 LEU A C 1
ATOM 2764 O O . LEU A 1 337 ? -15.819 10.058 -10.921 1.00 87.69 337 LEU A O 1
ATOM 2768 N N . ILE A 1 338 ? -13.928 8.863 -10.733 1.00 91.88 338 ILE A N 1
ATOM 2769 C CA . ILE A 1 338 ? -14.572 7.558 -10.533 1.00 91.88 338 ILE A CA 1
ATOM 2770 C C . ILE A 1 338 ? -14.081 6.946 -9.226 1.00 91.88 338 ILE A C 1
ATOM 2772 O O . ILE A 1 338 ? -13.089 7.402 -8.656 1.00 91.88 338 ILE A O 1
ATOM 2776 N N . SER A 1 339 ? -14.784 5.938 -8.724 1.00 95.06 339 SER A N 1
ATOM 2777 C CA . SER A 1 339 ? -14.441 5.332 -7.441 1.00 95.06 339 SER A CA 1
ATOM 2778 C C . SER A 1 339 ? -13.088 4.610 -7.482 1.00 95.06 339 SER A C 1
ATOM 2780 O O . SER A 1 339 ? -12.598 4.187 -8.533 1.00 95.06 339 SER A O 1
ATOM 2782 N N . SER A 1 340 ? -12.468 4.426 -6.315 1.00 93.56 340 SER A N 1
ATOM 2783 C CA . SER A 1 340 ? -11.239 3.636 -6.218 1.00 93.56 340 SER A CA 1
ATOM 2784 C C . SER A 1 340 ? -11.468 2.163 -6.570 1.00 93.56 340 SER A C 1
ATOM 2786 O O . SER A 1 340 ? -10.592 1.524 -7.150 1.00 93.56 340 SER A O 1
ATOM 2788 N N . GLU A 1 341 ? -12.682 1.658 -6.324 1.00 95.50 341 GLU A N 1
ATOM 2789 C CA . GLU A 1 341 ? -13.121 0.364 -6.844 1.00 95.50 341 GLU A CA 1
ATOM 2790 C C . GLU A 1 341 ? -13.027 0.324 -8.373 1.00 95.50 341 GLU A C 1
ATOM 2792 O O . GLU A 1 341 ? -12.316 -0.516 -8.912 1.00 95.50 341 GLU A O 1
ATOM 2797 N N . GLU A 1 342 ? -13.668 1.256 -9.079 1.00 93.62 342 GLU A N 1
ATOM 2798 C CA . GLU A 1 342 ? -13.699 1.254 -10.548 1.00 93.62 342 GLU A CA 1
ATOM 2799 C C . GLU A 1 342 ? -12.319 1.449 -11.184 1.00 93.62 342 GLU A C 1
ATOM 2801 O O . GLU A 1 342 ? -12.018 0.826 -12.207 1.00 93.62 342 GLU A O 1
ATOM 2806 N N . ASN A 1 343 ? -11.473 2.287 -10.575 1.00 87.75 343 ASN A N 1
ATOM 2807 C CA . ASN A 1 343 ? -10.095 2.507 -11.018 1.00 87.75 343 ASN A CA 1
ATOM 2808 C C . ASN A 1 343 ? -9.247 1.231 -10.956 1.00 87.75 343 ASN A C 1
ATOM 2810 O O . ASN A 1 343 ? -8.357 1.051 -11.787 1.00 87.75 343 ASN A O 1
ATOM 2814 N N . ASN A 1 344 ? -9.506 0.371 -9.969 1.00 90.12 344 ASN A N 1
ATOM 2815 C CA . ASN A 1 344 ? -8.658 -0.773 -9.647 1.00 90.12 344 ASN A CA 1
ATOM 2816 C C . ASN A 1 344 ? -9.373 -2.127 -9.795 1.00 90.12 344 ASN A C 1
ATOM 2818 O O . ASN A 1 344 ? -8.861 -3.140 -9.312 1.00 90.12 344 ASN A O 1
ATOM 2822 N N . ALA A 1 345 ? -10.542 -2.158 -10.437 1.00 92.12 345 ALA A N 1
ATOM 2823 C CA . ALA A 1 345 ? -11.305 -3.379 -10.651 1.00 92.12 345 ALA A CA 1
ATOM 2824 C C . ALA A 1 345 ? -10.580 -4.328 -11.622 1.00 92.12 345 ALA A C 1
ATOM 2826 O O . ALA A 1 345 ? -10.051 -3.893 -12.649 1.00 92.12 345 ALA A O 1
ATOM 2827 N N . SER A 1 346 ? -10.586 -5.625 -11.307 1.00 89.38 346 SER A N 1
ATOM 2828 C CA . SER A 1 346 ? -10.217 -6.690 -12.248 1.00 89.38 346 SER A CA 1
ATOM 2829 C C . SER A 1 346 ? -11.449 -7.145 -13.027 1.00 89.38 346 SER A C 1
ATOM 2831 O O . SER A 1 346 ? -12.547 -7.207 -12.476 1.00 89.38 346 SER A O 1
ATOM 2833 N N . ASP A 1 347 ? -11.254 -7.504 -14.296 1.00 86.94 347 ASP A N 1
ATOM 2834 C CA . ASP A 1 347 ? -12.296 -8.127 -15.121 1.00 86.94 347 ASP A CA 1
ATOM 2835 C C . ASP A 1 347 ? -12.429 -9.642 -14.838 1.00 86.94 347 ASP A C 1
ATOM 2837 O O . ASP A 1 347 ? -13.371 -10.282 -15.307 1.00 86.94 347 ASP A O 1
ATOM 2841 N N . ASP A 1 348 ? -11.492 -10.232 -14.084 1.00 90.38 348 ASP A N 1
ATOM 2842 C CA . ASP A 1 348 ? -11.523 -11.636 -13.668 1.00 90.38 348 ASP A CA 1
ATOM 2843 C C . ASP A 1 348 ? -11.787 -11.798 -12.163 1.00 90.38 348 ASP A C 1
ATOM 2845 O O . ASP A 1 348 ? -11.702 -10.851 -11.384 1.00 90.38 348 ASP A O 1
ATOM 2849 N N . MET A 1 349 ? -12.090 -13.028 -11.743 1.00 93.25 349 MET A N 1
ATOM 2850 C CA . MET A 1 349 ? -12.268 -13.410 -10.334 1.00 93.25 349 MET A CA 1
ATOM 2851 C C . MET A 1 349 ? -11.036 -14.143 -9.790 1.00 93.25 349 MET A C 1
ATOM 2853 O O . MET A 1 349 ? -11.148 -15.084 -9.000 1.00 93.25 349 MET A O 1
ATOM 2857 N N . THR A 1 350 ? -9.845 -13.756 -10.253 1.00 91.25 350 THR A N 1
ATOM 2858 C CA . THR A 1 350 ? -8.598 -14.327 -9.750 1.00 91.25 350 THR A CA 1
ATOM 2859 C C . THR A 1 350 ? -8.205 -13.618 -8.454 1.00 91.25 350 THR A C 1
ATOM 2861 O O . THR A 1 350 ? -8.135 -12.388 -8.383 1.00 91.25 350 THR A O 1
ATOM 2864 N N . PHE A 1 351 ? -7.965 -14.398 -7.399 1.00 92.00 351 PHE A N 1
ATOM 2865 C CA . PHE A 1 351 ? -7.603 -13.883 -6.078 1.00 92.00 351 PHE A CA 1
ATOM 2866 C C . PHE A 1 351 ? -6.145 -14.179 -5.769 1.00 92.00 351 PHE A C 1
ATOM 2868 O O . PHE A 1 351 ? -5.711 -15.331 -5.841 1.00 92.00 351 PHE A O 1
ATOM 2875 N N . PHE A 1 352 ? -5.423 -13.141 -5.368 1.00 88.12 352 PHE A N 1
ATOM 2876 C CA . PHE A 1 352 ? -3.988 -13.152 -5.134 1.00 88.12 352 PHE A CA 1
ATOM 2877 C C . PHE A 1 352 ? -3.661 -12.788 -3.681 1.00 88.12 352 PHE A C 1
ATOM 2879 O O . PHE A 1 352 ? -4.523 -12.350 -2.906 1.00 88.12 352 PHE A O 1
ATOM 2886 N N . GLY A 1 353 ? -2.401 -13.010 -3.314 1.00 88.06 353 GLY A N 1
ATOM 2887 C CA . GLY A 1 353 ? -1.863 -12.645 -2.012 1.00 88.06 353 GLY A CA 1
ATOM 2888 C C . GLY A 1 353 ? -2.275 -13.548 -0.842 1.00 88.06 353 GLY A C 1
ATOM 2889 O O . GLY A 1 353 ? -2.956 -14.575 -0.979 1.00 88.06 353 GLY A O 1
ATOM 2890 N N . LYS A 1 354 ? -1.828 -13.135 0.348 1.00 89.19 354 LYS A N 1
ATOM 2891 C CA . LYS A 1 354 ? -1.965 -13.826 1.638 1.00 89.19 354 LYS A CA 1
ATOM 2892 C C . LYS A 1 354 ? -3.422 -14.033 2.042 1.00 89.19 354 LYS A C 1
ATOM 2894 O O . LYS A 1 354 ? -3.723 -15.013 2.718 1.00 89.19 354 LYS A O 1
ATOM 2899 N N . PHE A 1 355 ? -4.310 -13.123 1.647 1.00 96.62 355 PHE A N 1
ATOM 2900 C CA . PHE A 1 355 ? -5.732 -13.175 2.003 1.00 96.62 355 PHE A CA 1
ATOM 2901 C C . PHE A 1 355 ? -6.633 -13.630 0.846 1.00 96.62 355 PHE A C 1
ATOM 2903 O O . PHE A 1 355 ? -7.851 -13.463 0.908 1.00 96.62 355 PHE A O 1
ATOM 2910 N N . SER A 1 356 ? -6.065 -14.254 -0.194 1.00 95.19 356 SER A N 1
ATOM 2911 C CA . SER A 1 356 ? -6.825 -14.799 -1.331 1.00 95.19 356 SER A CA 1
ATOM 2912 C C . SER A 1 356 ? -7.927 -15.783 -0.919 1.00 95.19 356 SER A C 1
ATOM 2914 O O . SER A 1 356 ? -8.977 -15.828 -1.558 1.00 95.19 356 SER A O 1
ATOM 2916 N N . HIS A 1 357 ? -7.735 -16.561 0.153 1.00 96.19 357 HIS A N 1
ATOM 2917 C CA . HIS A 1 357 ? -8.758 -17.474 0.675 1.00 96.19 357 HIS A CA 1
ATOM 2918 C C . HIS A 1 357 ? -9.928 -16.748 1.343 1.00 96.19 357 HIS A C 1
ATOM 2920 O O . HIS A 1 357 ? -11.041 -17.251 1.261 1.00 96.19 357 HIS A O 1
ATOM 2926 N N . ILE A 1 358 ? -9.697 -15.583 1.960 1.00 97.56 358 ILE A N 1
ATOM 2927 C CA . ILE A 1 358 ? -10.760 -14.740 2.529 1.00 97.56 358 ILE A CA 1
ATOM 2928 C C . ILE A 1 358 ? -11.523 -14.049 1.405 1.00 97.56 358 ILE A C 1
ATOM 2930 O O . ILE A 1 358 ? -12.744 -14.068 1.405 1.00 97.56 358 ILE A O 1
ATOM 2934 N N . ARG A 1 359 ? -10.819 -13.503 0.406 1.00 97.69 359 ARG A N 1
ATOM 2935 C CA . ARG A 1 359 ? -11.454 -12.862 -0.757 1.00 97.69 359 ARG A CA 1
ATOM 2936 C C . ARG A 1 359 ? -12.502 -13.770 -1.403 1.00 97.69 359 ARG A C 1
ATOM 2938 O O . ARG A 1 359 ? -13.631 -13.351 -1.603 1.00 97.69 359 ARG A O 1
ATOM 2945 N N . LYS A 1 360 ? -12.183 -15.057 -1.583 1.00 96.69 360 LYS A N 1
ATOM 2946 C CA . LYS A 1 360 ? -13.103 -16.075 -2.129 1.00 96.69 360 LYS A CA 1
ATOM 2947 C C . LYS A 1 360 ? -14.447 -16.209 -1.398 1.00 96.69 360 LYS A C 1
ATOM 2949 O O . LYS A 1 360 ? -15.360 -16.784 -1.982 1.00 96.69 360 LYS A O 1
ATOM 2954 N N . THR A 1 361 ? -14.568 -15.759 -0.148 1.00 95.06 361 THR A N 1
ATOM 2955 C CA . THR A 1 361 ? -15.785 -15.912 0.668 1.00 95.06 361 THR A CA 1
ATOM 2956 C C . THR A 1 361 ? -16.618 -14.633 0.789 1.00 95.06 361 THR A C 1
ATOM 2958 O O . THR A 1 361 ? -17.651 -14.654 1.467 1.00 95.06 361 THR A O 1
ATOM 2961 N N . LEU A 1 362 ? -16.178 -13.536 0.163 1.00 94.75 362 LEU A N 1
ATOM 2962 C CA . LEU A 1 362 ? -16.854 -12.240 0.198 1.00 94.75 362 LEU A CA 1
ATOM 2963 C C . LEU A 1 362 ? -18.028 -12.173 -0.787 1.00 94.75 362 LEU A C 1
ATOM 2965 O O . LEU A 1 362 ? -18.108 -12.932 -1.754 1.00 94.75 362 LEU A O 1
ATOM 2969 N N . ASP A 1 363 ? -18.940 -11.233 -0.542 1.00 93.19 363 ASP A N 1
ATOM 2970 C CA . ASP A 1 363 ? -20.099 -10.989 -1.400 1.00 93.19 363 ASP A CA 1
ATOM 2971 C C . ASP A 1 363 ? -19.746 -10.098 -2.604 1.00 93.19 363 ASP A C 1
ATOM 2973 O O . ASP A 1 363 ? -19.702 -8.868 -2.515 1.00 93.19 363 ASP A O 1
ATOM 2977 N N . TYR A 1 364 ? -19.539 -10.731 -3.759 1.00 94.62 364 TYR A N 1
ATOM 2978 C CA . TYR A 1 364 ? -19.265 -10.046 -5.026 1.00 94.62 364 TYR A CA 1
ATOM 2979 C C . TYR A 1 364 ? -20.517 -9.533 -5.755 1.00 94.62 364 TYR A C 1
ATOM 2981 O O . TYR A 1 364 ? -20.412 -8.999 -6.857 1.00 94.62 364 TYR A O 1
ATOM 2989 N N . THR A 1 365 ? -21.713 -9.661 -5.165 1.00 93.75 365 THR A N 1
ATOM 2990 C CA . THR A 1 365 ? -22.878 -8.880 -5.622 1.00 93.75 365 THR A CA 1
ATOM 2991 C C . THR A 1 365 ? -22.799 -7.430 -5.141 1.00 93.75 365 THR A C 1
ATOM 2993 O O . THR A 1 365 ? -23.381 -6.535 -5.756 1.00 93.75 365 THR A O 1
ATOM 2996 N N . TYR A 1 366 ? -22.028 -7.189 -4.077 1.00 91.50 366 TYR A N 1
ATOM 2997 C CA . TYR A 1 366 ? -21.767 -5.870 -3.515 1.00 91.50 366 TYR A CA 1
ATOM 2998 C C . TYR A 1 366 ? -20.365 -5.341 -3.869 1.00 91.50 366 TYR A C 1
ATOM 3000 O O . TYR A 1 366 ? -20.227 -4.182 -4.289 1.00 91.50 366 TYR A O 1
ATOM 3008 N N . HIS A 1 367 ? -19.338 -6.185 -3.718 1.00 94.81 367 HIS A N 1
ATOM 3009 C CA . HIS A 1 367 ? -17.932 -5.854 -3.980 1.00 94.81 367 HIS A CA 1
ATOM 3010 C C . HIS A 1 367 ? -17.491 -6.220 -5.400 1.00 94.81 367 HIS A C 1
ATOM 3012 O O . HIS A 1 367 ? -17.988 -7.174 -5.989 1.00 94.81 367 HIS A O 1
ATOM 3018 N N . SER A 1 368 ? -16.481 -5.524 -5.918 1.00 95.12 368 SER A N 1
ATOM 3019 C CA . SER A 1 368 ? -15.737 -5.948 -7.112 1.00 95.12 368 SER A CA 1
ATOM 3020 C C . SER A 1 368 ? -14.481 -6.737 -6.742 1.00 95.12 368 SER A C 1
ATOM 3022 O O . SER A 1 368 ? -13.946 -6.607 -5.640 1.00 95.12 368 SER A O 1
ATOM 3024 N N . ASN A 1 369 ? -13.970 -7.541 -7.679 1.00 95.69 369 ASN A N 1
ATOM 3025 C CA . ASN A 1 369 ? -12.596 -8.023 -7.576 1.00 95.69 369 ASN A CA 1
ATOM 3026 C C . ASN A 1 369 ? -11.616 -6.933 -8.028 1.00 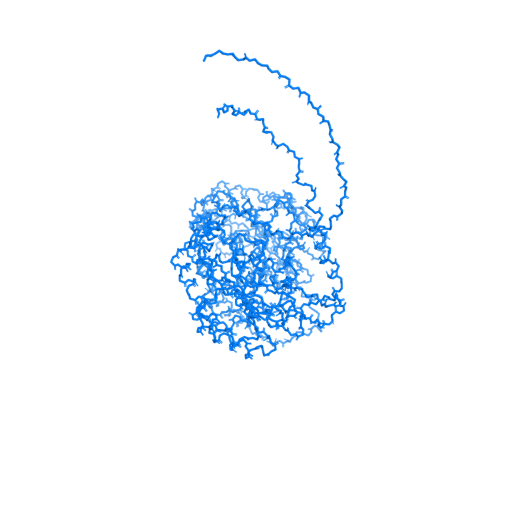95.69 369 ASN A C 1
ATOM 3028 O O . ASN A 1 369 ? -11.962 -6.059 -8.822 1.00 95.69 369 ASN A O 1
ATOM 3032 N N . TYR A 1 370 ? -10.383 -6.998 -7.536 1.00 94.81 370 TYR A N 1
ATOM 3033 C CA . TYR A 1 370 ? -9.354 -5.985 -7.761 1.00 94.81 370 TYR A CA 1
ATOM 3034 C C . TYR A 1 370 ? -8.178 -6.553 -8.549 1.00 94.81 370 TYR A C 1
ATOM 3036 O O . TYR A 1 370 ? -7.946 -7.763 -8.516 1.00 94.81 370 TYR A O 1
ATOM 3044 N N . THR A 1 371 ? -7.416 -5.699 -9.236 1.00 86.38 371 THR A N 1
ATOM 3045 C CA . THR A 1 371 ? -6.202 -6.144 -9.940 1.00 86.38 371 THR A CA 1
ATOM 3046 C C . THR A 1 371 ? -5.195 -6.778 -8.980 1.00 86.38 371 THR A C 1
ATOM 3048 O O . THR A 1 371 ? -5.230 -6.536 -7.769 1.00 86.38 371 THR A O 1
ATOM 3051 N N . PHE A 1 372 ? -4.272 -7.572 -9.526 1.00 83.25 372 PHE A N 1
ATOM 3052 C CA . PHE A 1 372 ? -3.183 -8.189 -8.769 1.00 83.25 372 PHE A CA 1
ATOM 3053 C C . PHE A 1 372 ? -2.468 -7.168 -7.871 1.00 83.25 372 PHE A C 1
ATOM 3055 O O . PHE A 1 372 ? -2.392 -7.345 -6.654 1.00 83.25 372 PHE A O 1
ATOM 3062 N N . GLU A 1 373 ? -2.019 -6.051 -8.454 1.00 78.19 373 GLU A N 1
ATOM 3063 C CA . GLU A 1 373 ? -1.241 -5.032 -7.748 1.00 78.19 373 GLU A CA 1
ATOM 3064 C C . GLU A 1 373 ? -2.042 -4.444 -6.585 1.00 78.19 373 GLU A C 1
ATOM 3066 O O . GLU A 1 373 ? -1.532 -4.261 -5.471 1.00 78.19 373 GLU A O 1
ATOM 3071 N N . ARG A 1 374 ? -3.333 -4.194 -6.824 1.00 91.88 374 ARG A N 1
ATOM 3072 C CA . ARG A 1 374 ? -4.209 -3.623 -5.812 1.00 91.88 374 ARG A CA 1
ATOM 3073 C C . ARG A 1 374 ? -4.488 -4.609 -4.682 1.00 91.88 374 ARG A C 1
ATOM 3075 O O . ARG A 1 374 ? -4.431 -4.197 -3.527 1.00 91.88 374 ARG A O 1
ATOM 3082 N N . GLN A 1 375 ? -4.695 -5.896 -4.966 1.00 93.94 375 GLN A N 1
ATOM 3083 C CA . GLN A 1 375 ? -4.845 -6.916 -3.919 1.00 93.94 375 GLN A CA 1
ATOM 3084 C C . GLN A 1 375 ? -3.597 -7.012 -3.025 1.00 93.94 375 GLN A C 1
ATOM 3086 O O . GLN A 1 375 ? -3.733 -7.117 -1.807 1.00 93.94 375 GLN A O 1
ATOM 3091 N N . HIS A 1 376 ? -2.388 -6.893 -3.583 1.00 85.62 376 HIS A N 1
ATOM 3092 C CA . HIS A 1 376 ? -1.150 -6.877 -2.791 1.00 85.62 376 HIS A CA 1
ATOM 3093 C C . HIS A 1 376 ? -0.998 -5.608 -1.934 1.00 85.62 376 HIS A C 1
ATOM 3095 O O . HIS A 1 376 ? -0.568 -5.688 -0.780 1.00 85.62 376 HIS A O 1
ATOM 3101 N N . LEU A 1 377 ? -1.399 -4.437 -2.445 1.00 89.38 377 LEU A N 1
ATOM 3102 C CA . LEU A 1 377 ? -1.462 -3.213 -1.637 1.00 89.38 377 LEU A CA 1
ATOM 3103 C C . LEU A 1 377 ? -2.449 -3.370 -0.468 1.00 89.38 377 LEU A C 1
ATOM 3105 O O . LEU A 1 377 ? -2.116 -3.042 0.670 1.00 89.38 377 LEU A O 1
ATOM 3109 N N . GLN A 1 378 ? -3.643 -3.901 -0.741 1.00 96.12 378 GLN A N 1
ATOM 3110 C CA . GLN A 1 378 ? -4.653 -4.188 0.277 1.00 96.12 378 GLN A CA 1
ATOM 3111 C C . GLN A 1 378 ? -4.108 -5.157 1.336 1.00 96.12 378 GLN A C 1
ATOM 3113 O O . GLN A 1 378 ? -4.230 -4.889 2.528 1.00 96.12 378 GLN A O 1
ATOM 3118 N N . ASP A 1 379 ? -3.440 -6.239 0.922 1.00 93.62 379 ASP A N 1
ATOM 3119 C CA . ASP A 1 379 ? -2.799 -7.192 1.837 1.00 93.62 379 ASP A CA 1
ATOM 3120 C C . ASP A 1 379 ? -1.772 -6.511 2.734 1.00 93.62 379 ASP A C 1
ATOM 3122 O O . ASP A 1 379 ? -1.697 -6.811 3.926 1.00 93.62 379 ASP A O 1
ATOM 3126 N N . ARG A 1 380 ? -0.997 -5.569 2.186 1.00 88.25 380 ARG A N 1
ATOM 3127 C CA . ARG A 1 380 ? -0.006 -4.823 2.959 1.00 88.25 380 ARG A CA 1
ATOM 3128 C C . ARG A 1 380 ? -0.655 -3.933 4.016 1.00 88.25 380 ARG A C 1
ATOM 3130 O O . ARG A 1 380 ? -0.176 -3.931 5.150 1.00 88.25 380 ARG A O 1
ATOM 3137 N N . ILE A 1 381 ? -1.739 -3.240 3.664 1.00 90.88 381 ILE A N 1
ATOM 3138 C CA . ILE A 1 381 ? -2.549 -2.453 4.606 1.00 90.88 381 ILE A CA 1
ATOM 3139 C C . ILE A 1 381 ? -3.069 -3.361 5.730 1.00 90.88 381 ILE A C 1
ATOM 3141 O O . ILE A 1 381 ? -2.882 -3.058 6.906 1.00 90.88 381 ILE A O 1
ATOM 3145 N N . ILE A 1 382 ? -3.648 -4.511 5.375 1.00 95.56 382 ILE A N 1
ATOM 3146 C CA . ILE A 1 382 ? -4.217 -5.464 6.336 1.00 95.56 382 ILE A CA 1
ATOM 3147 C C . ILE A 1 382 ? -3.138 -6.019 7.272 1.00 95.56 382 ILE A C 1
ATOM 3149 O O . ILE A 1 382 ? -3.342 -6.051 8.480 1.00 95.56 382 ILE A O 1
ATOM 3153 N N . ILE A 1 383 ? -1.984 -6.446 6.746 1.00 90.69 383 ILE A N 1
ATOM 3154 C CA . ILE A 1 383 ? -0.881 -6.989 7.558 1.00 90.69 383 ILE A CA 1
ATOM 3155 C C . ILE A 1 383 ? -0.409 -5.968 8.593 1.00 90.69 383 ILE A C 1
ATOM 3157 O O . ILE A 1 383 ? -0.217 -6.322 9.752 1.00 90.69 383 ILE A O 1
ATOM 3161 N N . ASP A 1 384 ? -0.239 -4.713 8.184 1.00 86.94 384 ASP A N 1
ATOM 3162 C CA . ASP A 1 384 ? 0.228 -3.663 9.084 1.00 86.94 384 ASP A CA 1
ATOM 3163 C C . ASP A 1 384 ? -0.791 -3.372 10.195 1.00 86.94 384 ASP A C 1
ATOM 3165 O O . ASP A 1 384 ? -0.423 -3.363 11.366 1.00 86.94 384 ASP A O 1
ATOM 3169 N N . MET A 1 385 ? -2.080 -3.265 9.854 1.00 90.69 385 MET A N 1
ATOM 3170 C CA . MET A 1 385 ? -3.148 -3.068 10.844 1.00 90.69 385 MET A CA 1
ATOM 3171 C C . MET A 1 385 ? -3.326 -4.281 11.773 1.00 90.69 385 MET A C 1
ATOM 3173 O O . MET A 1 385 ? -3.651 -4.123 12.950 1.00 90.69 385 MET A O 1
ATOM 3177 N N . LEU A 1 386 ? -3.086 -5.502 11.281 1.00 90.38 386 LEU A N 1
ATOM 3178 C CA . LEU A 1 386 ? -3.103 -6.707 12.111 1.00 90.38 386 LEU A CA 1
ATOM 3179 C C . LEU A 1 386 ? -1.988 -6.691 13.158 1.00 90.38 386 LEU A C 1
ATOM 3181 O O . LEU A 1 386 ? -2.211 -7.167 14.272 1.00 90.38 386 LEU A O 1
ATOM 3185 N N . ASP A 1 387 ? -0.796 -6.209 12.816 1.00 83.44 387 ASP A N 1
ATOM 3186 C CA . ASP A 1 387 ? 0.397 -6.296 13.668 1.00 83.44 387 ASP A CA 1
ATOM 3187 C C . ASP A 1 387 ? 0.435 -5.257 14.807 1.00 83.44 387 ASP A C 1
ATOM 3189 O O . ASP A 1 387 ? 1.294 -5.354 15.688 1.00 83.44 387 ASP A O 1
ATOM 3193 N N . ASP A 1 388 ? -0.521 -4.326 14.848 1.00 79.56 388 ASP A N 1
ATOM 3194 C CA . ASP A 1 388 ? -0.586 -3.254 15.849 1.00 79.56 388 ASP A CA 1
ATOM 3195 C C . ASP A 1 388 ? -1.179 -3.682 17.212 1.00 79.56 388 ASP A C 1
ATOM 3197 O O . ASP A 1 388 ? -0.932 -3.019 18.222 1.00 79.56 388 ASP A O 1
ATOM 3201 N N . ALA A 1 389 ? -1.920 -4.796 17.282 1.00 81.75 389 ALA A N 1
ATOM 3202 C CA . ALA A 1 389 ? -2.631 -5.218 18.498 1.00 81.75 389 ALA A CA 1
ATOM 3203 C C . ALA A 1 389 ? -1.795 -6.125 19.429 1.00 81.75 389 ALA A C 1
ATOM 3205 O O . ALA A 1 389 ? -1.326 -7.198 19.025 1.00 81.75 389 ALA A O 1
ATOM 3206 N N . PHE A 1 390 ? -1.686 -5.741 20.710 1.00 81.44 390 PHE A N 1
ATOM 3207 C CA . PHE A 1 390 ? -0.985 -6.487 21.766 1.00 81.44 390 PHE A CA 1
ATOM 3208 C C . PHE A 1 390 ? -1.781 -6.535 23.072 1.00 81.44 390 PHE A C 1
ATOM 3210 O O . PHE A 1 390 ? -2.386 -5.557 23.506 1.00 81.44 390 PHE A O 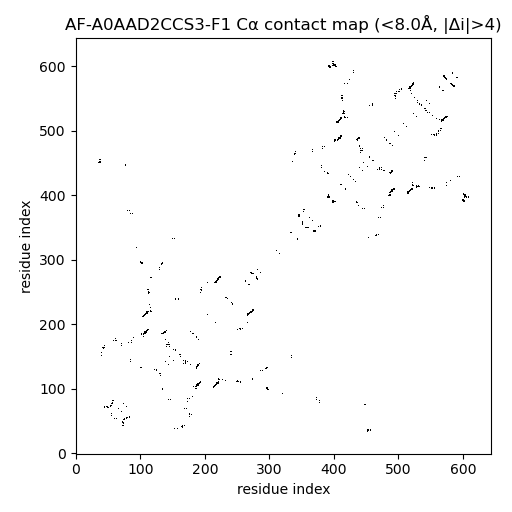1
ATOM 3217 N N . ILE A 1 391 ? -1.720 -7.676 23.749 1.00 80.25 391 ILE A N 1
ATOM 3218 C CA . ILE A 1 391 ? -2.450 -7.926 24.992 1.00 80.25 391 ILE A CA 1
ATOM 3219 C C . ILE A 1 391 ? -1.459 -7.979 26.145 1.00 80.25 391 ILE A C 1
ATOM 3221 O O . ILE A 1 391 ? -0.469 -8.707 26.069 1.00 80.25 391 ILE A O 1
ATOM 3225 N N . PHE A 1 392 ? -1.743 -7.216 27.198 1.00 78.31 392 PHE A N 1
ATOM 3226 C CA . PHE A 1 392 ? -1.073 -7.318 28.488 1.00 78.31 392 PHE A CA 1
ATOM 3227 C C . PHE A 1 392 ? -2.026 -8.028 29.441 1.00 78.31 392 PHE A C 1
ATOM 3229 O O . PHE A 1 392 ? -3.117 -7.518 29.694 1.00 78.31 392 PHE A O 1
ATOM 3236 N N . ASP A 1 393 ? -1.647 -9.204 29.932 1.00 77.94 393 ASP A N 1
ATOM 3237 C CA . ASP A 1 393 ? -2.444 -9.864 30.964 1.00 77.94 393 ASP A CA 1
ATOM 3238 C C . ASP A 1 393 ? -2.204 -9.243 32.351 1.00 77.94 393 ASP A C 1
ATOM 3240 O O . ASP A 1 393 ? -1.347 -8.371 32.535 1.00 77.94 393 ASP A O 1
ATOM 3244 N N . ALA A 1 394 ? -2.975 -9.697 33.342 1.00 73.31 394 ALA A N 1
ATOM 3245 C CA . ALA A 1 394 ? -2.879 -9.227 34.724 1.00 73.31 394 ALA A CA 1
ATOM 3246 C C . ALA A 1 394 ? -1.494 -9.466 35.363 1.00 73.31 394 ALA A C 1
ATOM 3248 O O . ALA A 1 394 ? -1.111 -8.733 36.273 1.00 73.31 394 ALA A O 1
ATOM 3249 N N . ASP A 1 395 ? -0.725 -10.437 34.856 1.00 76.25 395 ASP A N 1
ATOM 3250 C CA . ASP A 1 395 ? 0.640 -10.737 35.303 1.00 76.25 395 ASP A CA 1
ATOM 3251 C C . ASP A 1 395 ? 1.701 -9.883 34.574 1.00 76.25 395 ASP A C 1
ATOM 3253 O O . ASP A 1 395 ? 2.904 -10.030 34.812 1.00 76.25 395 ASP A O 1
ATOM 3257 N N . GLY A 1 396 ? 1.286 -9.014 33.646 1.00 71.19 396 GLY A N 1
ATOM 3258 C CA . GLY A 1 396 ? 2.172 -8.204 32.812 1.00 71.19 396 GLY A CA 1
ATOM 3259 C C . GLY A 1 396 ? 2.850 -8.976 31.674 1.00 71.19 396 GLY A C 1
ATOM 3260 O O . GLY A 1 396 ? 3.808 -8.4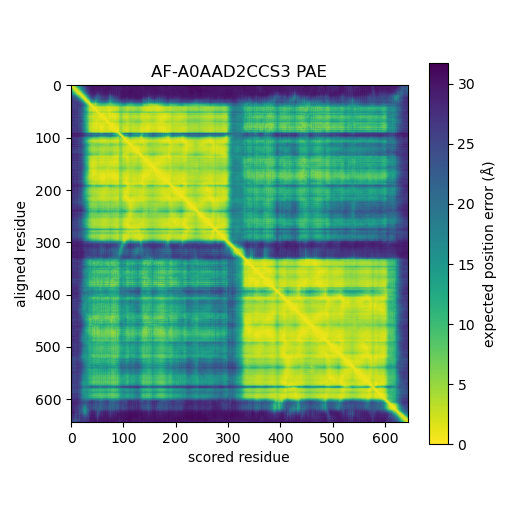68 31.076 1.00 71.19 396 GLY A O 1
ATOM 3261 N N . LYS A 1 397 ? 2.394 -10.192 31.349 1.00 72.94 397 LYS A N 1
ATOM 3262 C CA . LYS A 1 397 ? 2.863 -10.942 30.176 1.00 72.94 397 LYS A CA 1
ATOM 3263 C C . LYS A 1 397 ? 2.245 -10.349 28.915 1.00 72.94 397 LYS A C 1
ATOM 3265 O O . LYS A 1 397 ? 1.107 -9.887 28.906 1.00 72.94 397 LYS A O 1
ATOM 3270 N N . VAL A 1 398 ? 3.018 -10.385 27.831 1.00 77.06 398 VAL A N 1
ATOM 3271 C CA . VAL A 1 398 ? 2.608 -9.844 26.531 1.00 77.06 398 VAL A CA 1
ATOM 3272 C C . VAL A 1 398 ? 2.266 -10.978 25.579 1.00 77.06 398 VAL A C 1
ATOM 3274 O O . VAL A 1 398 ? 3.115 -11.822 25.282 1.00 77.06 398 VAL A O 1
ATOM 3277 N N . GLY A 1 399 ? 1.040 -10.962 25.071 1.00 79.62 399 GLY A N 1
ATOM 3278 C CA . GLY A 1 399 ? 0.539 -11.876 24.052 1.00 79.62 399 GLY A CA 1
ATOM 3279 C C . GLY A 1 399 ? -0.065 -11.132 22.865 1.00 79.62 399 GLY A C 1
ATOM 3280 O O . GLY A 1 399 ? -0.162 -9.908 22.847 1.00 79.62 399 GLY A O 1
ATOM 3281 N N . THR A 1 400 ? -0.461 -11.888 21.846 1.00 80.31 400 THR A N 1
ATOM 3282 C CA . THR A 1 400 ? -1.201 -11.362 20.680 1.00 80.31 400 THR A CA 1
ATOM 3283 C C . THR A 1 400 ? -2.536 -12.068 20.463 1.00 80.31 400 THR A C 1
ATOM 3285 O O . THR A 1 400 ? -3.269 -11.688 19.561 1.00 80.31 400 THR A O 1
ATOM 3288 N N . VAL A 1 401 ? -2.821 -13.107 21.252 1.00 85.69 401 VAL A N 1
ATOM 3289 C CA . VAL A 1 401 ? -4.012 -13.954 21.149 1.00 85.69 401 VAL A CA 1
ATOM 3290 C C . VAL A 1 401 ? -4.528 -14.173 22.579 1.00 85.69 401 VAL A C 1
ATOM 3292 O O . VAL A 1 401 ? -3.772 -14.701 23.404 1.00 85.69 401 VAL A O 1
ATOM 3295 N N . PRO A 1 402 ? -5.742 -13.709 22.911 1.00 88.62 402 PRO A N 1
ATOM 3296 C CA . PRO A 1 402 ? -6.393 -13.991 24.181 1.00 88.62 402 PRO A CA 1
ATOM 3297 C C . PRO A 1 402 ? -6.967 -15.411 24.191 1.00 88.62 402 PRO A C 1
ATOM 3299 O O . PRO A 1 402 ? -7.137 -16.042 23.151 1.00 88.62 402 PRO A O 1
ATOM 3302 N N . THR A 1 403 ? -7.294 -15.906 25.379 1.00 86.25 403 THR A N 1
ATOM 3303 C CA . THR A 1 403 ? -8.028 -17.169 25.557 1.00 86.25 403 THR A CA 1
ATOM 3304 C C . THR A 1 403 ? -9.488 -17.071 25.100 1.00 86.25 403 THR A C 1
ATOM 3306 O O . THR A 1 403 ? -10.007 -18.021 24.524 1.00 86.25 403 THR A O 1
ATOM 3309 N N . GLU A 1 404 ? -10.118 -15.911 25.297 1.00 89.00 404 GLU A N 1
ATOM 3310 C CA . GLU A 1 404 ? -11.494 -15.609 24.883 1.00 89.00 404 GLU A CA 1
ATOM 3311 C C . GLU A 1 404 ? -11.520 -14.310 24.061 1.00 89.00 404 GLU A C 1
ATOM 3313 O O . GLU A 1 404 ? -11.585 -13.222 24.644 1.00 89.00 404 GLU A O 1
ATOM 3318 N N . PRO A 1 405 ? -11.398 -14.375 22.724 1.00 95.12 405 PRO A N 1
ATOM 3319 C CA . PRO A 1 405 ? -11.368 -13.185 21.879 1.00 95.12 405 PRO A CA 1
ATOM 3320 C C . PRO A 1 405 ? -12.708 -12.450 21.838 1.00 95.12 405 PRO A C 1
ATOM 3322 O O . PRO A 1 405 ? -13.776 -13.058 21.842 1.00 95.12 405 PRO A O 1
ATOM 3325 N N . TRP A 1 406 ? -12.637 -11.123 21.742 1.00 97.62 406 TRP A N 1
ATOM 3326 C CA . TRP A 1 406 ? -13.785 -10.239 21.565 1.00 97.62 406 TRP A CA 1
ATOM 3327 C C . TRP A 1 406 ? -13.836 -9.660 20.155 1.00 97.62 406 TRP A C 1
ATOM 3329 O O . TRP A 1 406 ? -12.830 -9.161 19.657 1.00 97.62 406 TRP A O 1
ATOM 3339 N N . ILE A 1 407 ? -15.029 -9.597 19.569 1.00 98.38 407 ILE A N 1
ATOM 3340 C CA . ILE A 1 407 ? -15.366 -8.613 18.542 1.00 98.38 407 ILE A CA 1
ATOM 3341 C C . ILE A 1 407 ? -16.305 -7.566 19.138 1.00 98.38 407 ILE A C 1
ATOM 3343 O O . ILE A 1 407 ? -17.384 -7.875 19.640 1.00 98.38 407 ILE A O 1
ATOM 3347 N N . VAL A 1 408 ? -15.875 -6.312 19.113 1.00 98.38 408 VAL A N 1
ATOM 3348 C CA . VAL A 1 408 ? -16.606 -5.178 19.675 1.00 98.38 408 VAL A CA 1
ATOM 3349 C C . VAL A 1 408 ? -17.027 -4.274 18.532 1.00 98.38 408 VAL A C 1
ATOM 3351 O O . VAL A 1 408 ? -16.196 -3.839 17.742 1.00 98.38 408 VAL A O 1
ATOM 3354 N N . PHE A 1 409 ? -18.311 -3.961 18.459 1.00 98.31 409 PHE A N 1
ATOM 3355 C CA . PHE A 1 409 ? -18.860 -3.013 17.504 1.00 98.31 409 PHE A CA 1
ATOM 3356 C C . PHE A 1 409 ? -19.111 -1.683 18.202 1.00 98.31 409 PHE A C 1
ATOM 3358 O O . PHE A 1 409 ? -19.857 -1.623 19.184 1.00 98.31 409 PHE A O 1
ATOM 3365 N N . THR A 1 410 ? -18.523 -0.600 17.703 1.00 97.31 410 THR A N 1
ATOM 3366 C CA . THR A 1 410 ? -18.967 0.731 18.125 1.00 97.31 410 THR A CA 1
ATOM 3367 C C . THR A 1 410 ? -20.244 1.084 17.366 1.00 97.31 410 THR A C 1
ATOM 3369 O O . THR A 1 410 ? -20.380 0.792 16.180 1.00 97.31 410 THR A O 1
ATOM 3372 N N . ALA A 1 411 ? -21.196 1.718 18.042 1.00 97.00 411 ALA A N 1
ATOM 3373 C CA . ALA A 1 411 ? -22.412 2.240 17.429 1.00 97.00 411 ALA A CA 1
ATOM 3374 C C . ALA A 1 411 ? -22.572 3.719 17.772 1.00 97.00 411 ALA A C 1
ATOM 3376 O O . ALA A 1 411 ? -22.106 4.179 18.813 1.00 97.00 411 ALA A O 1
ATOM 3377 N N . GLY A 1 412 ? -23.241 4.473 16.906 1.00 95.19 412 GLY A N 1
ATOM 3378 C CA . GLY A 1 412 ? -23.536 5.885 17.148 1.00 95.19 412 GLY A CA 1
ATOM 3379 C C . GLY A 1 412 ? -23.516 6.716 15.871 1.00 95.19 412 GLY A C 1
ATOM 3380 O O . GLY A 1 412 ? -22.720 6.467 14.954 1.00 95.19 412 GLY A O 1
ATOM 3381 N N . ALA A 1 413 ? -24.374 7.738 15.830 1.00 93.31 413 ALA A N 1
ATOM 3382 C CA . ALA A 1 413 ? -24.463 8.677 14.715 1.00 93.31 413 ALA A CA 1
ATOM 3383 C C . ALA A 1 413 ? -23.109 9.357 14.429 1.00 93.31 413 ALA A C 1
ATOM 3385 O O . ALA A 1 413 ? -22.275 9.549 15.318 1.00 93.31 413 ALA A O 1
ATOM 3386 N N . MET A 1 414 ? -22.855 9.739 13.177 1.00 89.94 414 MET A N 1
ATOM 3387 C CA . MET A 1 414 ? -21.669 10.543 12.849 1.00 89.94 414 MET A CA 1
ATOM 3388 C C . MET A 1 414 ? -21.713 11.845 13.657 1.00 89.94 414 MET A C 1
ATOM 3390 O O . MET A 1 414 ? -22.763 12.457 13.750 1.00 89.94 414 MET A O 1
ATOM 3394 N N . GLY A 1 415 ? -20.602 12.243 14.284 1.00 89.69 415 GLY A N 1
ATOM 3395 C CA . GLY A 1 415 ? -20.559 13.425 15.161 1.00 89.69 415 GLY A CA 1
ATOM 3396 C C . GLY A 1 415 ? -20.887 13.171 16.642 1.00 89.69 415 GLY A C 1
ATOM 3397 O O . GLY A 1 415 ? -20.593 14.034 17.465 1.00 89.69 415 GLY A O 1
ATOM 3398 N N . CYS A 1 416 ? -21.369 11.982 17.041 1.00 93.81 416 CYS A N 1
ATOM 3399 C CA . CYS A 1 416 ? -21.587 11.662 18.469 1.00 93.81 416 CYS A CA 1
ATOM 3400 C C . CYS A 1 416 ? -20.288 11.538 19.285 1.00 93.81 416 CYS A C 1
ATOM 3402 O O . CYS A 1 416 ? -20.304 11.608 20.510 1.00 93.81 416 CYS A O 1
ATOM 3404 N N . GLY A 1 417 ? -19.145 11.419 18.606 1.00 91.88 417 GLY A N 1
ATOM 3405 C CA . GLY A 1 417 ? -17.829 11.395 19.235 1.00 91.88 417 GLY A CA 1
ATOM 3406 C C . GLY A 1 417 ? -17.323 10.003 19.601 1.00 91.88 417 GLY A C 1
ATOM 3407 O O . GLY A 1 417 ? -16.549 9.912 20.538 1.00 91.88 417 GLY A O 1
ATOM 3408 N N . LYS A 1 418 ? -17.678 8.944 18.853 1.00 93.06 418 LYS A N 1
ATOM 3409 C CA . LYS A 1 418 ? -17.165 7.571 19.065 1.00 93.06 418 LYS A CA 1
ATOM 3410 C C . LYS A 1 418 ? -15.662 7.513 19.345 1.00 93.06 418 LYS A C 1
ATOM 3412 O O . LYS A 1 418 ? -15.256 7.026 20.392 1.00 93.06 418 LYS A O 1
ATOM 3417 N N . SER A 1 419 ? -14.841 8.083 18.460 1.00 89.94 419 SER A N 1
ATOM 3418 C CA . SER A 1 419 ? -13.382 8.096 18.629 1.00 89.94 419 SER A CA 1
ATOM 3419 C C . SER A 1 419 ? -12.944 8.857 19.885 1.00 89.94 419 SER A C 1
ATOM 3421 O O . SER A 1 419 ? -12.023 8.425 20.566 1.00 89.94 419 SER A O 1
ATOM 3423 N N . HIS A 1 420 ? -13.624 9.962 20.222 1.00 91.38 420 HIS A N 1
ATOM 3424 C CA . HIS A 1 420 ? -13.362 10.705 21.457 1.00 91.38 420 HIS A CA 1
ATOM 3425 C C . HIS A 1 420 ? -13.728 9.873 22.689 1.00 91.38 420 HIS A C 1
ATOM 3427 O O . HIS A 1 420 ? -12.914 9.749 23.591 1.00 91.38 420 HIS A O 1
ATOM 3433 N N . THR A 1 421 ? -14.903 9.245 22.701 1.00 94.62 421 THR A N 1
ATOM 3434 C CA . THR A 1 421 ? -15.343 8.360 23.781 1.00 94.62 421 THR A CA 1
ATOM 3435 C C . THR A 1 421 ? -14.375 7.201 23.973 1.00 94.62 421 THR A C 1
ATOM 3437 O O . THR A 1 421 ? -13.932 6.977 25.094 1.00 94.62 421 THR A O 1
ATOM 3440 N N . MET A 1 422 ? -13.976 6.508 22.901 1.00 94.50 422 MET A N 1
ATOM 3441 C CA . MET A 1 422 ? -12.996 5.421 22.991 1.00 94.50 422 MET A CA 1
ATOM 3442 C C . MET A 1 422 ? -11.653 5.914 23.535 1.00 94.50 422 MET A C 1
ATOM 3444 O O . MET A 1 422 ? -11.078 5.257 24.399 1.00 94.50 422 MET A O 1
ATOM 3448 N N . GLN A 1 423 ? -11.186 7.091 23.107 1.00 90.12 423 GLN A N 1
ATOM 3449 C CA . GLN A 1 423 ? -9.968 7.691 23.652 1.00 90.12 423 GLN A CA 1
ATOM 3450 C C . GLN A 1 423 ? -10.111 8.014 25.144 1.00 90.12 423 GLN A C 1
ATOM 3452 O O . GLN A 1 423 ? -9.234 7.663 25.924 1.00 90.12 423 GLN A O 1
ATOM 3457 N N . THR A 1 424 ? -11.230 8.603 25.566 1.00 93.75 424 THR A N 1
ATOM 3458 C CA . THR A 1 424 ? -11.507 8.883 26.981 1.00 93.75 424 THR A CA 1
ATOM 3459 C C . THR A 1 424 ? -11.535 7.596 27.808 1.00 93.75 424 THR A C 1
ATOM 3461 O O . THR A 1 424 ? -10.992 7.564 28.910 1.00 93.75 424 THR A O 1
ATOM 3464 N N . LEU A 1 425 ? -12.102 6.502 27.283 1.00 94.69 425 LEU A N 1
ATOM 3465 C CA . LEU A 1 425 ? -12.065 5.201 27.958 1.00 94.69 425 LEU A CA 1
ATOM 3466 C C . LEU A 1 425 ? -10.634 4.663 28.096 1.00 94.69 425 LEU A C 1
ATOM 3468 O O . LEU A 1 425 ? -10.310 4.091 29.133 1.00 94.69 425 LEU A O 1
ATOM 3472 N N . VAL A 1 426 ? -9.774 4.863 27.098 1.00 91.38 426 VAL A N 1
ATOM 3473 C CA . VAL A 1 426 ? -8.353 4.483 27.165 1.00 91.38 426 VAL A CA 1
ATOM 3474 C C . VAL A 1 426 ? -7.601 5.339 28.181 1.00 91.38 426 VAL A C 1
ATOM 3476 O O . VAL A 1 426 ? -6.928 4.796 29.054 1.00 91.38 426 VAL A O 1
ATOM 3479 N N . ASP A 1 427 ? -7.756 6.663 28.119 1.00 90.25 427 ASP A N 1
ATOM 3480 C CA . ASP A 1 427 ? -7.064 7.625 28.988 1.00 90.25 427 ASP A CA 1
ATOM 3481 C C . ASP A 1 427 ? -7.420 7.432 30.471 1.00 90.25 427 ASP A C 1
ATOM 3483 O O . ASP A 1 427 ? -6.633 7.754 31.363 1.00 90.25 427 ASP A O 1
ATOM 3487 N N . LYS A 1 428 ? -8.618 6.902 30.737 1.00 93.81 428 LYS A N 1
ATOM 3488 C CA . LYS A 1 428 ? -9.116 6.552 32.073 1.00 93.81 428 LYS A CA 1
ATOM 3489 C C . LYS A 1 428 ? -8.874 5.086 32.453 1.00 93.81 428 LYS A C 1
ATOM 3491 O O . LYS A 1 428 ? -9.391 4.658 33.480 1.00 93.81 428 LYS A O 1
ATOM 3496 N N . GLU A 1 429 ? -8.137 4.324 31.641 1.00 92.62 429 GLU A N 1
ATOM 3497 C CA . GLU A 1 429 ? -7.843 2.893 31.842 1.00 92.62 429 GLU A CA 1
ATOM 3498 C C . GLU A 1 429 ? -9.101 2.001 31.958 1.00 92.62 429 GLU A C 1
ATOM 3500 O O . GLU A 1 429 ? -9.094 0.955 32.610 1.00 92.62 429 GLU A O 1
ATOM 3505 N N . ARG A 1 430 ? -10.204 2.409 31.320 1.00 94.56 430 ARG A N 1
ATOM 3506 C CA . ARG A 1 430 ? -11.502 1.710 31.319 1.00 94.56 430 ARG A CA 1
ATOM 3507 C C . ARG A 1 430 ? -11.634 0.708 30.170 1.00 94.56 430 ARG A C 1
ATOM 3509 O O . ARG A 1 430 ? -12.365 -0.267 30.313 1.00 94.56 430 ARG A O 1
ATOM 3516 N N . PHE A 1 431 ? -10.949 0.936 29.046 1.00 95.12 431 PHE A N 1
ATOM 3517 C CA . PHE A 1 431 ? -10.971 0.048 27.876 1.00 95.12 431 PHE A CA 1
ATOM 3518 C C . PHE A 1 431 ? -9.556 -0.185 27.312 1.00 95.12 431 PHE A C 1
ATOM 3520 O O . PHE A 1 431 ? -8.852 0.788 27.030 1.00 95.12 431 PHE A O 1
ATOM 3527 N N . PRO A 1 432 ? -9.120 -1.441 27.098 1.00 91.94 432 PRO A N 1
ATOM 3528 C CA . PRO A 1 432 ? -7.763 -1.748 26.651 1.00 91.94 432 PRO A CA 1
ATOM 3529 C C . PRO A 1 432 ? -7.643 -1.706 25.117 1.00 91.94 432 PRO A C 1
ATOM 3531 O O . PRO A 1 432 ? -7.366 -2.718 24.482 1.00 91.94 432 PRO A O 1
ATOM 3534 N N . LEU A 1 433 ? -7.828 -0.535 24.496 1.00 89.69 433 LEU A N 1
ATOM 3535 C CA . LEU A 1 433 ? -7.868 -0.400 23.027 1.00 89.69 433 LEU A CA 1
ATOM 3536 C C . LEU A 1 433 ? -6.638 -0.982 22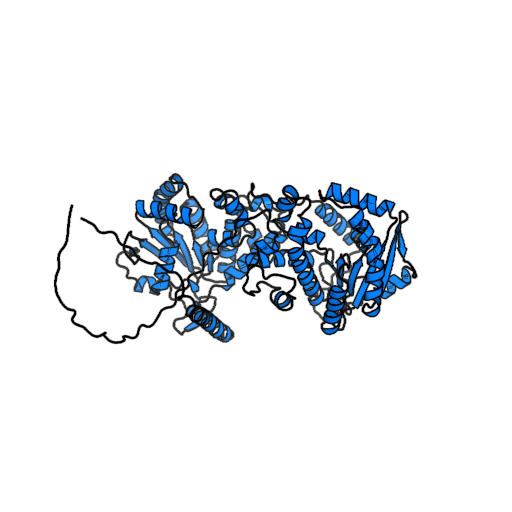.309 1.00 89.69 433 LEU A C 1
ATOM 3538 O O . LEU A 1 433 ? -6.782 -1.576 21.248 1.00 89.69 433 LEU A O 1
ATOM 3542 N N . GLY A 1 434 ? -5.441 -0.874 22.900 1.00 86.19 434 GLY A N 1
ATOM 3543 C CA . GLY A 1 434 ? -4.209 -1.438 22.325 1.00 86.19 434 GLY A CA 1
ATOM 3544 C C . GLY A 1 434 ? -4.217 -2.967 22.174 1.00 86.19 434 GLY A C 1
ATOM 3545 O O . GLY A 1 434 ? -3.371 -3.517 21.473 1.00 86.19 434 GLY A O 1
ATOM 3546 N N . SER A 1 435 ? -5.174 -3.651 22.805 1.00 90.06 435 SER A N 1
ATOM 3547 C CA . SER A 1 435 ? -5.399 -5.096 22.708 1.00 90.06 435 SER A CA 1
ATOM 3548 C C . SER A 1 435 ? -6.349 -5.506 21.587 1.00 90.06 435 SER A C 1
ATOM 3550 O O . SER A 1 435 ? -6.595 -6.702 21.434 1.00 90.06 435 SER A O 1
ATOM 3552 N N . PHE A 1 436 ? -6.852 -4.550 20.801 1.00 94.50 436 PHE A N 1
ATOM 3553 C CA . PHE A 1 436 ? -7.780 -4.768 19.695 1.00 94.50 436 PHE A CA 1
ATOM 3554 C C . PHE A 1 436 ? -7.147 -4.388 18.359 1.00 94.50 436 PHE A C 1
ATOM 3556 O O . PHE A 1 436 ? -6.493 -3.354 18.236 1.00 94.50 436 PHE A O 1
ATOM 3563 N N . VAL A 1 437 ? -7.396 -5.203 17.334 1.00 95.88 437 VAL A N 1
ATOM 3564 C CA . VAL A 1 437 ? -7.222 -4.779 15.943 1.00 95.88 437 VAL A CA 1
ATOM 3565 C C . VAL A 1 437 ? -8.352 -3.800 15.633 1.00 95.88 437 VAL A C 1
ATOM 3567 O O . VAL A 1 437 ? -9.522 -4.184 15.630 1.00 95.88 437 VAL A O 1
ATOM 3570 N N . SER A 1 438 ? -8.005 -2.533 15.419 1.00 95.06 438 SER A N 1
ATOM 3571 C CA . SER A 1 438 ? -8.968 -1.490 15.059 1.00 95.06 438 SER A CA 1
ATOM 3572 C C . SER A 1 438 ? -9.338 -1.613 13.583 1.00 95.06 438 SER A C 1
ATOM 3574 O O . SER A 1 438 ? -8.472 -1.546 12.714 1.00 95.06 438 SER A O 1
ATOM 3576 N N . VAL A 1 439 ? -10.624 -1.789 13.296 1.00 96.56 439 VAL A N 1
ATOM 3577 C CA . VAL A 1 439 ? -11.187 -1.863 11.948 1.00 96.56 439 VAL A CA 1
ATOM 3578 C C . VAL A 1 439 ? -12.052 -0.628 11.726 1.00 96.56 439 VAL A C 1
ATOM 3580 O O . VAL A 1 439 ? -13.248 -0.626 12.011 1.00 96.56 439 VAL A O 1
ATOM 3583 N N . ASP A 1 440 ? -11.430 0.433 11.217 1.00 93.19 440 ASP A N 1
ATOM 3584 C CA . ASP A 1 440 ? -12.090 1.690 10.861 1.00 93.19 440 ASP A CA 1
ATOM 3585 C C . ASP A 1 440 ? -11.930 1.949 9.349 1.00 93.19 440 ASP A C 1
ATOM 3587 O O . ASP A 1 440 ? -10.813 2.218 8.887 1.00 93.19 440 ASP A O 1
ATOM 3591 N N . PRO A 1 441 ? -13.018 1.910 8.553 1.00 92.00 441 PRO A N 1
ATOM 3592 C CA . PRO A 1 441 ? -12.962 2.256 7.137 1.00 92.00 441 PRO A CA 1
ATOM 3593 C C . PRO A 1 441 ? -12.397 3.659 6.868 1.00 92.00 441 PRO A C 1
ATOM 3595 O O . PRO A 1 441 ? -11.773 3.863 5.829 1.00 92.00 441 PRO A O 1
ATOM 3598 N N . ASP A 1 442 ? -12.569 4.632 7.771 1.00 88.12 442 ASP A N 1
ATOM 3599 C CA . ASP A 1 442 ? -11.968 5.963 7.622 1.00 88.12 442 ASP A CA 1
ATOM 3600 C C . ASP A 1 442 ? -10.440 5.920 7.787 1.00 88.12 442 ASP A C 1
ATOM 3602 O O . ASP A 1 442 ? -9.735 6.698 7.140 1.00 88.12 442 ASP A O 1
ATOM 3606 N N . GLU A 1 443 ? -9.913 5.035 8.640 1.00 89.81 443 GLU A N 1
ATOM 3607 C CA . GLU A 1 443 ? -8.472 4.794 8.781 1.00 89.81 443 GLU A CA 1
ATOM 3608 C C . GLU A 1 443 ? -7.910 4.102 7.546 1.00 89.81 443 GLU A C 1
ATOM 3610 O O . GLU A 1 443 ? -6.938 4.591 6.974 1.00 89.81 443 GLU A O 1
ATOM 3615 N N . VAL A 1 444 ? -8.582 3.054 7.069 1.00 93.25 444 VAL A N 1
ATOM 3616 C CA . VAL A 1 444 ? -8.207 2.340 5.844 1.00 93.25 444 VAL A CA 1
ATOM 3617 C C . VAL A 1 444 ? -8.120 3.287 4.644 1.00 93.25 444 VAL A C 1
ATOM 3619 O O . VAL A 1 444 ? -7.148 3.241 3.895 1.00 93.25 444 VAL A O 1
ATOM 3622 N N . ARG A 1 445 ? -9.090 4.196 4.468 1.00 91.69 445 ARG A N 1
ATOM 3623 C CA . ARG A 1 445 ? -9.078 5.167 3.354 1.00 91.69 445 ARG A CA 1
ATOM 3624 C C . ARG A 1 445 ? -7.831 6.032 3.352 1.00 91.69 445 ARG A C 1
ATOM 3626 O O . ARG A 1 445 ? -7.263 6.265 2.292 1.00 91.69 445 ARG A O 1
ATOM 3633 N N . ARG A 1 446 ? -7.380 6.482 4.527 1.00 87.38 446 ARG A N 1
ATOM 3634 C CA . ARG A 1 446 ? -6.166 7.306 4.657 1.00 87.38 446 ARG A CA 1
ATOM 3635 C C . ARG A 1 446 ? -4.901 6.572 4.212 1.00 87.38 446 ARG A C 1
ATOM 3637 O O . ARG A 1 446 ? -3.925 7.236 3.879 1.00 87.38 446 ARG A O 1
ATOM 3644 N N . LEU A 1 447 ? -4.942 5.240 4.175 1.00 88.50 447 LEU A N 1
ATOM 3645 C CA . LEU A 1 447 ? -3.851 4.385 3.719 1.00 88.50 447 LEU A CA 1
ATOM 3646 C C . LEU A 1 447 ? -3.877 4.122 2.204 1.00 88.50 447 LEU A C 1
ATOM 3648 O O . LEU A 1 447 ? -2.903 3.592 1.668 1.00 88.50 447 LEU A O 1
ATOM 3652 N N . LEU A 1 448 ? -4.950 4.506 1.500 1.00 88.44 448 LEU A N 1
ATOM 3653 C CA . LEU A 1 448 ? -5.007 4.399 0.044 1.00 88.44 448 LEU A CA 1
ATOM 3654 C C . LEU A 1 448 ? -4.147 5.510 -0.592 1.00 88.44 448 LEU A C 1
ATOM 3656 O O . LEU A 1 448 ? -4.368 6.691 -0.293 1.00 88.44 448 LEU A O 1
ATOM 3660 N N . PRO A 1 449 ? -3.198 5.177 -1.491 1.00 85.38 449 PRO A N 1
ATOM 3661 C CA . PRO A 1 449 ? -2.259 6.138 -2.067 1.00 85.38 449 PRO A CA 1
ATOM 3662 C C . PRO A 1 449 ? -2.940 7.353 -2.694 1.00 85.38 449 PRO A C 1
ATOM 3664 O O . PRO A 1 449 ? -2.460 8.472 -2.536 1.00 85.38 449 PRO A O 1
ATOM 3667 N N . GLU A 1 450 ? -4.074 7.148 -3.358 1.00 84.44 450 GLU A N 1
ATOM 3668 C CA . GLU A 1 450 ? -4.824 8.171 -4.082 1.00 84.44 450 GLU A CA 1
ATOM 3669 C C . GLU A 1 450 ? -5.870 8.928 -3.242 1.00 84.44 450 GLU A C 1
ATOM 3671 O O . GLU A 1 450 ? -6.463 9.880 -3.743 1.00 84.44 450 GLU A O 1
ATOM 3676 N N . TYR A 1 451 ? -6.114 8.568 -1.973 1.00 87.56 451 TYR A N 1
ATOM 3677 C CA . TYR A 1 451 ? -7.222 9.145 -1.186 1.00 87.56 451 TYR A CA 1
ATOM 3678 C C . TYR A 1 451 ? -7.162 10.669 -1.070 1.00 87.56 451 TYR A C 1
ATOM 3680 O O . TYR A 1 451 ? -8.167 11.369 -1.193 1.00 87.56 451 TYR A O 1
ATOM 3688 N N . HIS A 1 452 ? -5.953 11.191 -0.894 1.00 80.88 452 HIS A N 1
ATOM 3689 C CA . HIS A 1 452 ? -5.712 12.623 -0.864 1.00 80.88 452 HIS A CA 1
ATOM 3690 C C . HIS A 1 452 ? -6.162 13.306 -2.170 1.00 80.88 452 HIS A C 1
ATOM 3692 O O . HIS A 1 452 ? -6.618 14.442 -2.129 1.00 80.88 452 HIS A O 1
ATOM 3698 N N . MET A 1 453 ? -6.061 12.643 -3.329 1.00 81.62 453 MET A N 1
ATOM 3699 C CA . MET A 1 453 ? -6.465 13.217 -4.615 1.00 81.62 453 MET A CA 1
ATOM 3700 C C . MET A 1 453 ? -7.978 13.431 -4.640 1.00 81.62 453 MET A C 1
ATOM 3702 O O . MET A 1 453 ? -8.422 14.507 -5.022 1.00 81.62 453 MET A O 1
ATOM 3706 N N . TYR A 1 454 ? -8.757 12.470 -4.129 1.00 85.38 454 TYR A N 1
ATOM 3707 C CA . TYR A 1 454 ? -10.208 12.625 -4.004 1.00 85.38 454 TYR A CA 1
ATOM 3708 C C . TYR A 1 454 ? -10.598 13.774 -3.074 1.00 85.38 454 TYR A C 1
ATOM 3710 O O . TYR A 1 454 ? -11.509 14.525 -3.402 1.00 85.38 454 TYR A O 1
ATOM 3718 N N . ILE A 1 455 ? -9.904 13.946 -1.939 1.00 83.31 455 ILE A N 1
ATOM 3719 C CA . ILE A 1 455 ? -10.167 15.076 -1.029 1.00 83.31 455 ILE A CA 1
ATOM 3720 C C . ILE A 1 455 ? -9.953 16.413 -1.744 1.00 83.31 455 ILE A C 1
ATOM 3722 O O . ILE A 1 455 ? -10.730 17.345 -1.549 1.00 83.31 455 ILE A O 1
ATOM 3726 N N . ASN A 1 456 ? -8.898 16.513 -2.554 1.00 78.31 456 ASN A N 1
ATOM 3727 C CA . ASN A 1 456 ? -8.566 17.751 -3.252 1.00 78.31 456 ASN A CA 1
ATOM 3728 C C . ASN A 1 456 ? -9.527 18.064 -4.398 1.00 78.31 456 ASN A C 1
ATOM 3730 O O . ASN A 1 456 ? -9.828 19.234 -4.608 1.00 78.31 456 ASN A O 1
ATOM 3734 N N . GLU A 1 457 ? -9.996 17.036 -5.106 1.00 84.06 457 GLU A N 1
ATOM 3735 C CA . GLU A 1 457 ? -10.971 17.188 -6.186 1.00 84.06 457 GLU A CA 1
ATOM 3736 C C . GLU A 1 457 ? -12.361 17.526 -5.635 1.00 84.06 457 GLU A C 1
ATOM 3738 O O . GLU A 1 457 ? -12.967 18.526 -6.010 1.00 84.06 457 GLU A O 1
ATOM 3743 N N . ASN A 1 458 ? -12.873 16.699 -4.720 1.00 82.56 458 ASN A N 1
ATOM 3744 C CA . ASN A 1 458 ? -14.164 16.910 -4.081 1.00 82.56 458 ASN A CA 1
ATOM 3745 C C . ASN A 1 458 ? -14.217 16.196 -2.722 1.00 82.56 458 ASN A C 1
ATOM 3747 O O . ASN A 1 458 ? -14.497 14.997 -2.624 1.00 82.56 458 ASN A O 1
ATOM 3751 N N . ALA A 1 459 ? -13.994 16.959 -1.652 1.00 82.06 459 ALA A N 1
ATOM 3752 C CA . ALA A 1 459 ? -13.968 16.437 -0.291 1.00 82.06 459 ALA A CA 1
ATOM 3753 C C . ALA A 1 459 ? -15.315 15.857 0.191 1.00 82.06 459 ALA A C 1
ATOM 3755 O O . ALA A 1 459 ? -15.315 14.990 1.070 1.00 82.06 459 ALA A O 1
ATOM 3756 N N . GLU A 1 460 ? -16.446 16.274 -0.392 1.00 81.38 460 GLU A N 1
ATOM 3757 C CA . GLU A 1 460 ? -17.771 15.710 -0.093 1.00 81.38 460 GLU A CA 1
ATOM 3758 C C . GLU A 1 460 ? -17.906 14.293 -0.666 1.00 81.38 460 GLU A C 1
ATOM 3760 O O . GLU A 1 460 ? -18.356 13.374 0.022 1.00 81.38 460 GLU A O 1
ATOM 3765 N N . LEU A 1 461 ? -17.445 14.087 -1.905 1.00 86.75 461 LEU A N 1
ATOM 3766 C CA . LEU A 1 461 ? -17.521 12.796 -2.596 1.00 86.75 461 LEU A CA 1
ATOM 3767 C C . LEU A 1 461 ? -16.375 11.843 -2.254 1.00 86.75 461 LEU A C 1
ATOM 3769 O O . LEU A 1 461 ? -16.528 10.636 -2.433 1.00 86.75 461 LEU A O 1
ATOM 3773 N N . ALA A 1 462 ? -15.253 12.330 -1.720 1.00 87.56 462 ALA A N 1
ATOM 3774 C CA . ALA A 1 462 ? -14.084 11.502 -1.413 1.00 87.56 462 ALA A CA 1
ATOM 3775 C C . ALA A 1 462 ? -14.413 10.285 -0.534 1.00 87.56 462 ALA A C 1
ATOM 3777 O O . ALA A 1 462 ? -13.864 9.192 -0.712 1.00 87.56 462 ALA A O 1
ATOM 3778 N N . GLY A 1 463 ? -15.345 10.465 0.407 1.00 87.94 463 GLY A N 1
ATOM 3779 C CA . GLY A 1 463 ? -15.828 9.386 1.254 1.00 87.94 463 GLY A CA 1
ATOM 3780 C C . GLY A 1 463 ? -16.649 8.335 0.502 1.00 87.94 463 GLY A C 1
ATOM 3781 O O . GLY A 1 463 ? -16.560 7.160 0.849 1.00 87.94 463 GLY A O 1
ATOM 3782 N N . GLU A 1 464 ? -17.425 8.726 -0.504 1.00 90.12 464 GLU A N 1
ATOM 3783 C CA . GLU A 1 464 ? -18.218 7.798 -1.316 1.00 90.12 464 GLU A CA 1
ATOM 3784 C C . GLU A 1 464 ? -17.343 7.087 -2.356 1.00 90.12 464 GLU A C 1
ATOM 3786 O O . GLU A 1 464 ? -17.386 5.863 -2.461 1.00 90.12 464 GLU A O 1
ATOM 3791 N N . LEU A 1 465 ? -16.449 7.822 -3.029 1.00 94.00 465 LEU A N 1
ATOM 3792 C CA . LEU A 1 465 ? -15.536 7.293 -4.051 1.00 94.00 465 LEU A CA 1
ATOM 3793 C C . LEU A 1 465 ? -14.567 6.233 -3.509 1.00 94.00 465 LEU A C 1
ATOM 3795 O O . LEU A 1 465 ? -14.077 5.396 -4.258 1.00 94.00 465 LEU A O 1
ATOM 3799 N N . THR A 1 466 ? -14.304 6.219 -2.203 1.00 94.44 466 THR A N 1
ATOM 3800 C CA . THR A 1 466 ? -13.467 5.195 -1.552 1.00 94.44 466 THR A CA 1
ATOM 3801 C C . THR A 1 466 ? -14.260 4.201 -0.706 1.00 94.44 466 THR A C 1
ATOM 3803 O O . THR A 1 466 ? -13.672 3.314 -0.085 1.00 94.44 466 THR A O 1
ATOM 3806 N N . ARG A 1 467 ? -15.597 4.318 -0.665 1.00 94.25 467 ARG A N 1
ATOM 3807 C CA . ARG A 1 467 ? -16.442 3.580 0.282 1.00 94.25 467 ARG A CA 1
ATOM 3808 C C . ARG A 1 467 ? -16.317 2.075 0.140 1.00 94.25 467 ARG A C 1
ATOM 3810 O O . ARG A 1 467 ? -16.100 1.401 1.146 1.00 94.25 467 ARG A O 1
ATOM 3817 N N . LYS A 1 468 ? -16.477 1.570 -1.081 1.00 95.81 468 LYS A N 1
ATOM 3818 C CA . LYS A 1 468 ? -16.514 0.131 -1.336 1.00 95.81 468 LYS A CA 1
ATOM 3819 C C . LYS A 1 468 ? -15.177 -0.537 -1.063 1.00 95.81 468 LYS A C 1
ATOM 3821 O O . LYS A 1 468 ? -15.142 -1.479 -0.288 1.00 95.81 468 LYS A O 1
ATOM 3826 N N . GLU A 1 469 ? -14.077 0.008 -1.579 1.00 97.56 469 GLU A N 1
ATOM 3827 C CA . GLU A 1 469 ? -12.761 -0.590 -1.340 1.00 97.56 469 GLU A CA 1
ATOM 3828 C C . GLU A 1 469 ? -12.332 -0.526 0.128 1.00 97.56 469 GLU A C 1
ATOM 3830 O O . GLU A 1 469 ? -11.813 -1.502 0.666 1.00 97.56 469 GLU A O 1
ATOM 3835 N N . ALA A 1 470 ? -12.586 0.586 0.817 1.00 96.94 470 ALA A N 1
ATOM 3836 C CA . ALA A 1 470 ? -12.289 0.657 2.242 1.00 96.94 470 ALA A CA 1
ATOM 3837 C C . ALA A 1 470 ? -13.127 -0.340 3.056 1.00 96.94 470 ALA A C 1
ATOM 3839 O O . ALA A 1 470 ? -12.614 -0.945 3.994 1.00 96.94 470 ALA A O 1
ATOM 3840 N N . GLY A 1 471 ? -14.398 -0.530 2.681 1.00 96.12 471 GLY A N 1
ATOM 3841 C CA . GLY A 1 471 ? -15.262 -1.563 3.253 1.00 96.12 471 GLY A CA 1
ATOM 3842 C C . GLY A 1 471 ? -14.753 -2.977 2.964 1.00 96.12 471 GLY A C 1
ATOM 3843 O O . GLY A 1 471 ? -14.695 -3.792 3.876 1.00 96.12 471 GLY A O 1
ATOM 3844 N N . TYR A 1 472 ? -14.312 -3.240 1.733 1.00 97.81 472 TYR A N 1
ATOM 3845 C CA . TYR A 1 472 ? -13.718 -4.510 1.309 1.00 97.81 472 TYR A CA 1
ATOM 3846 C C . TYR A 1 472 ? -12.482 -4.869 2.143 1.00 97.81 472 TYR A C 1
ATOM 3848 O O . TYR A 1 472 ? -12.399 -5.952 2.718 1.00 97.81 472 TYR A O 1
ATOM 3856 N N . ILE A 1 473 ? -11.543 -3.930 2.288 1.00 98.25 473 ILE A N 1
ATOM 3857 C CA . ILE A 1 473 ? -10.349 -4.108 3.124 1.00 98.25 473 ILE A CA 1
ATOM 3858 C C . ILE A 1 473 ? -10.734 -4.308 4.597 1.00 98.25 473 ILE A C 1
ATOM 3860 O O . ILE A 1 473 ? -10.153 -5.164 5.260 1.00 98.25 473 ILE A O 1
ATOM 3864 N N . ALA A 1 474 ? -11.707 -3.549 5.112 1.00 97.56 474 ALA A N 1
ATOM 3865 C CA . ALA A 1 474 ? -12.178 -3.672 6.492 1.00 97.56 474 ALA A CA 1
ATOM 3866 C C . ALA A 1 474 ? -12.806 -5.050 6.780 1.00 97.56 474 ALA A C 1
ATOM 3868 O O . ALA A 1 474 ? -12.573 -5.624 7.847 1.00 97.56 474 ALA A O 1
ATOM 3869 N N . GLU A 1 475 ? -13.556 -5.610 5.831 1.00 96.81 475 GLU A N 1
ATOM 3870 C CA . GLU A 1 475 ? -14.138 -6.950 5.942 1.00 96.81 475 GLU A CA 1
ATOM 3871 C C . GLU A 1 475 ? -13.047 -8.030 5.954 1.00 96.81 475 GLU A C 1
ATOM 3873 O O . GLU A 1 475 ? -13.031 -8.883 6.846 1.00 96.81 475 GLU A O 1
ATOM 3878 N N . ILE A 1 476 ? -12.058 -7.937 5.053 1.00 98.25 476 ILE A N 1
ATOM 3879 C CA . ILE A 1 476 ? -10.911 -8.859 5.049 1.00 98.25 476 ILE A CA 1
ATOM 3880 C C . ILE A 1 476 ? -10.104 -8.729 6.342 1.00 98.25 476 ILE A C 1
ATOM 3882 O O . ILE A 1 476 ? -9.746 -9.745 6.931 1.00 98.25 476 ILE A O 1
ATOM 3886 N N . LEU A 1 477 ? -9.831 -7.505 6.808 1.00 98.38 477 LEU A N 1
ATOM 3887 C CA . LEU A 1 477 ? -9.110 -7.253 8.057 1.00 98.38 477 LEU A CA 1
ATOM 3888 C C . LEU A 1 477 ? -9.841 -7.865 9.256 1.00 98.38 477 LEU A C 1
ATOM 3890 O O . LEU A 1 477 ? -9.202 -8.510 10.087 1.00 98.38 477 LEU A O 1
ATOM 3894 N N . THR A 1 478 ? -11.167 -7.714 9.317 1.00 97.94 478 THR A N 1
ATOM 3895 C CA . THR A 1 478 ? -12.006 -8.317 10.362 1.00 97.94 478 THR A CA 1
ATOM 3896 C C . THR A 1 478 ? -11.855 -9.834 10.360 1.00 97.94 478 THR A C 1
ATOM 3898 O O . THR A 1 478 ? -11.473 -10.417 11.374 1.00 97.94 478 THR A O 1
ATOM 3901 N N . LEU A 1 479 ? -12.081 -10.481 9.213 1.00 97.56 479 LEU A N 1
ATOM 3902 C CA . LEU A 1 479 ? -11.999 -11.938 9.101 1.00 97.56 479 LEU A CA 1
ATOM 3903 C C . LEU A 1 479 ? -10.578 -12.457 9.351 1.00 97.56 479 LEU A C 1
ATOM 3905 O O . LEU A 1 479 ? -10.408 -13.461 10.039 1.00 97.56 479 LEU A O 1
ATOM 3909 N N . ALA A 1 480 ? -9.551 -11.766 8.856 1.00 97.44 480 ALA A N 1
ATOM 3910 C CA . ALA A 1 480 ? -8.157 -12.131 9.079 1.00 97.44 480 ALA A CA 1
ATOM 3911 C C . ALA A 1 480 ? -7.769 -12.025 10.562 1.00 97.44 480 ALA A C 1
ATOM 3913 O O . ALA A 1 480 ? -7.046 -12.883 11.071 1.00 97.44 480 ALA A O 1
ATOM 3914 N N . ALA A 1 481 ? -8.259 -11.002 11.269 1.00 96.75 481 ALA A N 1
ATOM 3915 C CA . ALA A 1 481 ? -8.018 -10.831 12.697 1.00 96.75 481 ALA A CA 1
ATOM 3916 C C . ALA A 1 481 ? -8.715 -11.923 13.523 1.00 96.75 481 ALA A C 1
ATOM 3918 O O . ALA A 1 481 ? -8.078 -12.511 14.400 1.00 96.75 481 ALA A O 1
ATOM 3919 N N . LEU A 1 482 ? -9.969 -12.253 13.194 1.00 96.75 482 LEU A N 1
ATOM 3920 C CA . LEU A 1 482 ? -10.721 -13.334 13.840 1.00 96.75 482 LEU A CA 1
ATOM 3921 C C . LEU A 1 482 ? -10.103 -14.714 13.570 1.00 96.75 482 LEU A C 1
ATOM 3923 O O . LEU A 1 482 ? -9.926 -15.492 14.502 1.00 96.75 482 LEU A O 1
ATOM 3927 N N . GLN A 1 483 ? -9.678 -15.003 12.332 1.00 95.38 483 GLN A N 1
ATOM 3928 C CA . GLN A 1 483 ? -8.947 -16.236 11.993 1.00 95.38 483 GLN A CA 1
ATOM 3929 C C . GLN A 1 483 ? -7.613 -16.351 12.743 1.00 95.38 483 GLN A C 1
ATOM 3931 O O . GLN A 1 483 ? -7.172 -17.454 13.061 1.00 95.38 483 GLN A O 1
ATOM 3936 N N . ALA A 1 484 ? -6.972 -15.220 13.049 1.00 93.06 484 ALA A N 1
ATOM 3937 C CA . ALA A 1 484 ? -5.772 -15.164 13.879 1.00 93.06 484 ALA A CA 1
ATOM 3938 C C . ALA A 1 484 ? -6.070 -15.197 15.394 1.00 93.06 484 ALA A C 1
ATOM 3940 O O . ALA A 1 484 ? -5.139 -15.067 16.193 1.00 93.06 484 ALA A O 1
ATOM 3941 N N . GLY A 1 485 ? -7.340 -15.342 15.790 1.00 93.88 485 GLY A N 1
ATOM 3942 C CA . GLY A 1 485 ? -7.796 -15.378 17.178 1.00 93.88 485 GLY A CA 1
ATOM 3943 C C . GLY A 1 485 ? -7.636 -14.052 17.920 1.00 93.88 485 GLY A C 1
ATOM 3944 O O . GLY A 1 485 ? -7.557 -14.059 19.139 1.00 93.88 485 GLY A O 1
ATOM 3945 N N . LYS A 1 486 ? -7.511 -12.914 17.229 1.00 94.50 486 LYS A N 1
ATOM 3946 C CA . LYS A 1 486 ? -7.291 -11.606 17.867 1.00 94.50 486 LYS A CA 1
ATOM 3947 C C . LYS A 1 486 ? -8.606 -10.974 18.320 1.00 94.50 486 LYS A C 1
ATOM 3949 O O . LYS A 1 486 ? -9.664 -11.270 17.771 1.00 94.50 486 LYS A O 1
ATOM 3954 N N . ASN A 1 487 ? -8.524 -10.035 19.266 1.00 96.44 487 ASN A N 1
ATOM 3955 C CA . ASN A 1 487 ? -9.648 -9.133 19.502 1.00 96.44 487 ASN A CA 1
ATOM 3956 C C . ASN A 1 487 ? -9.789 -8.141 18.348 1.00 96.44 487 ASN A C 1
ATOM 3958 O O . ASN A 1 487 ? -8.786 -7.659 17.814 1.00 96.44 487 ASN A O 1
ATOM 3962 N N . VAL A 1 488 ? -11.023 -7.773 18.026 1.00 97.88 488 VAL A N 1
ATOM 3963 C CA . VAL A 1 488 ? -11.358 -6.879 16.918 1.00 97.88 488 VAL A CA 1
ATOM 3964 C C . VAL A 1 488 ? -12.299 -5.786 17.405 1.00 97.88 488 VAL A C 1
ATOM 3966 O O . VAL A 1 488 ? -13.280 -6.072 18.084 1.00 97.88 488 VAL A O 1
ATOM 3969 N N . LEU A 1 489 ? -12.003 -4.529 17.085 1.00 97.69 489 LEU A N 1
ATOM 3970 C CA . LEU A 1 489 ? -12.904 -3.401 17.312 1.00 97.69 489 LEU A CA 1
ATOM 3971 C C . LEU A 1 489 ? -13.347 -2.868 15.951 1.00 97.69 489 LEU A C 1
ATOM 3973 O O . LEU A 1 489 ? -12.538 -2.287 15.238 1.00 97.69 489 LEU A O 1
ATOM 3977 N N . VAL A 1 490 ? -14.612 -3.060 15.593 1.00 97.25 490 VAL A N 1
ATOM 3978 C CA . VAL A 1 490 ? -15.185 -2.606 14.323 1.00 97.25 490 VAL A CA 1
ATOM 3979 C C . VAL A 1 490 ? -15.888 -1.268 14.535 1.00 97.25 490 VAL A C 1
ATOM 3981 O O . VAL A 1 490 ? -16.881 -1.204 15.266 1.00 97.25 490 VAL A O 1
ATOM 3984 N N . ASP A 1 491 ? -15.386 -0.204 13.897 1.00 94.00 491 ASP A N 1
ATOM 3985 C CA . ASP A 1 491 ? -16.035 1.108 13.946 1.00 94.00 491 ASP A CA 1
ATOM 3986 C C . ASP A 1 491 ? -17.188 1.193 12.945 1.00 94.00 491 ASP A C 1
ATOM 3988 O O . ASP A 1 491 ? -17.033 0.939 11.747 1.00 94.00 491 ASP A O 1
ATOM 3992 N N . GLY A 1 492 ? -18.371 1.557 13.439 1.00 90.44 492 GLY A N 1
ATOM 3993 C CA . GLY A 1 492 ? -19.574 1.600 12.623 1.00 90.44 492 GLY A CA 1
ATOM 3994 C C . GLY A 1 492 ? -20.651 2.530 13.166 1.00 90.44 492 GLY A C 1
ATOM 3995 O O . GLY A 1 492 ? -20.564 3.102 14.252 1.00 90.44 492 GLY A O 1
ATOM 3996 N N . SER A 1 493 ? -21.697 2.726 12.364 1.00 89.75 493 SER A N 1
ATOM 3997 C CA . SER A 1 493 ? -22.937 3.348 12.853 1.00 89.75 493 SER A CA 1
ATOM 3998 C C . SER A 1 493 ? -23.911 2.315 13.412 1.00 89.75 493 SER A C 1
ATOM 4000 O O . SER A 1 493 ? -24.709 2.667 14.273 1.00 89.75 493 SER A O 1
ATOM 4002 N N . LEU A 1 494 ? -23.839 1.066 12.932 1.00 93.12 494 LEU A N 1
ATOM 4003 C CA . LEU A 1 494 ? -24.798 -0.009 13.208 1.00 93.12 494 LEU A CA 1
ATOM 4004 C C . LEU A 1 494 ? -26.244 0.364 12.843 1.00 93.12 494 LEU A C 1
ATOM 4006 O O . LEU A 1 494 ? -27.180 -0.063 13.502 1.00 93.12 494 LEU A O 1
ATOM 4010 N N . ARG A 1 495 ? -26.455 1.162 11.789 1.00 93.00 495 ARG A N 1
ATOM 4011 C CA . ARG A 1 495 ? -27.799 1.626 11.386 1.00 93.00 495 ARG A CA 1
ATOM 4012 C C . ARG A 1 495 ? -28.711 0.550 10.771 1.00 93.00 495 ARG A C 1
ATOM 4014 O O . ARG A 1 495 ? -29.921 0.717 10.817 1.00 93.00 495 ARG A O 1
ATOM 4021 N N . ASP A 1 496 ? -28.145 -0.507 10.187 1.00 93.25 496 ASP A N 1
ATOM 4022 C CA . ASP A 1 496 ? -28.877 -1.543 9.439 1.00 93.25 496 ASP A CA 1
ATOM 4023 C C . ASP A 1 496 ? -29.047 -2.817 10.284 1.00 93.25 496 ASP A C 1
ATOM 4025 O O . ASP A 1 496 ? -28.200 -3.711 10.270 1.00 93.25 496 ASP A O 1
ATOM 4029 N N . SER A 1 497 ? -30.115 -2.880 11.082 1.00 96.12 497 SER A N 1
ATOM 4030 C CA . SER A 1 497 ? -30.335 -4.002 12.004 1.00 96.12 497 SER A CA 1
ATOM 4031 C C . SER A 1 497 ? -30.520 -5.342 11.302 1.00 96.12 497 SER A C 1
ATOM 4033 O O . SER A 1 497 ? -30.141 -6.368 11.868 1.00 96.12 497 SER A O 1
ATOM 4035 N N . ASP A 1 498 ? -31.089 -5.351 10.098 1.00 96.00 498 ASP A N 1
ATOM 4036 C CA . ASP A 1 498 ? -31.398 -6.586 9.376 1.00 96.00 498 ASP A CA 1
ATOM 4037 C C . ASP A 1 498 ? -30.105 -7.226 8.873 1.00 96.00 498 ASP A C 1
ATOM 4039 O O . ASP A 1 498 ? -29.851 -8.408 9.124 1.00 96.00 498 ASP A O 1
ATOM 4043 N N . TRP A 1 499 ? -29.226 -6.417 8.272 1.00 93.69 499 TRP A N 1
ATOM 4044 C CA . TRP A 1 499 ? -27.903 -6.871 7.859 1.00 93.69 499 TRP A CA 1
ATOM 4045 C C . TRP A 1 499 ? -27.056 -7.324 9.056 1.00 93.69 499 TRP A C 1
ATOM 4047 O O . TRP A 1 499 ? -26.497 -8.424 9.037 1.00 93.69 499 TRP A O 1
ATOM 4057 N N . TYR A 1 500 ? -26.997 -6.532 10.137 1.00 96.19 500 TYR A N 1
ATOM 4058 C CA . TYR A 1 500 ? -26.185 -6.882 11.312 1.00 96.19 500 TYR A CA 1
ATOM 4059 C C . TYR A 1 500 ? -26.715 -8.104 12.072 1.00 96.19 500 TYR A C 1
ATOM 4061 O O . TYR A 1 500 ? -25.912 -8.855 12.616 1.00 96.19 500 TYR A O 1
ATOM 4069 N N . THR A 1 501 ? -28.026 -8.356 12.071 1.00 97.50 501 THR A N 1
ATOM 4070 C CA . THR A 1 501 ? -28.604 -9.579 12.656 1.00 97.50 501 THR A CA 1
ATOM 4071 C C . THR A 1 501 ? -28.072 -10.824 11.941 1.00 97.50 501 THR A C 1
ATOM 4073 O O . THR A 1 501 ? -27.628 -11.779 12.583 1.00 97.50 501 THR A O 1
ATOM 4076 N N . LEU A 1 502 ? -28.048 -10.805 10.603 1.00 96.19 502 LEU A N 1
ATOM 4077 C CA . LEU A 1 502 ? -27.468 -11.893 9.811 1.00 96.19 502 LEU A CA 1
ATOM 4078 C C . LEU A 1 502 ? -25.954 -11.995 10.021 1.00 96.19 502 LEU A C 1
ATOM 4080 O O . LEU A 1 502 ? -25.423 -13.097 10.167 1.00 96.19 502 LEU A O 1
ATOM 4084 N N . TYR A 1 503 ? -25.266 -10.855 10.087 1.00 95.00 503 TYR A N 1
ATOM 4085 C CA . TYR A 1 503 ? -23.821 -10.811 10.276 1.00 95.00 503 TYR A CA 1
ATOM 4086 C C . TYR A 1 503 ? -23.386 -11.355 11.644 1.00 95.00 503 TYR A C 1
ATOM 4088 O O . TYR A 1 503 ? -22.491 -12.192 11.711 1.00 95.00 503 TYR A O 1
ATOM 4096 N N . PHE A 1 504 ? -24.049 -10.966 12.736 1.00 97.31 504 PHE A N 1
ATOM 4097 C CA . PHE A 1 504 ? -23.765 -11.472 14.086 1.00 97.31 504 PHE A CA 1
ATOM 4098 C C . PHE A 1 504 ? -24.008 -12.972 14.201 1.00 97.31 504 PHE A C 1
ATOM 4100 O O . PHE A 1 504 ? -23.205 -13.687 14.810 1.00 97.31 504 PHE A O 1
ATOM 4107 N N . LYS A 1 505 ? -25.085 -13.462 13.574 1.00 97.44 505 LYS A N 1
ATOM 4108 C CA . LYS A 1 505 ? -25.364 -14.894 13.485 1.00 97.44 505 LYS A CA 1
ATOM 4109 C C . LYS A 1 505 ? -24.236 -15.627 12.757 1.00 97.44 505 LYS A C 1
ATOM 4111 O O . LYS A 1 505 ? -23.688 -16.571 13.317 1.00 97.44 505 LYS A O 1
ATOM 4116 N N . ARG A 1 506 ? -23.839 -15.154 11.571 1.00 95.81 506 ARG A N 1
ATOM 4117 C CA . ARG A 1 506 ? -22.731 -15.740 10.801 1.00 95.81 506 ARG A CA 1
ATOM 4118 C C . ARG A 1 506 ? -21.424 -15.736 11.592 1.00 95.81 506 ARG A C 1
ATOM 4120 O O . ARG A 1 506 ? -20.753 -16.754 11.651 1.00 95.81 506 ARG A O 1
ATOM 4127 N N . LEU A 1 507 ? -21.084 -14.631 12.257 1.00 96.31 507 LEU A N 1
ATOM 4128 C CA . LEU A 1 507 ? -19.883 -14.555 13.094 1.00 96.31 507 LEU A CA 1
ATOM 4129 C C . LEU A 1 507 ? -19.900 -15.574 14.237 1.00 96.31 507 LEU A C 1
ATOM 4131 O O . LEU A 1 507 ? -18.861 -16.142 14.557 1.00 96.31 507 LEU A O 1
ATOM 4135 N N . ARG A 1 508 ? -21.066 -15.828 14.842 1.00 96.19 508 ARG A N 1
ATOM 4136 C CA . ARG A 1 508 ? -21.217 -16.839 15.898 1.00 96.19 508 ARG A CA 1
ATOM 4137 C C . ARG A 1 508 ? -21.076 -18.265 15.357 1.00 96.19 508 ARG A C 1
ATOM 4139 O O . ARG A 1 508 ? -20.560 -19.122 16.064 1.00 96.19 508 ARG A O 1
ATOM 4146 N N . GLU A 1 509 ? -21.525 -18.513 14.130 1.00 96.81 509 GLU A N 1
ATOM 4147 C CA . GLU A 1 509 ? -21.383 -19.806 13.448 1.00 96.81 509 GLU A CA 1
ATOM 4148 C C . GLU A 1 509 ? -19.932 -20.056 13.003 1.00 96.81 509 GLU A C 1
ATOM 4150 O O . GLU A 1 509 ? -19.374 -21.114 13.294 1.00 96.81 509 GLU A O 1
ATOM 4155 N N . ASP A 1 510 ? -19.303 -19.066 12.365 1.00 95.81 510 ASP A N 1
ATOM 4156 C CA . ASP A 1 510 ? -17.942 -19.155 11.821 1.00 95.81 510 ASP A CA 1
ATOM 4157 C C . ASP A 1 510 ? -16.868 -19.099 12.931 1.00 95.81 510 ASP A C 1
ATOM 4159 O O . ASP A 1 510 ? -15.810 -19.723 12.816 1.00 95.81 510 ASP A O 1
ATOM 4163 N N . PHE A 1 511 ? -17.135 -18.380 14.030 1.00 96.81 511 PHE A N 1
ATOM 4164 C CA . PHE A 1 511 ? -16.205 -18.171 15.145 1.00 96.81 511 PHE A CA 1
ATOM 4165 C C . PHE A 1 511 ? -16.886 -18.371 16.517 1.00 96.81 511 PHE A C 1
ATOM 4167 O O . PHE A 1 511 ? -17.023 -17.424 17.294 1.00 96.81 511 PHE A O 1
ATOM 4174 N N . PRO A 1 512 ? -17.263 -19.611 16.887 1.00 96.06 512 PRO A N 1
ATOM 4175 C CA . PRO A 1 512 ? -18.090 -19.889 18.072 1.00 96.06 512 PRO A CA 1
ATOM 4176 C C . PRO A 1 512 ? -17.438 -19.553 19.423 1.00 96.06 512 PRO A C 1
ATOM 4178 O O . PRO A 1 512 ? -18.116 -19.514 20.443 1.00 96.06 512 PRO A O 1
ATOM 4181 N N . HIS A 1 513 ? -16.124 -19.326 19.445 1.00 93.69 513 HIS A N 1
ATOM 4182 C CA . HIS A 1 513 ? -15.353 -18.963 20.637 1.00 93.69 513 HIS A CA 1
ATOM 4183 C C . HIS A 1 513 ? -15.148 -17.444 20.781 1.00 93.69 513 HIS A C 1
ATOM 4185 O O . HIS A 1 513 ? -14.553 -17.001 21.763 1.00 93.69 513 HIS A O 1
ATOM 4191 N N . VAL A 1 514 ? -15.602 -16.645 19.808 1.00 96.94 514 VAL A N 1
ATOM 4192 C CA . VAL A 1 514 ? -15.495 -15.183 19.835 1.00 96.94 514 VAL A CA 1
ATOM 4193 C C . VAL A 1 514 ? -16.735 -14.596 20.501 1.00 96.94 514 VAL A C 1
ATOM 4195 O O . VAL A 1 514 ? -17.862 -14.820 20.061 1.00 96.94 514 VAL A O 1
ATOM 4198 N N . ARG A 1 515 ? -16.517 -13.787 21.538 1.00 97.88 515 ARG A N 1
ATOM 4199 C CA . ARG A 1 515 ? -17.568 -13.024 22.216 1.00 97.88 515 ARG A CA 1
ATOM 4200 C C . ARG A 1 515 ? -17.870 -11.747 21.443 1.00 97.88 515 ARG A C 1
ATOM 4202 O O . ARG A 1 515 ? -16.959 -11.075 20.964 1.00 97.88 515 ARG A O 1
ATOM 4209 N N . GLN A 1 516 ? -19.138 -11.386 21.339 1.00 98.44 516 GLN A N 1
ATOM 4210 C CA . GLN A 1 516 ? -19.608 -10.212 20.611 1.00 98.44 516 GLN A CA 1
ATOM 4211 C C . GLN A 1 516 ? -20.056 -9.132 21.594 1.00 98.44 516 GLN A C 1
ATOM 4213 O O . GLN A 1 516 ? -20.754 -9.424 22.564 1.00 98.44 516 GLN A O 1
ATOM 4218 N N . ALA A 1 517 ? -19.694 -7.876 21.344 1.00 98.50 517 ALA A N 1
ATOM 4219 C CA . ALA A 1 517 ? -20.163 -6.751 22.146 1.00 98.50 517 ALA A CA 1
ATOM 4220 C C . ALA A 1 517 ? -20.558 -5.541 21.305 1.00 98.50 517 ALA A C 1
ATOM 4222 O O . ALA A 1 517 ? -20.034 -5.332 20.213 1.00 98.50 517 ALA A O 1
ATOM 4223 N N . ILE A 1 518 ? -21.428 -4.698 21.861 1.00 98.62 518 ILE A N 1
ATOM 4224 C CA . ILE A 1 518 ? -21.744 -3.372 21.324 1.00 98.62 518 ILE A CA 1
ATOM 4225 C C . ILE A 1 518 ? -21.390 -2.303 22.360 1.00 98.62 518 ILE A C 1
ATOM 4227 O O . ILE A 1 518 ? -21.844 -2.363 23.503 1.00 98.62 518 ILE A O 1
ATOM 4231 N N . ILE A 1 519 ? -20.638 -1.288 21.933 1.00 98.38 519 ILE A N 1
ATOM 4232 C CA . ILE A 1 519 ? -20.455 -0.029 22.665 1.00 98.38 519 ILE A CA 1
ATOM 4233 C C . ILE A 1 519 ? -21.184 1.070 21.890 1.00 98.38 519 ILE A C 1
ATOM 4235 O O . ILE A 1 519 ? -20.699 1.569 20.874 1.00 98.38 519 ILE A O 1
ATOM 4239 N N . HIS A 1 520 ? -22.370 1.444 22.359 1.00 98.31 520 HIS A N 1
ATOM 4240 C CA . HIS A 1 520 ? -23.194 2.480 21.748 1.00 98.31 520 HIS A CA 1
ATOM 4241 C C . HIS A 1 520 ? -22.890 3.842 22.364 1.00 98.31 520 HIS A C 1
ATOM 4243 O O . HIS A 1 520 ? -23.115 4.063 23.551 1.00 98.31 520 HIS A O 1
ATOM 4249 N N . VAL A 1 521 ? -22.389 4.761 21.543 1.00 97.56 521 VAL A N 1
ATOM 4250 C CA . VAL A 1 521 ? -22.076 6.130 21.943 1.00 97.56 521 VAL A CA 1
ATOM 4251 C C . VAL A 1 521 ? -23.221 7.056 21.559 1.00 97.56 521 VAL A C 1
ATOM 4253 O O . VAL A 1 521 ? -23.577 7.173 20.384 1.00 97.56 521 VAL A O 1
ATOM 4256 N N . THR A 1 522 ? -23.766 7.747 22.555 1.00 96.94 522 THR A N 1
ATOM 4257 C CA . THR A 1 522 ? -24.840 8.733 22.395 1.00 96.94 522 THR A CA 1
ATOM 4258 C C . THR A 1 522 ? -24.328 10.135 22.712 1.00 96.94 522 THR A C 1
ATOM 4260 O O . THR A 1 522 ? -23.320 10.309 23.391 1.00 96.94 522 THR A O 1
ATOM 4263 N N . ALA A 1 523 ? -24.977 11.158 22.159 1.00 95.69 523 ALA A N 1
ATOM 4264 C CA . ALA A 1 523 ? -24.671 12.558 22.440 1.00 95.69 523 ALA A CA 1
ATOM 4265 C C . ALA A 1 523 ? -25.904 13.433 22.156 1.00 95.69 523 ALA A C 1
ATOM 4267 O O . ALA A 1 523 ? -26.749 13.027 21.350 1.00 95.69 523 ALA A O 1
ATOM 4268 N N . PRO A 1 524 ? -25.998 14.638 22.750 1.00 94.44 524 PRO A N 1
ATOM 4269 C CA . PRO A 1 524 ? -27.043 15.603 22.413 1.00 94.44 524 PRO A CA 1
ATOM 4270 C C . PRO A 1 524 ? -27.053 15.946 20.917 1.00 94.44 524 PRO A C 1
ATOM 4272 O O . PRO A 1 524 ? -25.994 16.059 20.291 1.00 94.44 524 PRO A O 1
ATOM 4275 N N . ARG A 1 525 ? -28.250 16.137 20.350 1.00 94.31 525 ARG A N 1
ATOM 4276 C CA . ARG A 1 525 ? -28.465 16.412 18.919 1.00 94.31 525 ARG A CA 1
ATOM 4277 C C . ARG A 1 525 ? -27.629 17.602 18.447 1.00 94.31 525 ARG A C 1
ATOM 4279 O O . ARG A 1 525 ? -26.908 17.506 17.459 1.00 94.31 525 ARG A O 1
ATOM 4286 N N . GLU A 1 526 ? -27.683 18.704 19.177 1.00 93.19 526 GLU A N 1
ATOM 4287 C CA . GLU A 1 526 ? -27.006 19.960 18.854 1.00 93.19 526 GLU A CA 1
ATOM 4288 C C . GLU A 1 526 ? -25.483 19.778 18.850 1.00 93.19 526 GLU A C 1
ATOM 4290 O O . GLU A 1 526 ? -24.801 20.218 17.921 1.00 93.19 526 GLU A O 1
ATOM 4295 N N . ALA A 1 527 ? -24.954 19.040 19.831 1.00 92.44 527 ALA A N 1
ATOM 4296 C CA . ALA A 1 527 ? -23.535 18.713 19.908 1.00 92.44 527 ALA A CA 1
ATOM 4297 C C . ALA A 1 527 ? -23.079 17.875 18.702 1.00 92.44 527 ALA A C 1
ATOM 4299 O O . ALA A 1 527 ? -21.986 18.091 18.179 1.00 92.44 527 ALA A O 1
ATOM 4300 N N . VAL A 1 528 ? -23.914 16.946 18.225 1.00 94.06 528 VAL A N 1
ATOM 4301 C CA . VAL A 1 528 ? -23.626 16.127 17.037 1.00 94.06 528 VAL A CA 1
ATOM 4302 C C . VAL A 1 528 ? -23.455 16.999 15.792 1.00 94.06 528 VAL A C 1
ATOM 4304 O O . VAL A 1 528 ? -22.446 16.863 15.095 1.00 94.06 528 VAL A O 1
ATOM 4307 N N . PHE A 1 529 ? -24.374 17.939 15.550 1.00 93.81 529 PHE A N 1
ATOM 4308 C CA . PHE A 1 529 ? -24.280 18.873 14.422 1.00 93.81 529 PHE A CA 1
ATOM 4309 C C . PHE A 1 529 ? -23.061 19.793 14.521 1.00 93.81 529 PHE A C 1
ATOM 4311 O O . PHE A 1 529 ? -22.300 19.914 13.560 1.00 93.81 529 PHE A O 1
ATOM 4318 N N . GLN A 1 530 ? -22.816 20.392 15.690 1.00 91.81 530 GLN A N 1
ATOM 4319 C CA . GLN A 1 530 ? -21.666 21.279 15.904 1.00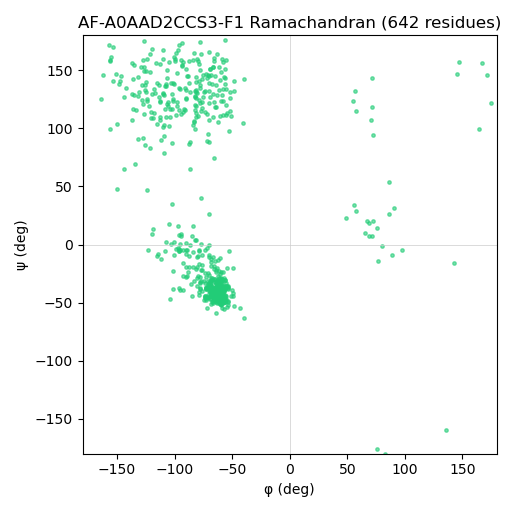 91.81 530 GLN A CA 1
ATOM 4320 C C . GLN A 1 530 ? -20.327 20.558 15.691 1.00 91.81 530 GLN A C 1
ATOM 4322 O O . GLN A 1 530 ? -19.410 21.097 15.062 1.00 91.81 530 GLN A O 1
ATOM 4327 N N . ARG A 1 531 ? -20.210 19.316 16.178 1.00 91.75 531 ARG A N 1
ATOM 4328 C CA . ARG A 1 531 ? -19.009 18.483 16.011 1.00 91.75 531 ARG A CA 1
ATOM 4329 C C . ARG A 1 531 ? -18.824 18.058 14.557 1.00 91.75 531 ARG A C 1
ATOM 4331 O O . ARG A 1 531 ? -17.693 18.070 14.072 1.00 91.75 531 ARG A O 1
ATOM 4338 N N . ALA A 1 532 ? -19.903 17.717 13.851 1.00 89.19 532 ALA A N 1
ATOM 4339 C CA . ALA A 1 532 ? -19.849 17.413 12.423 1.00 89.19 532 ALA A CA 1
ATOM 4340 C C . ALA A 1 532 ? -19.375 18.627 11.606 1.00 89.19 532 ALA A C 1
ATOM 4342 O O . ALA A 1 532 ? -18.466 18.485 10.789 1.00 89.19 532 ALA A O 1
ATOM 4343 N N . ALA A 1 533 ? -19.893 19.825 11.896 1.00 88.12 533 ALA A N 1
ATOM 4344 C CA . ALA A 1 533 ? -19.453 21.070 11.262 1.00 88.12 533 ALA A CA 1
ATOM 4345 C C . ALA A 1 533 ? -17.976 21.388 11.567 1.00 88.12 533 ALA A C 1
ATOM 4347 O O . ALA A 1 533 ? -17.196 21.690 10.666 1.00 88.12 533 ALA A O 1
ATOM 4348 N N . SER A 1 534 ? -17.549 21.233 12.824 1.00 88.06 534 SER A N 1
ATOM 4349 C CA . SER A 1 534 ? -16.141 21.411 13.221 1.00 88.06 534 SER A CA 1
ATOM 4350 C C . SER A 1 534 ? -15.203 20.417 12.519 1.00 88.06 534 SER A C 1
ATOM 4352 O O . SER A 1 534 ? -14.095 20.770 12.102 1.00 88.06 534 SER A O 1
ATOM 4354 N N . ARG A 1 535 ? -15.641 19.161 12.351 1.00 84.00 535 ARG A N 1
ATOM 4355 C CA . ARG A 1 535 ? -14.902 18.138 11.594 1.00 84.00 535 ARG A CA 1
ATOM 4356 C C . ARG A 1 535 ? -14.815 18.489 10.109 1.00 84.00 535 ARG A C 1
ATOM 4358 O O . ARG A 1 535 ? -13.759 18.283 9.516 1.00 84.00 535 ARG A O 1
ATOM 4365 N N . ALA A 1 536 ? -15.876 19.035 9.522 1.00 83.25 536 ALA A N 1
ATOM 4366 C CA . ALA A 1 536 ? -15.863 19.480 8.134 1.00 83.25 536 ALA A CA 1
ATOM 4367 C C . ALA A 1 536 ? -14.819 20.580 7.899 1.00 83.25 536 ALA A C 1
ATOM 4369 O O . ALA A 1 536 ? -14.028 20.474 6.967 1.00 83.25 536 ALA A O 1
ATOM 4370 N N . LEU A 1 537 ? -14.730 21.565 8.799 1.00 80.88 537 LEU A N 1
ATOM 4371 C CA . LEU A 1 537 ? -13.729 22.636 8.714 1.00 80.88 537 LEU A CA 1
ATOM 4372 C C . LEU A 1 537 ? -12.287 22.125 8.855 1.00 80.88 537 LEU A C 1
ATOM 4374 O O . LEU A 1 537 ? -11.391 22.602 8.167 1.00 80.88 537 LEU A O 1
ATOM 4378 N N . SER A 1 538 ? -12.057 21.158 9.745 1.00 76.25 538 SER A N 1
ATOM 4379 C CA . SER A 1 538 ? -10.709 20.641 10.039 1.00 76.25 538 SER A CA 1
ATOM 4380 C C . SER A 1 538 ? -10.219 19.578 9.057 1.00 76.25 538 SER A C 1
ATOM 4382 O O . SER A 1 538 ? -9.019 19.466 8.833 1.00 76.25 538 SER A O 1
ATOM 4384 N N . THR A 1 539 ? -11.121 18.776 8.488 1.00 72.19 539 THR A N 1
ATOM 4385 C CA . THR A 1 539 ? -10.756 17.615 7.653 1.00 72.19 539 THR A CA 1
ATOM 4386 C C . THR A 1 539 ? -11.194 17.742 6.197 1.00 72.19 539 THR A C 1
ATOM 4388 O O . THR A 1 539 ? -10.838 16.893 5.385 1.00 72.19 539 THR A O 1
ATOM 4391 N N . GLY A 1 540 ? -12.004 18.749 5.865 1.00 69.81 540 GLY A N 1
ATOM 4392 C CA . GLY A 1 540 ? -12.640 18.911 4.557 1.00 69.81 540 GLY A CA 1
ATOM 4393 C C . GLY A 1 540 ? -13.847 17.995 4.323 1.00 69.81 540 GLY A C 1
ATOM 4394 O O . GLY A 1 540 ? -14.618 18.236 3.403 1.00 69.81 540 GLY A O 1
ATOM 4395 N N . ARG A 1 541 ? -14.063 16.959 5.147 1.00 71.31 541 ARG A N 1
ATOM 4396 C CA . ARG A 1 541 ? -15.175 16.017 4.964 1.00 71.31 541 ARG A CA 1
ATOM 4397 C C . ARG A 1 541 ? -16.489 16.590 5.488 1.00 71.31 541 ARG A C 1
ATOM 4399 O O . A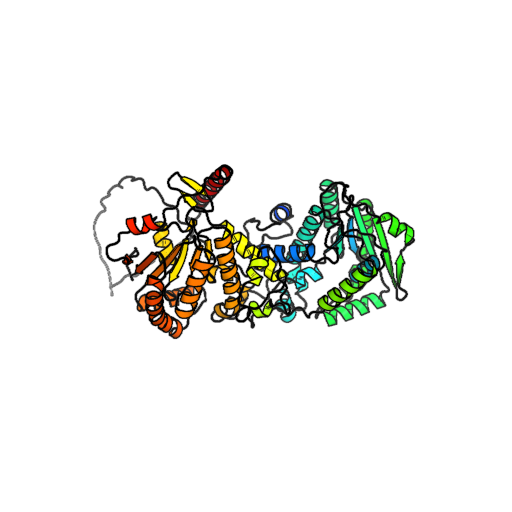RG A 1 541 ? -16.698 16.650 6.701 1.00 71.31 541 ARG A O 1
ATOM 4406 N N . ILE A 1 542 ? -17.399 16.902 4.575 1.00 79.94 542 ILE A N 1
ATOM 4407 C CA . ILE A 1 542 ? -18.760 17.349 4.884 1.00 79.94 542 ILE A CA 1
ATOM 4408 C C . ILE A 1 542 ? -19.687 16.126 4.946 1.00 79.94 542 ILE A C 1
ATOM 4410 O O . ILE A 1 542 ? -19.607 15.226 4.113 1.00 79.94 542 ILE A O 1
ATOM 4414 N N . VAL A 1 543 ? -20.546 16.066 5.967 1.00 81.81 543 VAL A N 1
ATOM 4415 C CA . VAL A 1 543 ? -21.630 15.076 6.062 1.00 81.81 543 VAL A CA 1
ATOM 4416 C C . VAL A 1 543 ? -22.952 15.835 5.936 1.00 81.81 543 VAL A C 1
ATOM 4418 O O . VAL A 1 543 ? -23.163 16.744 6.742 1.00 81.81 543 VAL A O 1
ATOM 4421 N N . PRO A 1 544 ? -23.829 15.489 4.975 1.00 85.88 544 PRO A N 1
ATOM 4422 C CA . PRO A 1 544 ? -25.118 16.159 4.819 1.00 85.88 544 PRO A CA 1
ATOM 4423 C C . PRO A 1 544 ? -25.969 16.089 6.092 1.00 85.88 544 PRO A C 1
ATOM 4425 O O . PRO A 1 544 ? -25.951 15.085 6.813 1.00 85.88 544 PRO A O 1
ATOM 4428 N N . ILE A 1 545 ? -26.725 17.153 6.366 1.00 89.56 545 ILE A N 1
ATOM 4429 C CA . ILE A 1 545 ? -27.534 17.295 7.588 1.00 89.56 545 ILE A CA 1
ATOM 4430 C C . ILE A 1 545 ? -28.591 16.191 7.662 1.00 89.56 545 ILE A C 1
ATOM 4432 O O . ILE A 1 545 ? -28.772 15.579 8.711 1.00 89.56 545 ILE A O 1
ATOM 4436 N N . GLU A 1 546 ? -29.211 15.860 6.535 1.00 91.25 546 GLU A N 1
ATOM 4437 C CA . GLU A 1 546 ? -30.257 14.843 6.412 1.00 91.25 546 GLU A CA 1
ATOM 4438 C C . GLU A 1 546 ? -29.719 13.454 6.783 1.00 91.25 546 GLU A C 1
ATOM 4440 O O . GLU A 1 546 ? -30.401 12.644 7.412 1.00 91.25 546 GLU A O 1
ATOM 4445 N N . VAL A 1 547 ? -28.452 13.187 6.446 1.00 88.44 547 VAL A N 1
ATOM 4446 C CA . VAL A 1 547 ? -27.762 11.939 6.790 1.00 88.44 547 VAL A CA 1
ATOM 4447 C C . VAL A 1 547 ? -27.478 11.865 8.295 1.00 88.44 547 VAL A C 1
ATOM 4449 O O . VAL A 1 547 ? -27.574 10.785 8.883 1.00 88.44 547 VAL A O 1
ATOM 4452 N N . LEU A 1 548 ? -27.149 12.993 8.937 1.00 91.50 548 LEU A N 1
ATOM 4453 C CA . LEU A 1 548 ? -26.983 13.071 10.393 1.00 91.50 548 LEU A CA 1
ATOM 4454 C C . LEU A 1 548 ? -28.315 12.866 11.121 1.00 91.50 548 LEU A C 1
ATOM 4456 O O . LEU A 1 548 ? -28.367 12.099 12.083 1.00 91.50 548 LEU A O 1
ATOM 4460 N N . GLU A 1 549 ? -29.389 13.500 10.646 1.00 93.88 549 GLU A N 1
ATOM 4461 C CA . GLU A 1 549 ? -30.736 13.351 11.208 1.00 93.88 549 GLU A CA 1
ATOM 4462 C C . GLU A 1 549 ? -31.235 11.912 11.117 1.00 93.88 549 GLU A C 1
ATOM 4464 O O . GLU A 1 549 ? -31.642 11.337 12.129 1.00 93.88 549 GLU A O 1
ATOM 4469 N N . ALA A 1 550 ? -31.129 11.302 9.935 1.00 92.81 550 ALA A N 1
ATOM 4470 C CA . ALA A 1 550 ? -31.494 9.906 9.741 1.00 92.81 550 ALA A CA 1
ATOM 4471 C C . ALA A 1 550 ? -30.692 8.984 10.672 1.00 92.81 550 ALA A C 1
ATOM 4473 O O . ALA A 1 550 ? -31.257 8.075 11.278 1.00 92.81 550 ALA A O 1
ATOM 4474 N N . ALA A 1 551 ? -29.390 9.234 10.850 1.00 93.31 551 ALA A N 1
ATOM 4475 C CA . ALA A 1 551 ? -28.555 8.432 11.741 1.00 93.31 551 ALA A CA 1
ATOM 4476 C C . ALA A 1 551 ? -28.945 8.578 13.224 1.00 93.31 551 ALA A C 1
ATOM 4478 O O . ALA A 1 551 ? -28.921 7.584 13.951 1.00 93.31 551 ALA A O 1
ATOM 4479 N N . LEU A 1 552 ? -29.309 9.782 13.678 1.00 94.19 552 LEU A N 1
ATOM 4480 C CA . LEU A 1 552 ? -29.751 10.023 15.057 1.00 94.19 552 LEU A CA 1
ATOM 4481 C C . LEU A 1 552 ? -31.048 9.281 15.403 1.00 94.19 552 LEU A C 1
ATOM 4483 O O . LEU A 1 552 ? -31.210 8.857 16.545 1.00 94.19 552 LEU A O 1
ATOM 4487 N N . ASP A 1 553 ? -31.940 9.092 14.431 1.00 94.62 553 ASP A N 1
ATOM 4488 C CA . ASP A 1 553 ? -33.185 8.338 14.614 1.00 94.62 553 ASP A CA 1
ATOM 4489 C C . ASP A 1 553 ? -32.998 6.817 14.438 1.00 94.62 553 ASP A C 1
ATOM 4491 O O . ASP A 1 553 ? -33.500 6.021 15.235 1.00 94.62 553 ASP A O 1
ATOM 4495 N N . GLN A 1 554 ? -32.256 6.392 13.411 1.00 95.62 554 GLN A N 1
ATOM 4496 C CA . GLN A 1 554 ? -32.136 4.978 13.037 1.00 95.62 554 GLN A CA 1
ATOM 4497 C C . GLN A 1 554 ? -31.216 4.180 13.966 1.00 95.62 554 GLN A C 1
ATOM 4499 O O . GLN A 1 554 ? -31.531 3.038 14.307 1.00 95.62 554 GLN A O 1
ATOM 4504 N N . VAL A 1 555 ? -30.087 4.752 14.399 1.00 96.50 555 VAL A N 1
ATOM 4505 C CA . VAL A 1 555 ? -29.081 4.008 15.176 1.00 96.50 555 VAL A CA 1
ATOM 4506 C C . VAL A 1 555 ? -29.635 3.500 16.514 1.00 96.50 555 VAL A C 1
ATOM 4508 O O . VAL A 1 555 ? -29.494 2.304 16.773 1.00 96.50 555 VAL A O 1
ATOM 4511 N N . PRO A 1 556 ? -30.331 4.307 17.343 1.00 96.62 556 PRO A N 1
ATOM 4512 C CA . PRO A 1 556 ? -30.911 3.803 18.589 1.00 96.62 556 PRO A CA 1
ATOM 4513 C C . PRO A 1 556 ? -31.932 2.677 18.375 1.00 96.62 556 PRO A C 1
ATOM 4515 O O . PRO A 1 556 ? -31.980 1.732 19.166 1.00 96.62 556 PRO A O 1
ATOM 4518 N N . LYS A 1 557 ? -32.732 2.745 17.298 1.00 97.50 557 LYS A N 1
ATOM 4519 C CA . LYS A 1 557 ? -33.702 1.694 16.937 1.00 97.50 557 LYS A CA 1
ATOM 4520 C C . LYS A 1 557 ? -32.990 0.394 16.576 1.00 97.50 557 LYS A C 1
ATOM 4522 O O . LYS A 1 557 ? -33.354 -0.658 17.094 1.00 97.50 557 LYS A O 1
ATOM 4527 N N . SER A 1 558 ? -31.949 0.485 15.754 1.00 97.88 558 SER A N 1
ATOM 4528 C CA . SER A 1 558 ? -31.147 -0.671 15.360 1.00 97.88 558 SER A CA 1
ATOM 4529 C C . SER A 1 558 ? -30.422 -1.299 16.555 1.00 97.88 558 SER A C 1
ATOM 4531 O O . SER A 1 558 ? -30.550 -2.496 16.803 1.00 97.88 558 SER A O 1
ATOM 4533 N N . VAL A 1 559 ? -29.755 -0.493 17.389 1.00 97.62 559 VAL A N 1
ATOM 4534 C CA . VAL A 1 559 ? -29.075 -0.980 18.601 1.00 97.62 559 VAL A CA 1
ATOM 4535 C C . VAL A 1 559 ? -30.056 -1.667 19.555 1.00 97.62 559 VAL A C 1
ATOM 4537 O O . VAL A 1 559 ? -29.707 -2.683 20.144 1.00 97.62 559 VAL A O 1
ATOM 4540 N N . LYS A 1 560 ? -31.301 -1.189 19.677 1.00 97.88 560 LYS A N 1
ATOM 4541 C CA . LYS A 1 560 ? -32.333 -1.856 20.491 1.00 97.88 560 LYS A CA 1
ATOM 4542 C C . LYS A 1 560 ? -32.651 -3.279 20.004 1.00 97.88 560 LYS A C 1
ATOM 4544 O O . LYS A 1 560 ? -32.949 -4.134 20.833 1.00 97.88 560 LYS A O 1
ATOM 4549 N N . ILE A 1 561 ? -32.589 -3.527 18.695 1.00 98.12 561 ILE A N 1
ATOM 4550 C CA . ILE A 1 561 ? -32.807 -4.848 18.078 1.00 98.12 561 ILE A CA 1
ATOM 4551 C C . ILE A 1 561 ? -31.565 -5.741 18.227 1.00 98.12 561 ILE A C 1
ATOM 4553 O O . ILE A 1 561 ? -31.687 -6.946 18.448 1.00 98.12 561 ILE A O 1
ATOM 4557 N N . LEU A 1 562 ? -30.373 -5.153 18.113 1.00 98.19 562 LEU A N 1
ATOM 4558 C CA . LEU A 1 562 ? -29.099 -5.875 18.081 1.00 98.19 562 LEU A CA 1
ATOM 4559 C C . LEU A 1 562 ? -28.519 -6.173 19.471 1.00 98.19 562 LEU A C 1
ATOM 4561 O O . LEU A 1 562 ? -27.909 -7.220 19.667 1.00 98.19 562 LEU A O 1
ATOM 4565 N N . ALA A 1 563 ? -28.712 -5.286 20.451 1.00 97.81 563 ALA A N 1
ATOM 4566 C CA . ALA A 1 563 ? -28.147 -5.422 21.796 1.00 97.81 563 ALA A CA 1
ATOM 4567 C C . ALA A 1 563 ? -28.517 -6.740 22.510 1.00 97.81 563 ALA A C 1
ATOM 4569 O O . ALA A 1 563 ? -27.639 -7.306 23.156 1.00 97.81 563 ALA A O 1
ATOM 4570 N N . PRO A 1 564 ? -29.743 -7.291 22.383 1.00 98.12 564 PRO A N 1
ATOM 4571 C CA . PRO A 1 564 ? -30.075 -8.596 22.962 1.00 98.12 564 PRO A CA 1
ATOM 4572 C C . PRO A 1 564 ? -29.372 -9.792 22.301 1.00 98.12 564 PRO A C 1
ATOM 4574 O O . PRO A 1 564 ? -29.453 -10.900 22.821 1.00 98.12 564 PRO A O 1
ATOM 4577 N N . GLN A 1 565 ? -28.741 -9.604 21.138 1.00 97.69 565 GLN A N 1
ATOM 4578 C CA . GLN A 1 565 ? -28.126 -10.686 20.365 1.00 97.69 565 GLN A CA 1
ATOM 4579 C C . GLN A 1 565 ? -26.639 -10.879 20.690 1.00 97.69 565 GLN A C 1
ATOM 4581 O O . GLN A 1 565 ? -26.079 -11.923 20.349 1.00 97.69 565 GLN A O 1
ATOM 4586 N N . VAL A 1 566 ? -26.005 -9.900 21.342 1.00 98.19 566 VAL A N 1
ATOM 4587 C CA . VAL A 1 566 ? -24.575 -9.897 21.686 1.00 98.19 566 VAL A CA 1
ATOM 4588 C C . VAL A 1 566 ? -24.342 -10.285 23.148 1.00 98.19 566 VAL A C 1
ATOM 4590 O O . VAL A 1 566 ? -25.248 -10.221 23.973 1.00 98.19 566 VAL A O 1
ATOM 4593 N N . ASP A 1 567 ? -23.114 -10.679 23.479 1.00 98.19 567 ASP A N 1
ATOM 4594 C CA . ASP A 1 567 ? -22.736 -11.144 24.819 1.00 98.19 567 ASP A CA 1
ATOM 4595 C C . ASP A 1 567 ? -22.562 -9.993 25.821 1.00 98.19 567 ASP A C 1
ATOM 4597 O O . ASP A 1 567 ? -22.634 -10.201 27.033 1.00 98.19 567 ASP A O 1
ATOM 4601 N N . TYR A 1 568 ? -22.319 -8.773 25.331 1.00 98.31 568 TYR A N 1
ATOM 4602 C CA . TYR A 1 568 ? -22.228 -7.575 26.163 1.00 98.31 568 TYR A CA 1
ATOM 4603 C C . TYR A 1 568 ? -22.699 -6.315 25.431 1.00 98.31 568 TYR A C 1
ATOM 4605 O O . TYR A 1 568 ? -22.357 -6.074 24.274 1.00 98.31 568 TYR A O 1
ATOM 4613 N N . TYR A 1 569 ? -23.447 -5.465 26.130 1.00 98.25 569 TYR A N 1
ATOM 4614 C CA . TYR A 1 569 ? -23.896 -4.173 25.622 1.00 98.25 569 TYR A CA 1
ATOM 4615 C C . TYR A 1 569 ? -23.617 -3.075 26.644 1.00 98.25 569 TYR A C 1
ATOM 4617 O O . TYR A 1 569 ? -24.042 -3.169 27.797 1.00 98.25 569 TYR A O 1
ATOM 4625 N N . ALA A 1 570 ? -22.954 -2.013 26.191 1.00 98.25 570 ALA A N 1
ATOM 4626 C CA . ALA A 1 570 ? -22.776 -0.789 26.951 1.00 98.25 570 ALA A CA 1
ATOM 4627 C C . ALA A 1 570 ? -23.283 0.420 26.164 1.00 98.25 570 ALA A C 1
ATOM 4629 O O . ALA A 1 570 ? -23.045 0.545 24.962 1.00 98.25 570 ALA A O 1
ATOM 4630 N N . GLU A 1 571 ? -23.942 1.333 26.869 1.00 98.31 571 GLU A N 1
ATOM 4631 C CA . GLU A 1 571 ? -24.327 2.639 26.339 1.00 98.31 571 GLU A CA 1
ATOM 4632 C C . GLU A 1 571 ? -23.529 3.710 27.071 1.00 98.31 571 GLU A C 1
ATOM 4634 O O . GLU A 1 571 ? -23.578 3.780 28.301 1.00 98.31 571 GLU A O 1
ATOM 4639 N N . VAL A 1 572 ? -22.783 4.519 26.322 1.00 97.69 572 VAL A N 1
ATOM 4640 C CA . VAL A 1 572 ? -21.901 5.556 26.853 1.00 97.69 572 VAL A CA 1
ATOM 4641 C C . VAL A 1 572 ? -22.335 6.909 26.300 1.00 97.69 572 VAL A C 1
ATOM 4643 O O . VAL A 1 572 ? -22.222 7.169 25.102 1.00 97.69 572 VAL A O 1
ATOM 4646 N N . ASN A 1 573 ? -22.819 7.779 27.178 1.00 96.50 573 ASN A N 1
ATOM 4647 C CA . ASN A 1 573 ? -23.214 9.135 26.828 1.00 96.50 573 ASN A CA 1
ATOM 4648 C C . ASN A 1 573 ? -21.982 10.051 26.789 1.00 96.50 573 ASN A C 1
ATOM 4650 O O . ASN A 1 573 ? -21.152 10.051 27.701 1.00 96.50 573 ASN A O 1
ATOM 4654 N N . ASN A 1 574 ? -21.873 10.834 25.719 1.00 95.50 574 ASN A N 1
ATOM 4655 C CA . ASN A 1 574 ? -20.862 11.863 25.506 1.00 95.50 574 ASN A CA 1
ATOM 4656 C C . ASN A 1 574 ? -21.518 13.255 25.607 1.00 95.50 574 ASN A C 1
ATOM 4658 O O . ASN A 1 574 ? -21.830 13.867 24.569 1.00 95.50 574 ASN A O 1
ATOM 4662 N N . PRO A 1 575 ? -21.772 13.735 26.841 1.00 92.31 575 PRO A N 1
ATOM 4663 C CA . PRO A 1 575 ? -22.510 14.967 27.096 1.00 92.31 575 PRO A CA 1
ATOM 4664 C C . PRO A 1 575 ? -21.808 16.211 26.536 1.00 92.31 575 PRO A C 1
ATOM 4666 O O . PRO A 1 575 ? -20.620 16.222 26.203 1.00 92.31 575 PRO A O 1
ATOM 4669 N N . GLU A 1 576 ? -22.562 17.302 26.429 1.00 80.50 576 GLU A N 1
ATOM 4670 C CA . GLU A 1 576 ? -22.002 18.612 26.112 1.00 80.50 576 GLU A CA 1
ATOM 4671 C C . GLU A 1 576 ? -21.426 19.240 27.396 1.00 80.50 576 GLU A C 1
ATOM 4673 O O . GLU A 1 576 ? -22.096 19.266 28.424 1.00 80.50 576 GLU A O 1
ATOM 4678 N N . LYS A 1 577 ? -20.200 19.783 27.334 1.00 74.88 577 LYS A N 1
ATOM 4679 C CA . LYS A 1 577 ? -19.561 20.598 28.399 1.00 74.88 577 LYS A CA 1
ATOM 4680 C C . LYS A 1 577 ? -19.110 19.864 29.673 1.00 74.88 577 LYS A C 1
ATOM 4682 O O . LYS A 1 577 ? -18.646 20.525 30.600 1.00 74.88 577 LYS A O 1
ATOM 4687 N N . VAL A 1 578 ? -19.159 18.534 29.717 1.00 79.94 578 VAL A N 1
ATOM 4688 C CA . VAL A 1 578 ? -18.558 17.736 30.804 1.00 79.94 578 VAL A CA 1
ATOM 4689 C C . VAL A 1 578 ? -17.242 17.121 30.305 1.00 79.94 578 VAL A C 1
ATOM 4691 O O . VAL A 1 578 ? -17.180 16.687 29.156 1.00 79.94 578 VAL A O 1
ATOM 4694 N N . PRO A 1 579 ? -16.167 17.097 31.117 1.00 77.38 579 PRO A N 1
ATOM 4695 C CA . PRO A 1 579 ? -14.864 16.589 30.680 1.00 77.38 579 PRO A CA 1
ATOM 4696 C C . PRO A 1 579 ? -14.763 15.056 30.608 1.00 77.38 579 PRO A C 1
ATOM 4698 O O . PRO A 1 579 ? -13.743 14.552 30.144 1.00 77.38 579 PRO A O 1
ATOM 4701 N N . ASP A 1 580 ? -15.758 14.315 31.102 1.00 91.94 580 ASP A N 1
ATOM 4702 C CA . ASP A 1 580 ? -15.771 12.848 31.107 1.00 91.94 580 ASP A CA 1
ATOM 4703 C C . ASP A 1 580 ? -17.068 12.322 30.478 1.00 91.94 580 ASP A C 1
ATOM 4705 O O . ASP A 1 580 ? -18.073 13.030 30.399 1.00 91.94 580 ASP A O 1
ATOM 4709 N N . VAL A 1 581 ? -17.019 11.072 30.027 1.00 95.06 581 VAL A N 1
ATOM 4710 C CA . VAL A 1 581 ? -18.165 10.334 29.490 1.00 95.06 581 VAL A CA 1
ATOM 4711 C C . VAL A 1 581 ? -18.921 9.623 30.612 1.00 95.06 581 VAL A C 1
ATOM 4713 O O . VAL A 1 581 ? -18.361 9.334 31.671 1.00 95.06 581 VAL A O 1
ATOM 4716 N N . GLU A 1 582 ? -20.187 9.297 30.371 1.00 95.75 582 GLU A N 1
ATOM 4717 C CA . GLU A 1 582 ? -21.073 8.676 31.360 1.00 95.75 582 GLU A CA 1
ATOM 4718 C C . GLU A 1 582 ? -21.509 7.282 30.902 1.00 95.75 582 GLU A C 1
ATOM 4720 O O . GLU A 1 582 ? -21.977 7.107 29.778 1.00 95.75 582 GLU A O 1
ATOM 4725 N N . LEU A 1 583 ? -21.381 6.281 31.776 1.00 96.75 583 LEU A N 1
ATOM 4726 C CA . LEU A 1 583 ? -21.895 4.936 31.524 1.00 96.75 583 LEU A CA 1
ATOM 4727 C C . LEU A 1 583 ? -23.392 4.902 31.856 1.00 96.75 583 LEU A C 1
ATOM 4729 O O . LEU A 1 583 ? -23.775 5.001 33.018 1.00 96.75 583 LEU A O 1
ATOM 4733 N N . VAL A 1 584 ? -24.235 4.784 30.832 1.00 97.00 584 VAL A N 1
ATOM 4734 C CA . VAL A 1 584 ? -25.703 4.787 30.962 1.00 97.00 584 VAL A CA 1
ATOM 4735 C C . VAL A 1 584 ? -26.242 3.369 31.106 1.00 97.00 584 VAL A C 1
ATOM 4737 O O . VAL A 1 584 ? -27.173 3.123 31.876 1.00 97.00 584 VAL A O 1
ATOM 4740 N N . LYS A 1 585 ? -25.664 2.421 30.359 1.00 95.75 585 LYS A N 1
ATOM 4741 C CA . LYS A 1 585 ? -26.016 1.001 30.437 1.00 95.75 585 LYS A CA 1
ATOM 4742 C C . LYS A 1 585 ? -24.766 0.129 30.539 1.00 95.75 585 LYS A C 1
ATOM 4744 O O . LYS A 1 585 ? -23.794 0.441 29.849 1.00 95.75 585 LYS A O 1
ATOM 4749 N N . PRO A 1 586 ? -24.820 -0.979 31.302 1.00 95.94 586 PRO A N 1
ATOM 4750 C CA . PRO A 1 586 ? -25.968 -1.455 32.094 1.00 95.94 586 PRO A CA 1
ATOM 4751 C C . PRO A 1 586 ? -26.363 -0.520 33.253 1.00 95.94 586 PRO A C 1
ATOM 4753 O O . PRO A 1 586 ? -25.508 0.130 33.851 1.00 95.94 586 PRO A O 1
ATOM 4756 N N . VAL A 1 587 ? -27.660 -0.413 33.557 1.00 94.69 587 VAL A N 1
ATOM 4757 C CA . VAL A 1 587 ? -28.146 0.493 34.616 1.00 94.69 587 VAL A CA 1
ATOM 4758 C C . VAL A 1 587 ? -27.577 0.051 35.965 1.00 94.69 587 VAL A C 1
ATOM 4760 O O . VAL A 1 587 ? -27.680 -1.118 36.324 1.00 94.69 587 VAL A O 1
ATOM 4763 N N . GLY A 1 588 ? -26.972 0.985 36.702 1.00 93.19 588 GLY A N 1
ATOM 4764 C CA . GLY A 1 588 ? -26.340 0.713 37.998 1.00 93.19 588 GLY A CA 1
ATOM 4765 C C . GLY A 1 588 ? -24.936 0.102 37.920 1.00 93.19 588 GLY A C 1
ATOM 4766 O O . GLY A 1 588 ? -24.330 -0.115 38.965 1.00 93.19 588 GLY A O 1
ATOM 4767 N N . SER A 1 589 ? -24.404 -0.152 36.719 1.00 95.00 589 SER A N 1
ATOM 4768 C CA . SER A 1 589 ? -23.015 -0.597 36.559 1.00 95.00 589 SER A CA 1
ATOM 4769 C C . SER A 1 589 ? -22.020 0.533 36.829 1.00 95.00 589 SER A C 1
ATOM 4771 O O . SER A 1 589 ? -22.280 1.705 36.549 1.00 95.00 589 SER A O 1
ATOM 4773 N N . THR A 1 590 ? -20.860 0.176 37.374 1.00 96.94 590 THR A N 1
ATOM 4774 C CA . THR A 1 590 ? -19.746 1.103 37.588 1.00 96.94 590 THR A CA 1
ATOM 4775 C C . THR A 1 590 ? -18.706 0.986 36.472 1.00 96.94 590 THR A C 1
ATOM 4777 O O . THR A 1 590 ? -18.646 -0.003 35.740 1.00 96.94 590 THR A O 1
ATOM 4780 N N . TRP A 1 591 ? -17.810 1.972 36.365 1.00 96.88 591 TRP A N 1
ATOM 4781 C CA . TRP A 1 591 ? -16.663 1.879 35.454 1.00 96.88 591 TRP A CA 1
ATOM 4782 C C . TRP A 1 591 ? -15.724 0.709 35.768 1.00 96.88 591 TRP A C 1
ATOM 4784 O O . TRP A 1 591 ? -15.045 0.223 34.866 1.00 96.88 591 TRP A O 1
ATOM 4794 N N . GLU A 1 592 ? -15.696 0.242 37.017 1.00 96.12 592 GLU A N 1
ATOM 4795 C CA . GLU A 1 592 ? -14.916 -0.932 37.407 1.00 96.12 592 GLU A CA 1
ATOM 4796 C C . GLU A 1 592 ? -15.560 -2.225 36.886 1.00 96.12 592 GLU A C 1
ATOM 4798 O O . GLU A 1 592 ? -14.859 -3.103 36.389 1.00 96.12 592 GLU A O 1
ATOM 4803 N N . ASP A 1 593 ? -16.893 -2.320 36.905 1.00 96.38 593 ASP A N 1
ATOM 4804 C CA . ASP A 1 593 ? -17.619 -3.447 36.300 1.00 96.38 593 ASP A CA 1
ATOM 4805 C C . ASP A 1 593 ? -17.419 -3.474 34.779 1.00 96.38 593 ASP A C 1
ATOM 4807 O O . ASP A 1 593 ? -17.118 -4.521 34.196 1.00 96.38 593 ASP A O 1
ATOM 4811 N N . PHE A 1 594 ? -17.491 -2.300 34.139 1.00 96.94 594 PHE A N 1
ATOM 4812 C CA . PHE A 1 594 ? -17.171 -2.149 32.721 1.00 96.94 594 PHE A CA 1
ATOM 4813 C C . PHE A 1 594 ? -15.742 -2.620 32.427 1.00 96.94 594 PHE A C 1
ATOM 4815 O O . PHE A 1 594 ? -15.537 -3.434 31.532 1.00 96.94 594 PHE A O 1
ATOM 4822 N N . ARG A 1 595 ? -14.751 -2.161 33.201 1.00 95.19 595 ARG A N 1
ATOM 4823 C CA . ARG A 1 595 ? -13.339 -2.528 33.022 1.00 95.19 595 ARG A CA 1
ATOM 4824 C C . ARG A 1 595 ? -13.113 -4.035 33.153 1.00 95.19 595 ARG A C 1
ATOM 4826 O O . ARG A 1 595 ? -12.406 -4.613 32.328 1.00 95.19 595 ARG A O 1
ATOM 4833 N N . LYS A 1 596 ? -13.716 -4.677 34.159 1.00 94.12 596 LYS A N 1
ATOM 4834 C CA . LYS A 1 596 ? -13.579 -6.123 34.411 1.00 94.12 596 LYS A CA 1
ATOM 4835 C C . LYS A 1 596 ? -14.043 -6.984 33.240 1.00 94.12 596 LYS A C 1
ATOM 4837 O O . LYS A 1 596 ? -13.477 -8.050 33.028 1.00 94.12 596 LYS A O 1
ATOM 4842 N N . THR A 1 597 ? -15.010 -6.505 32.457 1.00 95.38 597 THR A N 1
ATOM 4843 C CA . THR A 1 597 ? -15.511 -7.199 31.257 1.00 95.38 597 THR A CA 1
ATOM 4844 C C . THR A 1 597 ? -14.408 -7.447 30.220 1.00 95.38 597 THR A C 1
ATOM 4846 O O . THR A 1 597 ? -14.447 -8.444 29.502 1.00 95.38 597 THR A O 1
ATOM 4849 N N . TRP A 1 598 ? -13.400 -6.571 30.168 1.00 93.56 598 TRP A N 1
ATOM 4850 C CA . TRP A 1 598 ? -12.329 -6.598 29.167 1.00 93.56 598 TRP A CA 1
ATOM 4851 C C . TRP A 1 598 ? -11.023 -7.217 29.673 1.00 93.56 598 TRP A C 1
ATOM 4853 O O . TRP A 1 598 ? -10.031 -7.226 28.944 1.00 93.56 598 TRP A O 1
ATOM 4863 N N . LEU A 1 599 ? -10.985 -7.710 30.915 1.00 87.31 599 LEU A N 1
ATOM 4864 C CA . LEU A 1 599 ? -9.808 -8.395 31.442 1.00 87.31 599 LEU A CA 1
ATOM 4865 C C . LEU A 1 599 ? -9.658 -9.752 30.751 1.00 87.31 599 LEU A C 1
ATOM 4867 O O . LEU A 1 599 ? -10.552 -10.591 30.805 1.00 87.31 599 LEU A O 1
ATOM 4871 N N . GLN A 1 600 ? -8.510 -9.968 30.112 1.00 83.25 600 GLN A N 1
ATOM 4872 C CA . GLN A 1 600 ? -8.212 -11.193 29.376 1.00 83.25 600 GLN A CA 1
ATOM 4873 C C . GLN A 1 600 ? -6.899 -11.808 29.848 1.00 83.25 600 GLN A C 1
ATOM 4875 O O . GLN A 1 600 ? -5.960 -11.112 30.241 1.00 83.25 600 GLN A O 1
ATOM 4880 N N . THR A 1 601 ? -6.829 -13.133 29.769 1.00 82.25 601 THR A N 1
ATOM 4881 C CA . THR A 1 601 ? -5.589 -13.891 29.938 1.00 82.25 601 THR A CA 1
ATOM 4882 C C . THR A 1 601 ? -5.013 -14.228 28.567 1.00 82.25 601 THR A C 1
ATOM 4884 O O . THR A 1 601 ? -5.750 -14.419 27.597 1.00 82.25 601 THR A O 1
ATOM 4887 N N . VAL A 1 602 ? -3.685 -14.285 28.465 1.00 79.06 602 VAL A N 1
ATOM 4888 C CA . VAL A 1 602 ? -3.003 -14.693 27.230 1.00 79.06 602 VAL A CA 1
ATOM 4889 C C . VAL A 1 602 ? -2.418 -16.087 27.393 1.00 79.06 602 VAL A C 1
ATOM 4891 O O . VAL A 1 602 ? -1.879 -16.431 28.446 1.00 79.06 602 VAL A O 1
ATOM 4894 N N . ALA A 1 603 ? -2.459 -16.887 26.328 1.00 68.19 603 ALA A N 1
ATOM 4895 C CA . ALA A 1 603 ? -1.629 -18.082 26.264 1.00 68.19 603 ALA A CA 1
ATOM 4896 C C . ALA A 1 603 ? -0.153 -17.637 26.260 1.00 68.19 603 ALA A C 1
ATOM 4898 O O . ALA A 1 603 ? 0.277 -16.888 25.381 1.00 68.19 603 ALA A O 1
ATOM 4899 N N . TYR A 1 604 ? 0.619 -18.030 27.275 1.00 58.03 604 TYR A N 1
ATOM 4900 C CA . TYR A 1 604 ? 2.012 -17.603 27.432 1.00 58.03 604 TYR A CA 1
ATOM 4901 C C . TYR A 1 604 ? 2.870 -18.022 26.224 1.00 58.03 604 TYR A C 1
ATOM 4903 O O . TYR A 1 604 ? 2.967 -19.208 25.914 1.00 58.03 604 TYR A O 1
ATOM 4911 N N . VAL A 1 605 ? 3.537 -17.058 25.571 1.00 56.38 605 VAL A N 1
ATOM 4912 C CA . VAL A 1 605 ? 4.494 -17.315 24.478 1.00 56.38 605 VAL A CA 1
ATOM 4913 C C . VAL A 1 605 ? 5.907 -16.886 24.917 1.00 56.38 605 VAL A C 1
ATOM 4915 O O . VAL A 1 605 ? 6.204 -15.686 24.921 1.00 56.38 605 VAL A O 1
ATOM 4918 N N . PRO A 1 606 ? 6.811 -17.827 25.266 1.00 47.12 606 PRO A N 1
ATOM 4919 C CA . PRO A 1 606 ? 8.120 -17.523 25.865 1.00 47.12 606 PRO A CA 1
ATOM 4920 C C . PRO A 1 606 ? 9.016 -16.601 25.016 1.00 47.12 606 PRO A C 1
ATOM 4922 O O . PRO A 1 606 ? 9.801 -15.812 25.542 1.00 47.12 606 PRO A O 1
ATOM 4925 N N . THR A 1 607 ? 8.895 -16.660 23.688 1.00 52.47 607 THR A N 1
ATOM 4926 C CA . THR A 1 607 ? 9.804 -16.003 22.733 1.00 52.47 607 THR A CA 1
ATOM 4927 C C . THR A 1 607 ? 9.548 -14.504 22.515 1.00 52.47 607 THR A C 1
ATOM 4929 O O . THR A 1 607 ? 10.395 -13.827 21.930 1.00 52.47 607 THR A O 1
ATOM 4932 N N . LYS A 1 608 ? 8.439 -13.931 23.014 1.00 53.53 608 LYS A N 1
ATOM 4933 C CA . LYS A 1 608 ? 8.062 -12.521 22.754 1.00 53.53 608 LYS A CA 1
ATOM 4934 C C . LYS A 1 608 ? 8.490 -11.501 23.824 1.00 53.53 608 LYS A C 1
ATOM 4936 O O . LYS A 1 608 ? 8.308 -10.300 23.615 1.00 53.53 608 LYS A O 1
ATOM 4941 N N . GLN A 1 609 ? 9.163 -11.905 24.910 1.00 51.84 609 GLN A N 1
ATOM 4942 C CA . GLN A 1 609 ? 9.671 -10.966 25.938 1.00 51.84 609 GLN A CA 1
ATOM 4943 C C . GLN A 1 609 ? 10.618 -9.885 25.374 1.00 51.84 609 GLN A C 1
ATOM 4945 O O . GLN A 1 609 ? 10.684 -8.765 25.887 1.00 51.84 609 GLN A O 1
ATOM 4950 N N . ARG A 1 610 ? 11.333 -10.187 24.281 1.00 50.84 610 ARG A N 1
ATOM 4951 C CA . ARG A 1 610 ? 12.219 -9.230 23.598 1.00 50.84 610 ARG A CA 1
ATOM 4952 C C . ARG A 1 610 ? 11.430 -8.117 22.892 1.00 50.84 610 ARG A C 1
ATOM 4954 O O . ARG A 1 610 ? 11.857 -6.966 22.933 1.00 50.84 610 ARG A O 1
ATOM 4961 N N . MET A 1 611 ? 10.254 -8.427 22.331 1.00 55.25 611 MET A N 1
ATOM 4962 C CA . MET A 1 611 ? 9.344 -7.434 21.740 1.00 55.25 611 MET A CA 1
ATOM 4963 C C . MET A 1 611 ? 8.673 -6.569 22.805 1.00 55.25 611 MET A C 1
ATOM 4965 O O . MET A 1 611 ? 8.566 -5.367 22.596 1.00 55.25 611 MET A O 1
ATOM 4969 N N . ALA A 1 612 ? 8.314 -7.126 23.967 1.00 52.25 612 ALA A N 1
ATOM 4970 C CA . ALA A 1 612 ? 7.756 -6.354 25.082 1.00 52.25 612 ALA A CA 1
ATOM 4971 C C . ALA A 1 612 ? 8.700 -5.224 25.537 1.00 52.25 612 ALA A C 1
ATOM 4973 O O . ALA A 1 612 ? 8.257 -4.100 25.759 1.00 52.25 612 ALA A O 1
ATOM 4974 N N . LYS A 1 613 ? 10.018 -5.476 25.579 1.00 53.41 613 LYS A N 1
ATOM 4975 C CA . LYS A 1 613 ? 11.029 -4.439 25.863 1.00 53.41 613 LYS A CA 1
ATOM 4976 C C . LYS A 1 613 ? 11.147 -3.399 24.744 1.00 53.41 613 LYS A C 1
ATOM 4978 O O . LYS A 1 613 ? 11.361 -2.228 25.038 1.00 53.41 613 LYS A O 1
ATOM 4983 N N . VAL A 1 614 ? 10.999 -3.792 23.477 1.00 53.28 614 VAL A N 1
ATOM 4984 C CA . VAL A 1 614 ? 11.015 -2.868 22.323 1.00 53.28 614 VAL A CA 1
ATOM 4985 C C . VAL A 1 614 ? 9.740 -2.024 22.258 1.00 53.28 614 VAL A C 1
ATOM 4987 O O . VAL A 1 614 ? 9.828 -0.842 21.953 1.00 53.28 614 VAL A O 1
ATOM 4990 N N . LEU A 1 615 ? 8.580 -2.587 22.600 1.00 55.22 615 LEU A N 1
ATOM 4991 C CA . LEU A 1 615 ? 7.296 -1.891 22.704 1.00 55.22 615 LEU A CA 1
ATOM 4992 C C . LEU A 1 615 ? 7.257 -0.964 23.916 1.00 55.22 615 LEU A C 1
ATOM 4994 O O . LEU A 1 615 ? 6.929 0.201 23.748 1.00 55.22 615 LEU A O 1
ATOM 4998 N N . GLN A 1 616 ? 7.710 -1.404 25.096 1.00 52.38 616 GLN A N 1
ATOM 4999 C CA . GLN A 1 616 ? 7.936 -0.502 26.232 1.00 52.38 616 GLN A CA 1
ATOM 5000 C C . GLN A 1 616 ? 8.931 0.600 25.872 1.00 52.38 616 GLN A C 1
ATOM 5002 O O . GLN A 1 616 ? 8.742 1.736 26.285 1.00 52.38 616 GLN A O 1
ATOM 5007 N N . LYS A 1 617 ? 9.965 0.304 25.074 1.00 47.78 617 LYS A N 1
ATOM 5008 C CA . LYS A 1 617 ? 10.895 1.317 24.568 1.00 47.78 617 LYS A CA 1
ATOM 5009 C C . LYS A 1 617 ? 10.251 2.228 23.524 1.00 47.78 617 LYS A C 1
ATOM 5011 O O . LYS A 1 617 ? 10.571 3.398 23.565 1.00 47.78 617 LYS A O 1
ATOM 5016 N N . LYS A 1 618 ? 9.348 1.763 22.649 1.00 47.84 618 LYS A N 1
ATOM 5017 C CA . LYS A 1 618 ? 8.556 2.609 21.729 1.00 47.84 618 LYS A CA 1
ATOM 5018 C C . LYS A 1 618 ? 7.616 3.526 22.513 1.00 47.84 618 LYS A C 1
ATOM 5020 O O . LYS A 1 618 ? 7.672 4.730 22.303 1.00 47.84 618 LYS A O 1
ATOM 5025 N N . LEU A 1 619 ? 6.871 2.971 23.473 1.00 48.50 619 LEU A N 1
ATOM 5026 C CA . LEU A 1 619 ? 6.011 3.701 24.410 1.00 48.50 619 LEU A CA 1
ATOM 5027 C C . LEU A 1 619 ? 6.810 4.707 25.271 1.00 48.50 619 LEU A C 1
ATOM 5029 O O . LEU A 1 619 ? 6.292 5.763 25.616 1.00 48.50 619 LEU A O 1
ATOM 5033 N N . ARG A 1 620 ? 8.083 4.398 25.585 1.00 40.50 620 ARG A N 1
ATOM 5034 C CA . ARG A 1 620 ? 9.054 5.269 26.283 1.00 40.50 620 ARG A CA 1
ATOM 5035 C C . ARG A 1 620 ? 9.949 6.121 25.366 1.00 40.50 620 ARG A C 1
ATOM 5037 O O . ARG A 1 620 ? 10.770 6.863 25.878 1.00 40.50 620 ARG A O 1
ATOM 5044 N N . LYS A 1 621 ? 9.911 6.005 24.037 1.00 36.88 621 LYS A N 1
ATOM 5045 C CA . LYS A 1 621 ? 10.689 6.885 23.132 1.00 36.88 621 LYS A CA 1
ATOM 5046 C C . LYS A 1 621 ? 9.805 8.023 22.652 1.00 36.88 621 LYS A C 1
ATOM 5048 O O . LYS A 1 621 ? 10.226 9.168 22.689 1.00 36.88 621 LYS A O 1
ATOM 5053 N N . SER A 1 622 ? 8.529 7.721 22.402 1.00 38.56 622 SER A N 1
ATOM 5054 C CA . SER A 1 622 ? 7.473 8.722 22.222 1.00 38.56 622 SER A CA 1
ATOM 5055 C C . SER A 1 622 ? 7.257 9.624 23.448 1.00 38.56 622 SER A C 1
ATOM 5057 O O . SER A 1 622 ? 6.547 10.618 23.349 1.00 38.56 622 SER A O 1
ATOM 5059 N N . SER A 1 623 ? 7.851 9.285 24.600 1.00 33.50 623 SER A N 1
ATOM 5060 C CA . SER A 1 623 ? 7.890 10.128 25.798 1.00 33.50 623 SER A CA 1
ATOM 5061 C C . SER A 1 623 ? 9.058 11.110 25.865 1.00 33.50 623 SER A C 1
ATOM 5063 O O . SER A 1 623 ? 8.983 12.029 26.668 1.00 33.50 623 SER A O 1
ATOM 5065 N N . PHE A 1 624 ? 10.133 10.896 25.098 1.00 31.45 624 PHE A N 1
ATOM 5066 C CA . PHE A 1 624 ? 11.350 11.720 25.153 1.00 31.45 624 PHE A CA 1
ATOM 5067 C C . PHE A 1 624 ? 11.439 12.744 24.012 1.00 31.45 624 PHE A C 1
ATOM 5069 O O . PHE A 1 624 ? 12.069 13.776 24.194 1.00 31.45 624 PHE A O 1
ATOM 5076 N N . ASP A 1 625 ? 10.753 12.527 22.886 1.00 30.64 625 ASP A N 1
ATOM 5077 C CA . ASP A 1 625 ? 10.809 13.437 21.725 1.00 30.64 625 ASP A CA 1
ATOM 5078 C C . ASP A 1 625 ? 9.847 14.650 21.828 1.00 30.64 625 ASP A C 1
ATOM 5080 O O . ASP A 1 625 ? 9.564 15.304 20.829 1.00 30.64 625 ASP A O 1
ATOM 5084 N N . ASN A 1 626 ? 9.320 14.964 23.021 1.00 36.97 626 ASN A N 1
ATOM 5085 C CA . ASN A 1 626 ? 8.364 16.065 23.243 1.00 36.97 626 ASN A CA 1
ATOM 5086 C C . ASN A 1 626 ? 8.848 17.152 24.224 1.00 36.97 626 ASN A C 1
ATOM 5088 O O . ASN A 1 626 ? 8.054 18.024 24.576 1.00 36.97 626 ASN A O 1
ATOM 5092 N N . ASP A 1 627 ? 10.116 17.132 24.649 1.00 30.72 627 ASP A N 1
ATOM 5093 C CA . ASP A 1 627 ? 10.647 18.138 25.586 1.00 30.72 627 ASP A CA 1
ATOM 5094 C C . ASP A 1 627 ? 11.418 19.304 24.918 1.00 30.72 627 ASP A C 1
ATOM 5096 O O . ASP A 1 627 ? 11.727 20.267 25.609 1.00 30.72 627 ASP A O 1
ATOM 5100 N N . ASP A 1 628 ? 11.612 19.320 23.588 1.00 31.56 628 ASP A N 1
ATOM 5101 C CA . ASP A 1 628 ? 12.386 20.372 22.887 1.00 31.56 628 ASP A CA 1
ATOM 5102 C C . ASP A 1 628 ? 11.618 21.093 21.757 1.00 31.56 628 ASP A C 1
ATOM 5104 O O . ASP A 1 628 ? 12.129 21.290 20.655 1.00 31.56 628 ASP A O 1
ATOM 5108 N N . ALA A 1 629 ? 10.371 21.512 21.998 1.00 30.81 629 ALA A N 1
ATOM 5109 C CA . ALA A 1 629 ? 9.659 22.353 21.026 1.00 30.81 629 ALA A CA 1
ATOM 5110 C C . ALA A 1 629 ? 8.638 23.324 21.635 1.00 30.81 629 ALA A C 1
ATOM 5112 O O . ALA A 1 629 ? 7.525 23.422 21.134 1.00 30.81 629 ALA A O 1
ATOM 5113 N N . VAL A 1 630 ? 9.001 24.073 22.682 1.00 31.14 630 VAL A N 1
ATOM 5114 C CA . VAL A 1 630 ? 8.394 25.392 22.954 1.00 31.14 630 VAL A CA 1
ATOM 5115 C C . VAL A 1 630 ? 9.424 26.272 23.663 1.00 31.14 630 VAL A C 1
ATOM 5117 O O . VAL A 1 630 ? 9.673 26.067 24.846 1.00 31.14 630 VAL A O 1
ATOM 5120 N N . CYS A 1 631 ? 10.018 27.219 22.928 1.00 26.58 631 CYS A N 1
ATOM 5121 C CA . CYS A 1 631 ? 10.373 28.587 23.351 1.00 26.58 631 CYS A CA 1
ATOM 5122 C C . CYS A 1 631 ? 11.369 29.196 22.350 1.00 26.58 631 CYS A C 1
ATOM 5124 O O . CYS A 1 631 ? 12.560 28.909 22.420 1.00 26.58 631 CYS A O 1
ATOM 5126 N N . ASN A 1 632 ? 10.882 30.023 21.419 1.00 26.08 632 ASN A N 1
ATOM 5127 C CA . ASN A 1 632 ? 11.297 31.426 21.250 1.00 26.08 632 ASN A CA 1
ATOM 5128 C C . ASN A 1 632 ? 10.709 32.032 19.963 1.00 26.08 632 ASN A C 1
ATOM 5130 O O . ASN A 1 632 ? 10.568 31.351 18.953 1.00 26.08 632 ASN A O 1
ATOM 5134 N N . ASP A 1 633 ? 10.408 33.328 20.068 1.00 26.41 633 ASP A N 1
ATOM 5135 C CA . ASP A 1 633 ? 10.084 34.304 19.018 1.00 26.41 633 ASP A CA 1
ATOM 5136 C C . ASP A 1 633 ? 8.722 34.187 18.320 1.00 26.41 633 ASP A C 1
ATOM 5138 O O . ASP A 1 633 ? 8.522 33.412 17.396 1.00 26.41 633 ASP A O 1
ATOM 5142 N N . PHE A 1 634 ? 7.728 34.930 18.817 1.00 26.72 634 PHE A N 1
ATOM 5143 C CA . PHE A 1 634 ? 7.391 36.324 18.458 1.00 26.72 634 PHE A CA 1
ATOM 5144 C C . PHE A 1 634 ? 6.461 36.830 19.593 1.00 26.72 634 PHE A C 1
ATOM 5146 O O . PHE A 1 634 ? 5.536 36.136 19.996 1.00 26.72 634 PHE A O 1
ATOM 5153 N N . GLY A 1 635 ? 6.713 37.936 20.294 1.00 27.17 635 GLY A N 1
ATOM 5154 C CA . GLY A 1 635 ? 6.816 39.275 19.728 1.00 27.17 635 GLY A CA 1
ATOM 5155 C C . GLY A 1 635 ? 5.436 39.942 19.629 1.00 27.17 635 GLY A C 1
ATOM 5156 O O . GLY A 1 635 ? 5.075 40.375 18.547 1.00 27.17 635 GLY A O 1
ATOM 5157 N N . ASN A 1 636 ? 4.664 40.017 20.725 1.00 27.97 636 ASN A N 1
ATOM 5158 C CA . ASN A 1 636 ? 3.493 40.899 20.816 1.00 27.97 636 ASN A CA 1
ATOM 5159 C C . ASN A 1 636 ? 3.801 42.045 21.782 1.00 27.97 636 ASN A C 1
ATOM 5161 O O . ASN A 1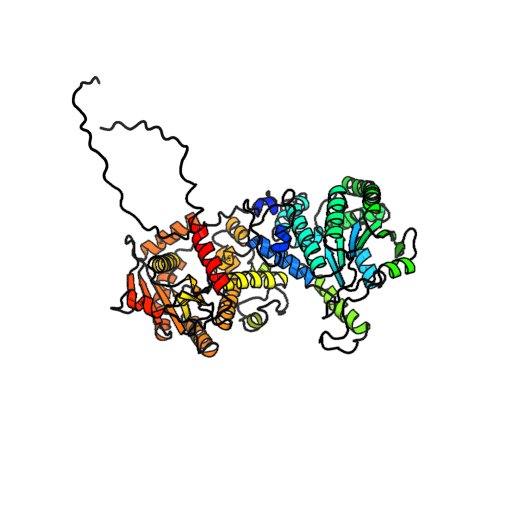 636 ? 3.815 41.872 23.001 1.00 27.97 636 ASN A O 1
ATOM 5165 N N . GLY A 1 637 ? 4.085 43.209 21.199 1.00 30.27 637 GLY A N 1
ATOM 5166 C CA . GLY A 1 637 ? 4.014 44.489 21.880 1.00 30.27 637 GLY A CA 1
ATOM 5167 C C . GLY A 1 637 ? 2.553 44.899 22.012 1.00 30.27 637 GLY A C 1
ATOM 5168 O O . GLY A 1 637 ? 1.867 45.098 21.013 1.00 30.27 637 GLY A O 1
ATOM 5169 N N . ASP A 1 638 ? 2.100 45.018 23.254 1.00 30.97 638 ASP A N 1
ATOM 5170 C CA . ASP A 1 638 ? 0.880 45.731 23.603 1.00 30.97 638 ASP A CA 1
ATOM 5171 C C . ASP A 1 638 ? 1.031 47.222 23.272 1.00 30.97 638 ASP A C 1
ATOM 5173 O O . ASP A 1 638 ? 2.007 47.864 23.664 1.00 30.97 638 ASP A O 1
ATOM 5177 N N . ALA A 1 639 ? -0.015 47.808 22.700 1.00 29.47 639 ALA A N 1
ATOM 5178 C CA . ALA A 1 639 ? -0.436 49.146 23.087 1.00 29.47 639 ALA A CA 1
ATOM 5179 C C . ALA A 1 639 ? -1.962 49.137 23.193 1.00 29.47 639 ALA A C 1
ATOM 5181 O O . ALA A 1 639 ? -2.682 48.998 22.209 1.00 29.47 639 ALA A O 1
ATOM 5182 N N . LYS A 1 640 ? -2.397 49.181 24.449 1.00 30.73 640 LYS A N 1
ATOM 5183 C CA . LYS A 1 640 ? -3.75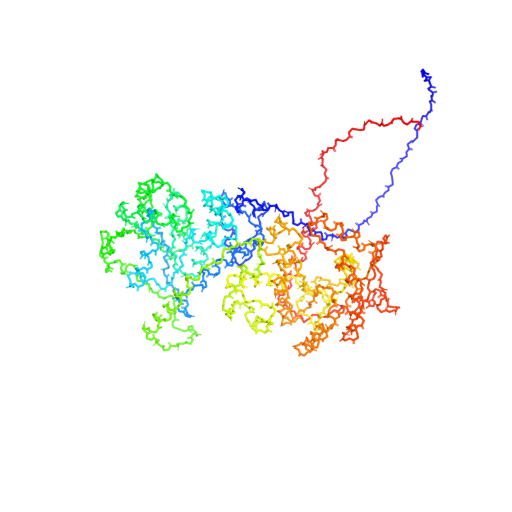7 48.998 24.938 1.00 30.73 640 LYS A CA 1
ATOM 5184 C C . LYS A 1 640 ? -4.698 50.116 24.507 1.00 30.73 640 LYS A C 1
ATOM 5186 O O . LYS A 1 640 ? -4.301 51.276 24.415 1.00 30.73 640 LYS A O 1
ATOM 5191 N N . ASP A 1 641 ? -5.967 49.732 24.413 1.00 49.44 641 ASP A N 1
ATOM 5192 C CA . ASP A 1 641 ? -7.114 50.588 24.690 1.00 49.44 641 ASP A CA 1
ATOM 5193 C C . ASP A 1 641 ? -6.868 51.482 25.913 1.00 49.44 641 ASP A C 1
ATOM 5195 O O . ASP A 1 641 ? -6.375 51.021 26.948 1.00 49.44 641 ASP A O 1
ATOM 5199 N N . THR A 1 642 ? -7.355 52.719 25.860 1.00 30.00 642 THR A N 1
ATOM 5200 C CA . THR A 1 642 ? -7.914 53.326 27.070 1.00 30.00 642 THR A CA 1
ATOM 5201 C C . THR A 1 642 ? -9.369 53.686 26.839 1.00 30.00 642 THR A C 1
ATOM 5203 O O . THR A 1 642 ? -9.710 54.591 26.081 1.00 30.00 642 THR A O 1
ATOM 5206 N N . GLN A 1 643 ? -10.176 52.880 27.520 1.00 43.06 643 GLN A N 1
ATOM 5207 C CA . GLN A 1 643 ? -11.607 52.930 27.752 1.00 43.06 643 GLN A CA 1
ATOM 5208 C C . GLN A 1 643 ? -12.079 54.255 28.367 1.00 43.06 643 GLN A C 1
ATOM 5210 O O . GLN A 1 643 ? -11.325 54.946 29.057 1.00 43.06 643 GLN A O 1
ATOM 5215 N N . SER A 1 644 ? -13.372 54.521 28.179 1.00 40.47 644 SER A N 1
ATOM 5216 C CA . SER A 1 644 ? -14.247 55.032 29.240 1.00 40.47 644 SER A CA 1
ATOM 5217 C C . SER A 1 644 ? -14.757 53.884 30.101 1.00 40.47 644 SER A C 1
ATOM 5219 O O . SER A 1 644 ? -15.199 52.892 29.471 1.00 40.47 644 SER A O 1
#

pLDDT: mean 81.5, std 21.06, range [23.75, 98.62]

Radius of gyration: 31.08 Å; Cα contacts (8 Å, |Δi|>4): 886; chains: 1; bounding box: 70×104×90 Å

InterPro domains:
  IPR010488 Zeta toxin domain [PF06414] (99-262)
  IPR010488 Zeta toxin domain [PF06414] (403-564)
  IPR027417 P-loop containing nucleoside triphosphate hydrolase [G3DSA:3.40.50.300] (74-347)
  IPR027417 P-loop containing nucleoside triphosphate hydrolase [G3DSA:3.40.50.300] (386-627)
  IPR027417 P-loop containing nucleoside triphosphate hydrolase [SSF52540] (103-267)
  IPR027417 P-loop containing nucleoside triphosphate hydrolase [SSF52540] (405-564)

Solvent-accessible surface area (backbone atoms only — not comparable to full-atom values): 36973 Å² total; per-residue (Å²): 134,84,82,90,78,88,80,89,82,85,88,82,89,83,84,86,86,83,92,78,92,75,88,80,84,82,81,87,73,78,74,76,77,82,73,71,73,72,50,90,81,52,27,58,45,74,65,43,44,43,92,66,93,59,72,56,68,95,56,22,70,58,59,72,73,55,68,61,92,83,44,79,36,48,40,66,44,54,41,41,50,51,47,20,57,39,49,45,54,72,68,60,55,98,56,62,103,62,88,54,34,39,65,58,26,40,42,30,39,39,30,51,34,68,39,30,45,56,73,58,51,54,50,52,32,43,75,70,59,51,47,41,65,79,39,72,41,80,41,40,48,76,65,48,32,70,71,42,76,62,39,52,55,24,42,72,79,35,36,85,44,32,65,69,35,35,42,64,50,20,49,52,49,44,53,50,42,51,52,52,37,49,75,68,34,32,20,35,39,38,55,47,69,60,87,52,50,67,61,52,52,53,50,50,53,54,45,48,71,76,37,79,54,54,41,35,36,37,42,38,24,39,47,58,67,73,52,20,54,52,40,37,51,54,47,21,67,76,67,63,37,77,77,59,67,68,62,39,50,53,38,59,64,50,40,62,60,38,48,62,72,44,52,87,79,42,79,41,76,47,40,39,40,47,52,96,92,46,79,43,62,58,99,52,57,69,66,64,54,28,59,74,40,61,64,55,65,60,76,63,98,79,69,94,65,87,85,71,81,85,74,58,77,68,61,59,50,56,54,47,55,56,54,59,61,55,73,65,62,76,74,67,73,58,52,78,90,52,32,57,46,72,54,41,49,34,99,56,91,72,69,52,66,95,54,23,75,57,60,74,72,56,66,64,93,81,44,80,46,44,30,68,50,53,39,42,36,48,48,51,53,38,53,55,49,57,70,67,28,42,36,68,23,96,87,68,50,63,28,63,34,45,79,68,22,38,40,36,35,37,26,27,33,76,37,28,40,58,72,57,53,55,48,52,31,39,78,67,71,40,41,74,62,59,39,27,29,73,35,40,43,73,60,49,37,72,54,40,77,60,43,57,46,23,42,64,76,39,29,61,50,30,62,62,35,39,40,65,48,20,47,52,49,37,53,50,39,52,52,54,36,50,76,63,39,24,26,33,34,38,61,47,43,55,53,53,42,70,62,48,53,55,48,54,51,49,47,44,70,79,36,72,70,48,44,38,30,38,44,34,30,37,45,53,70,67,54,19,53,54,43,40,52,53,43,19,76,75,69,51,44,56,75,60,67,68,61,42,53,50,30,62,59,37,16,62,56,15,44,66,67,48,45,82,75,39,81,39,56,36,33,35,37,40,58,82,95,54,98,65,70,43,75,62,32,54,78,91,57,49,68,66,60,56,27,59,74,72,68,53,54,49,64,86,53,87,85,43,63,67,53,50,55,52,49,53,44,48,67,54,44,73,62,60,79,72,79,87,83,86,90,82,89,80,90,80,82,85,83,76,87,84,80,135

Sequence (644 aa):
MVFDTKKFFRRSEAQPPSKSSKKRNIIFRRKSLDHKKFSDVLSTEEYNAVDEPQYFGPYAHIRKQLDYTYHRHYRKERQWLQDSIIEDILDHDGDGVECVTPTQPWLIFTVGPRGAGKRQVIRDLTEQGRLGLLTHVGVDSDALRRRLPEYETYLKSRPDQVDNLTKKEAGLICEILTLAAIQAGRNVILDGSLSNVQWHLNLINRLKEEYKLLKFGIFNVTAPQKRIVKHAQKMAIATGRNFSRESIFRGMEAIPDAIEALRPVVDFVCEIHNNRSGYQLVDMDWDDFQVEFLQMSAWQPGMQGKQKRTVSRRQSIQAREATIRSSRVMRRRFSVLISSEENNASDDMTFFGKFSHIRKTLDYTYHSNYTFERQHLQDRIIIDMLDDAFIFDADGKVGTVPTEPWIVFTAGAMGCGKSHTMQTLVDKERFPLGSFVSVDPDEVRRLLPEYHMYINENAELAGELTRKEAGYIAEILTLAALQAGKNVLVDGSLRDSDWYTLYFKRLREDFPHVRQAIIHVTAPREAVFQRAASRALSTGRIVPIEVLEAALDQVPKSVKILAPQVDYYAEVNNPEKVPDVELVKPVGSTWEDFRKTWLQTVAYVPTKQRMAKVLQKKLRKSSFDNDDAVCNDFGNGDAKDTQS

Nearest PDB structures (foldseek):
  2p5t-assembly1_D  TM=6.529E-01  e=1.487E-08  Streptococcus pneumoniae
  2p5t-assembly3_F  TM=6.582E-01  e=8.137E-08  Streptococcus pneumoniae
  2p5t-assembly1_B  TM=6.510E-01  e=1.013E-07  Streptococcus pneumoniae
  2p5t-assembly3_H  TM=6.756E-01  e=2.871E-07  Streptococcus pneumoniae
  1gvn-assembly1_D  TM=6.365E-01  e=3.033E-07  Streptococcus pyogenes